Protein AF-A0A5J4YW59-F1 (afdb_monomer_lite)

Foldseek 3Di:
DVVVVLCVLLLNPDDDDDDDDDDDPDDDDDDDDDDDDDDDDDDDDDDDDDDDDDDDDDDDDDDDDDDDDDDDDDDDDDDDDDDDDDDDDDDDDDDDDDDDDPPPVVCVLVVVLVVLVVVLVVVVVVPDDDDDDDDDDDDPPPPPPDDPDDCVVVVVVSLVSLLVSLVSLQVVLVVCVVVVQLQSSLVSLVSSLVSQNLVSLQVNLVCLCVVINVRGNDLVSSLVSLVSSVVVPNLVSLQVNLVSLVPVPPDDDLQSFLSSLVSLVSSLVVPNLVSLQVNLVCLCVVINVGHRQLQSSLVSLVSSLVVQNLVSLQVVLSCLCVVPSVRDNQNQSSLVSLVSSVVSVNLSSLQVNLVCLLVVTRVHHNDLPSSVVSLCSSVVSLNLSSLQVQLVCLCPVGSVRDNQLVSSLVSLVSSVVVPNLVSLQVQLVCLQVVPSVRHNQLVSNVVSLVSSVVVQNLVSLQVVLVCLCVVGSVRDNAQLSSLVSLVSSVVVLNLVSLQVNLVCLCPVTNVHHNANVSSLVSLVSSVVVLNLVSLQVNLVCLCPVPSVRDNQNLVSLVSLVVSVVSVQLSSLQSNLVCLCVVTNVRGNDNVSSLVSLVSSVVSPNPVSVVVVVPCPDSVD

Sequence (620 aa):
MQYQTLLRCSGLIIRPNRMGHAFPHSVSRGMTAHALTRLSPVSCLHDPANRRDAARPTHRSVFSREGVAATWVRAAHKVAGRRASNVHVMVPGRQTEFAHGFASTSGSVRDEAKRTVGDLTDAASAQGEPGGSHLNTDDAATARHGLGTESEPYVQEISDGLRRIANVWFQCGLREEELGNHVEAVEWIRKAADAGVARAQAKLGLYYVSGKGGLHADQEQAIEWLCKAAHAGDVDAQFDLGSLYASSMGGSQGGSEREAFEWFRKAALRGHVAAQFNLSLYYRNGMGGITKDEREALRWCQQAAMNGNKDAQFNLGVSYLNGVCGLVIDKNKAVEWFHRAAESGHLQALLNLGVLYANGIGGVSVDTRKAQTLFHKAADGGDINAQFTLGVCYATGEYGISVNEQEAVKWFRKAAESGHTDSQYNLGVYYAHGKCGVQVDERQAQDWLKRAAENGHAGAMYNLAVFYSNGQCGLHKSDLMALEWYYAAAHQGHTEAQYNLAVCYETGRGGIKVDGDQAVEWYLKASAGGDSDAEVRLGNIYASGKCGFPKDEVKAVEWFRKAIESGNSGGYFCLGMMYALGKGGLPLDKPKSVDLIRKAAEKGYPTAQRFVEQAVDPED

Structure (mmCIF, N/CA/C/O backbone):
data_AF-A0A5J4YW59-F1
#
_entry.id   AF-A0A5J4YW59-F1
#
loop_
_atom_site.group_PDB
_atom_site.id
_atom_site.type_symbol
_atom_site.label_atom_id
_atom_site.label_alt_id
_atom_site.label_comp_id
_atom_site.label_asym_id
_atom_site.label_entity_id
_atom_site.label_seq_id
_atom_site.pdbx_PDB_ins_code
_atom_site.Cartn_x
_atom_site.Cartn_y
_atom_site.Cartn_z
_atom_site.occupancy
_atom_site.B_iso_or_equiv
_atom_site.auth_seq_id
_atom_site.auth_comp_id
_atom_site.auth_asym_id
_atom_site.auth_atom_id
_atom_site.pdbx_PDB_model_num
ATOM 1 N N . MET A 1 1 ? -14.854 -0.405 5.963 1.00 26.80 1 MET A N 1
ATOM 2 C CA . MET A 1 1 ? -13.385 -0.242 5.858 1.00 26.80 1 MET A CA 1
ATOM 3 C C . MET A 1 1 ? -12.764 -1.058 4.720 1.00 26.80 1 MET A C 1
ATOM 5 O O . MET A 1 1 ? -11.973 -0.487 3.990 1.00 26.80 1 MET A O 1
ATOM 9 N N . GLN A 1 2 ? -13.154 -2.318 4.478 1.00 25.97 2 GLN A N 1
ATOM 10 C CA . GLN A 1 2 ? -12.520 -3.195 3.466 1.00 25.97 2 GLN A CA 1
ATOM 11 C C . GLN A 1 2 ? -12.586 -2.687 2.005 1.00 25.97 2 GLN A C 1
ATOM 13 O O . GLN A 1 2 ? -11.605 -2.800 1.276 1.00 25.97 2 GLN A O 1
ATOM 18 N N . TYR A 1 3 ? -13.668 -2.004 1.606 1.00 25.62 3 TYR A N 1
ATOM 19 C CA . TYR A 1 3 ? -13.763 -1.338 0.292 1.00 25.62 3 TYR A CA 1
ATOM 20 C C . TYR A 1 3 ? -12.740 -0.196 0.107 1.00 25.62 3 TYR A C 1
ATOM 22 O O . TYR A 1 3 ? -12.304 0.078 -1.006 1.00 25.62 3 TYR A O 1
ATOM 30 N N . GLN A 1 4 ? -12.333 0.478 1.192 1.00 27.61 4 GLN A N 1
ATOM 31 C CA . GLN A 1 4 ? -11.336 1.557 1.133 1.00 27.61 4 GLN A CA 1
ATOM 32 C C . GLN A 1 4 ? -9.901 1.022 1.047 1.00 27.61 4 GLN A C 1
ATOM 34 O O . GLN A 1 4 ? -9.044 1.706 0.491 1.00 27.61 4 GLN A O 1
ATOM 39 N N . THR A 1 5 ? -9.639 -0.189 1.548 1.00 29.70 5 THR A N 1
ATOM 40 C CA . THR A 1 5 ? -8.318 -0.831 1.481 1.00 29.70 5 THR A CA 1
ATOM 41 C C . THR A 1 5 ? -7.990 -1.274 0.051 1.00 29.70 5 THR A C 1
ATOM 43 O O . THR A 1 5 ? -6.926 -0.937 -0.456 1.00 29.70 5 THR A O 1
ATOM 46 N N . LEU A 1 6 ? -8.941 -1.888 -0.666 1.00 33.47 6 LEU A N 1
ATOM 47 C CA . LEU A 1 6 ? -8.772 -2.258 -2.085 1.00 33.47 6 LEU A CA 1
ATOM 48 C C . LEU A 1 6 ? -8.589 -1.038 -3.008 1.00 33.47 6 LEU A C 1
ATOM 50 O O . LEU A 1 6 ? -7.778 -1.072 -3.934 1.00 33.47 6 LEU A O 1
ATOM 54 N N . LEU A 1 7 ? -9.288 0.067 -2.729 1.00 31.39 7 LEU A N 1
ATOM 55 C CA . LEU A 1 7 ? -9.117 1.345 -3.435 1.00 31.39 7 LEU A CA 1
ATOM 56 C C . LEU A 1 7 ? -7.734 1.975 -3.174 1.00 31.39 7 LEU A C 1
ATOM 58 O O . LEU A 1 7 ? -7.123 2.536 -4.084 1.00 31.39 7 LEU A O 1
ATOM 62 N N . ARG A 1 8 ? -7.189 1.827 -1.958 1.00 33.22 8 ARG A N 1
ATOM 63 C CA . ARG A 1 8 ? -5.825 2.276 -1.624 1.00 33.22 8 ARG A CA 1
ATOM 64 C C . ARG A 1 8 ? -4.740 1.418 -2.286 1.00 33.22 8 ARG A C 1
ATOM 66 O O . ARG A 1 8 ? -3.792 1.994 -2.809 1.00 33.22 8 ARG A O 1
ATOM 73 N N . CYS A 1 9 ? -4.892 0.092 -2.337 1.00 32.53 9 CYS A N 1
ATOM 74 C CA . CYS A 1 9 ? -3.899 -0.808 -2.949 1.00 32.53 9 CYS A CA 1
ATOM 75 C C . CYS A 1 9 ? -3.861 -0.738 -4.489 1.00 32.53 9 CYS A C 1
ATOM 77 O O . CYS A 1 9 ? -2.853 -1.079 -5.098 1.00 32.53 9 CYS A O 1
ATOM 79 N N . SER A 1 10 ? -4.931 -0.264 -5.134 1.00 33.25 10 SER A N 1
ATOM 80 C CA . SER A 1 10 ? -5.037 -0.154 -6.600 1.00 33.25 10 SER A CA 1
ATOM 81 C C . SER A 1 10 ? -4.738 1.256 -7.151 1.00 33.25 10 SER A C 1
ATOM 83 O O . SER A 1 10 ? -4.799 1.497 -8.358 1.00 33.25 10 SER A O 1
ATOM 85 N N . GLY A 1 11 ? -4.418 2.230 -6.286 1.00 30.98 11 GLY A N 1
ATOM 86 C CA . GLY A 1 11 ? -4.253 3.639 -6.687 1.00 30.98 11 GLY A CA 1
ATOM 87 C C . GLY A 1 11 ? -5.549 4.302 -7.192 1.00 30.98 11 GLY A C 1
ATOM 88 O O . GLY A 1 11 ? -5.524 5.433 -7.690 1.00 30.98 11 GLY A O 1
ATOM 89 N N . LEU A 1 12 ? -6.689 3.616 -7.060 1.00 33.47 12 LEU A N 1
ATOM 90 C CA . LEU A 1 12 ? -8.019 4.112 -7.383 1.00 33.47 12 LEU A CA 1
ATOM 91 C C . LEU A 1 12 ? -8.559 4.907 -6.189 1.00 33.47 12 LEU A C 1
ATOM 93 O O . LEU A 1 12 ? -9.161 4.348 -5.278 1.00 33.47 12 LEU A O 1
ATOM 97 N N . ILE A 1 13 ? -8.444 6.237 -6.201 1.00 27.83 13 ILE A N 1
ATOM 98 C CA . ILE A 1 13 ? -9.244 7.069 -5.289 1.00 27.83 13 ILE A CA 1
ATOM 99 C C . ILE A 1 13 ? -10.625 7.251 -5.926 1.00 27.83 13 ILE A C 1
ATOM 101 O O . ILE A 1 13 ? -10.975 8.316 -6.430 1.00 27.83 13 ILE A O 1
ATOM 105 N N . ILE A 1 14 ? -11.447 6.201 -5.908 1.00 28.72 14 ILE A N 1
ATOM 106 C CA . ILE A 1 14 ? -12.878 6.363 -6.176 1.00 28.72 14 ILE A CA 1
ATOM 107 C C . ILE A 1 14 ? -13.521 6.781 -4.857 1.00 28.72 14 ILE A C 1
ATOM 109 O O . ILE A 1 14 ? -13.612 5.989 -3.923 1.00 28.72 14 ILE A O 1
ATOM 113 N N . ARG A 1 15 ? -13.976 8.036 -4.759 1.00 21.23 15 ARG A N 1
ATOM 114 C CA . ARG A 1 15 ? -14.872 8.444 -3.666 1.00 21.23 15 ARG A CA 1
ATOM 115 C C . ARG A 1 15 ? -16.138 7.577 -3.747 1.00 21.23 15 ARG A C 1
ATOM 117 O O . ARG A 1 15 ? -16.833 7.671 -4.760 1.00 21.23 15 ARG A O 1
ATOM 124 N N . PRO A 1 16 ? -16.457 6.745 -2.741 1.00 22.80 16 PRO A N 1
ATOM 125 C CA . PRO A 1 16 ? -17.689 5.975 -2.775 1.00 22.80 16 PRO A CA 1
ATOM 126 C C . PRO A 1 16 ? -18.883 6.927 -2.641 1.00 22.80 16 PRO A C 1
ATOM 128 O O . PRO A 1 16 ? -18.915 7.779 -1.748 1.00 22.80 16 PRO A O 1
ATOM 131 N N . ASN A 1 17 ? -19.875 6.776 -3.521 1.00 21.84 17 ASN A N 1
ATOM 132 C CA . ASN A 1 17 ? -21.210 7.309 -3.267 1.00 21.84 17 ASN A CA 1
ATOM 133 C C . ASN A 1 17 ? -21.742 6.649 -1.988 1.00 21.84 17 ASN A C 1
ATOM 135 O O . ASN A 1 17 ? -21.646 5.432 -1.833 1.00 21.84 17 ASN A O 1
ATOM 139 N N . ARG A 1 18 ? -22.271 7.460 -1.062 1.00 23.28 18 ARG A N 1
ATOM 140 C CA . ARG A 1 18 ? -22.888 7.000 0.189 1.00 23.28 18 ARG A CA 1
ATOM 141 C C . ARG A 1 18 ? -24.002 5.994 -0.122 1.00 23.28 18 ARG A C 1
ATOM 143 O O . ARG A 1 18 ? -25.102 6.396 -0.480 1.00 23.28 18 ARG A O 1
ATOM 150 N N . MET A 1 19 ? -23.730 4.711 0.082 1.00 21.14 19 MET A N 1
ATOM 151 C CA . MET A 1 19 ? -24.747 3.710 0.386 1.00 21.14 19 MET A CA 1
ATOM 152 C C . MET A 1 19 ? -24.447 3.187 1.786 1.00 21.14 19 MET A C 1
ATOM 154 O O . MET A 1 19 ? -23.371 2.648 2.047 1.00 21.14 19 MET A O 1
ATOM 158 N N . GLY A 1 20 ? -25.362 3.463 2.714 1.00 24.88 20 GLY A N 1
ATOM 159 C CA . GLY A 1 20 ? -25.270 3.008 4.091 1.00 24.88 20 GLY A CA 1
ATOM 160 C C . GLY A 1 20 ? -25.444 1.498 4.152 1.00 24.88 20 GLY A C 1
ATOM 161 O O . GLY A 1 20 ? -26.502 0.988 3.804 1.00 24.88 20 GLY A O 1
ATOM 162 N N . HIS A 1 21 ? -24.420 0.799 4.629 1.00 21.52 21 HIS A N 1
ATOM 163 C CA . HIS A 1 21 ? -24.534 -0.588 5.057 1.00 21.52 21 HIS A CA 1
ATOM 164 C C . HIS A 1 21 ? -23.891 -0.725 6.433 1.00 21.52 21 HIS A C 1
ATOM 166 O O . HIS A 1 21 ? -22.672 -0.671 6.587 1.00 21.52 21 HIS A O 1
ATOM 172 N N . ALA A 1 22 ? -24.759 -0.852 7.433 1.00 21.33 22 ALA A N 1
ATOM 173 C CA . ALA A 1 22 ? -24.428 -1.377 8.742 1.00 21.33 22 ALA A CA 1
ATOM 174 C C . ALA A 1 22 ? -24.172 -2.885 8.605 1.00 21.33 22 ALA A C 1
ATOM 176 O O . ALA A 1 22 ? -24.999 -3.593 8.033 1.00 21.33 22 ALA A O 1
ATOM 177 N N . PHE A 1 23 ? -23.054 -3.371 9.144 1.00 19.42 23 PHE A N 1
ATOM 178 C CA . PHE A 1 23 ? -22.873 -4.786 9.461 1.00 19.42 23 PHE A CA 1
ATOM 179 C C . PHE A 1 23 ? -22.569 -4.923 10.958 1.00 19.42 23 PHE A C 1
ATOM 181 O O . PHE A 1 23 ? -21.757 -4.153 11.477 1.00 19.42 23 PHE A O 1
ATOM 188 N N . PRO A 1 24 ? -23.225 -5.864 11.661 1.00 22.41 24 PRO A N 1
ATOM 189 C CA . PRO A 1 24 ? -23.060 -6.058 13.091 1.00 22.41 24 PRO A CA 1
ATOM 190 C C . PRO A 1 24 ? -21.850 -6.952 13.380 1.00 22.41 24 PRO A C 1
ATOM 192 O O . PRO A 1 24 ? -21.764 -8.082 12.901 1.00 22.41 24 PRO A O 1
ATOM 195 N N . HIS A 1 25 ? -20.940 -6.472 14.223 1.00 22.08 25 HIS A N 1
ATOM 196 C CA . HIS A 1 25 ? -20.001 -7.328 14.938 1.00 22.08 25 HIS A CA 1
ATOM 197 C C . HIS A 1 25 ? -20.606 -7.692 16.295 1.00 22.08 25 HIS A C 1
ATOM 199 O O . HIS A 1 25 ? -20.394 -7.003 17.285 1.00 22.08 25 HIS A O 1
ATOM 205 N N . SER A 1 26 ? -21.372 -8.781 16.347 1.00 21.56 26 SER A N 1
ATOM 206 C CA . SER A 1 26 ? -21.627 -9.498 17.598 1.00 21.56 26 SER A CA 1
ATOM 207 C C . SER A 1 26 ? -22.045 -10.941 17.317 1.00 21.56 26 SER A C 1
ATOM 209 O O . SER A 1 26 ? -23.113 -11.210 16.780 1.00 21.56 26 SER A O 1
ATOM 211 N N . VAL A 1 27 ? -21.206 -11.898 17.717 1.00 21.72 27 VAL A N 1
ATOM 212 C CA . VAL A 1 27 ? -21.665 -13.243 18.084 1.00 21.72 27 VAL A CA 1
ATOM 213 C C . VAL A 1 27 ? -20.860 -13.689 19.300 1.00 21.72 27 VAL A C 1
ATOM 215 O O . VAL A 1 27 ? -19.705 -14.079 19.185 1.00 21.72 27 VAL A O 1
ATOM 218 N N . SER A 1 28 ? -21.490 -13.662 20.473 1.00 20.12 28 SER A N 1
ATOM 219 C CA . SER A 1 28 ? -21.865 -14.917 21.130 1.00 20.12 28 SER A CA 1
ATOM 220 C C . SER A 1 28 ? -22.903 -14.653 22.226 1.00 20.12 28 SER A C 1
ATOM 222 O O . SER A 1 28 ? -22.636 -13.927 23.179 1.00 20.12 28 SER A O 1
ATOM 224 N N . ARG A 1 29 ? -24.098 -15.239 22.071 1.00 24.27 29 ARG A N 1
ATOM 225 C CA . ARG A 1 29 ? -24.751 -16.144 23.039 1.00 24.27 29 ARG A CA 1
ATOM 226 C C . ARG A 1 29 ? -26.194 -16.446 22.612 1.00 24.27 29 ARG A C 1
ATOM 228 O O . ARG A 1 29 ? -26.997 -15.541 22.464 1.00 24.27 29 ARG A O 1
ATOM 235 N N . GLY A 1 30 ? -26.493 -17.742 22.509 1.00 20.62 30 GLY A N 1
ATOM 236 C CA . GLY A 1 30 ? -27.733 -18.314 23.038 1.00 20.62 30 GLY A CA 1
ATOM 237 C C . GLY A 1 30 ? -29.003 -18.268 22.183 1.00 20.62 30 GLY A C 1
ATOM 238 O O . GLY A 1 30 ? -29.776 -17.333 22.272 1.00 20.62 30 GLY A O 1
ATOM 239 N N . MET A 1 31 ? -29.272 -19.408 21.540 1.00 21.62 31 MET A N 1
ATOM 240 C CA . MET A 1 31 ? -30.562 -20.121 21.545 1.00 21.62 31 MET A CA 1
ATOM 241 C C . MET A 1 31 ? -31.760 -19.643 20.689 1.00 21.62 31 MET A C 1
ATOM 243 O O . MET A 1 31 ? -32.334 -18.575 20.845 1.00 21.62 31 MET A O 1
ATOM 247 N N . THR A 1 32 ? -32.218 -20.642 19.921 1.00 22.73 32 THR A N 1
ATOM 248 C CA . THR A 1 32 ? -33.598 -21.034 19.570 1.00 22.73 32 THR A CA 1
ATOM 249 C C . THR A 1 32 ? -34.379 -20.284 18.491 1.00 22.73 32 THR A C 1
ATOM 251 O O . THR A 1 32 ? -34.688 -19.104 18.565 1.00 22.73 32 THR A O 1
ATOM 254 N N . ALA A 1 33 ? -34.761 -21.083 17.494 1.00 21.02 33 ALA A N 1
ATOM 255 C 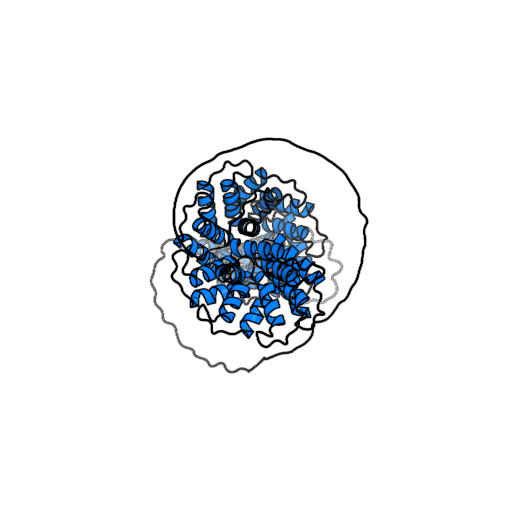CA . ALA A 1 33 ? -35.677 -20.791 16.410 1.00 21.02 33 ALA A CA 1
ATOM 256 C C . ALA A 1 33 ? -37.133 -20.682 16.885 1.00 21.02 33 ALA A C 1
ATOM 258 O O . ALA A 1 33 ? -37.574 -21.567 17.611 1.00 21.02 33 ALA A O 1
ATOM 259 N N . HIS A 1 34 ? -37.898 -19.722 16.349 1.00 22.89 34 HIS A N 1
ATOM 260 C CA . HIS A 1 34 ? -39.218 -19.966 15.742 1.00 22.89 34 HIS A CA 1
ATOM 261 C C . HIS A 1 34 ? -39.809 -18.715 15.055 1.00 22.89 34 HIS A C 1
ATOM 263 O O . HIS A 1 34 ? -39.807 -17.624 15.607 1.00 22.89 34 HIS A O 1
ATOM 269 N N . ALA A 1 35 ? -40.378 -18.971 13.871 1.00 21.48 35 ALA A N 1
ATOM 270 C CA . ALA A 1 35 ? -41.631 -18.439 13.323 1.00 21.48 35 ALA A CA 1
ATOM 271 C C . ALA A 1 35 ? -41.779 -16.967 12.838 1.00 21.48 35 ALA A C 1
ATOM 273 O O . ALA A 1 35 ? -41.957 -16.032 13.602 1.00 21.48 35 ALA A O 1
ATOM 274 N N . LEU A 1 36 ? -41.936 -16.883 11.504 1.00 21.59 36 LEU A N 1
ATOM 275 C CA . LEU A 1 36 ? -43.094 -16.335 10.762 1.00 21.59 36 LEU A CA 1
ATOM 276 C C . LEU A 1 36 ? -43.277 -14.810 10.532 1.00 21.59 36 LEU A C 1
ATOM 278 O O . LEU A 1 36 ? -43.843 -14.080 11.329 1.00 21.59 36 LEU A O 1
ATOM 282 N N . THR A 1 37 ? -43.000 -14.454 9.267 1.00 21.28 37 THR A N 1
ATOM 283 C CA . THR A 1 37 ? -43.825 -13.701 8.283 1.00 21.28 37 THR A CA 1
ATOM 284 C C . THR A 1 37 ? -44.225 -12.224 8.454 1.00 21.28 37 THR A C 1
ATOM 286 O O . THR A 1 37 ? -45.043 -11.873 9.288 1.00 21.28 37 THR A O 1
ATOM 289 N N . ARG A 1 38 ? -43.856 -11.491 7.381 1.00 21.19 38 ARG A N 1
ATOM 290 C CA . ARG A 1 38 ? -44.598 -10.468 6.601 1.00 21.19 38 ARG A CA 1
ATOM 291 C C . ARG A 1 38 ? -44.883 -9.116 7.267 1.00 21.19 38 ARG A C 1
ATOM 293 O O . ARG A 1 38 ? -45.702 -9.026 8.164 1.00 21.19 38 ARG A O 1
ATOM 300 N N . LEU A 1 39 ? -44.373 -8.047 6.644 1.00 22.25 39 LEU A N 1
ATOM 301 C CA . LEU A 1 39 ? -45.177 -7.084 5.871 1.00 22.25 39 LEU A CA 1
ATOM 302 C C . LEU A 1 39 ? -44.267 -6.104 5.105 1.00 22.25 39 LEU A C 1
ATOM 304 O O . LEU A 1 39 ? -43.184 -5.739 5.550 1.00 22.25 39 LEU A O 1
ATOM 308 N N . SER A 1 40 ? -44.722 -5.741 3.911 1.00 19.34 40 SER A N 1
ATOM 309 C CA . SER A 1 40 ? -44.127 -4.814 2.944 1.00 19.34 40 SER A CA 1
ATOM 310 C C . SER A 1 40 ? -44.871 -3.450 2.986 1.00 19.34 40 SER A C 1
ATOM 312 O O . SER A 1 40 ? -45.607 -3.209 3.939 1.00 19.34 40 SER A O 1
ATOM 314 N N . PRO A 1 41 ? -44.708 -2.531 2.015 1.00 28.56 41 PRO A N 1
ATOM 315 C CA . PRO A 1 41 ? -43.874 -1.331 2.116 1.00 28.56 41 PRO A CA 1
ATOM 316 C C . PRO A 1 41 ? -44.689 -0.021 2.053 1.00 28.56 41 PRO A C 1
ATOM 318 O O . PRO A 1 41 ? -45.824 -0.016 1.584 1.00 28.56 41 PRO A O 1
ATOM 321 N N . VAL A 1 42 ? -44.094 1.118 2.430 1.00 22.98 42 VAL A N 1
ATOM 322 C CA . VAL A 1 42 ? -44.634 2.443 2.067 1.00 22.98 42 VAL A CA 1
ATOM 323 C C . VAL A 1 42 ? -43.516 3.366 1.588 1.00 22.98 42 VAL A C 1
ATOM 325 O O . VAL A 1 42 ? -42.425 3.432 2.145 1.00 22.98 42 VAL A O 1
ATOM 328 N N . SER A 1 43 ? -43.842 4.010 0.481 1.00 20.36 43 SER A N 1
ATOM 329 C CA . SER A 1 43 ? -43.080 4.845 -0.433 1.00 20.36 43 SER A CA 1
ATOM 330 C C . SER A 1 43 ? -43.198 6.350 -0.129 1.00 20.36 43 SER A C 1
ATOM 332 O O . SER A 1 43 ? -44.059 6.747 0.651 1.00 20.36 43 SER A O 1
ATOM 334 N N . CYS A 1 44 ? -42.427 7.150 -0.894 1.00 20.98 44 CYS A N 1
ATOM 335 C CA . CYS A 1 44 ? -42.649 8.575 -1.238 1.00 20.98 44 CYS A CA 1
ATOM 336 C C . CYS A 1 44 ? -42.184 9.627 -0.197 1.00 20.98 44 CYS A C 1
ATOM 338 O O . CYS A 1 44 ? -42.294 9.378 0.991 1.00 20.98 44 CYS A O 1
ATOM 340 N N . LEU A 1 45 ? -41.694 10.844 -0.498 1.00 21.03 45 LEU A N 1
ATOM 341 C CA . LEU A 1 45 ? -41.472 11.673 -1.704 1.00 21.03 45 LEU A CA 1
ATOM 342 C C . LEU A 1 45 ? -40.682 12.955 -1.270 1.00 21.03 45 LEU A C 1
ATOM 344 O O . LEU A 1 45 ? -40.853 13.390 -0.139 1.00 21.03 45 LEU A O 1
ATOM 348 N N . HIS A 1 46 ? -39.933 13.562 -2.211 1.00 21.98 46 HIS A N 1
ATOM 349 C CA . HIS A 1 46 ? -39.529 14.994 -2.376 1.00 21.98 46 HIS A CA 1
ATOM 350 C C . HIS A 1 46 ? -38.627 15.701 -1.321 1.00 21.98 46 HIS A C 1
ATOM 352 O O . HIS A 1 46 ? -38.942 15.695 -0.142 1.00 21.98 46 HIS A O 1
ATOM 358 N N . ASP A 1 47 ? -37.422 16.224 -1.631 1.00 21.66 47 ASP A N 1
ATOM 359 C CA . ASP A 1 47 ? -36.976 17.383 -2.477 1.00 21.66 47 ASP A CA 1
ATOM 360 C C . ASP A 1 47 ? -37.057 18.763 -1.727 1.00 21.66 47 ASP A C 1
ATOM 362 O O . ASP A 1 47 ? -37.700 18.824 -0.685 1.00 21.66 47 ASP A O 1
ATOM 366 N N . PRO A 1 48 ? -36.407 19.880 -2.146 1.00 34.81 48 PRO A N 1
ATOM 367 C CA . PRO A 1 48 ? -35.026 20.289 -1.812 1.00 34.81 48 PRO A CA 1
ATOM 368 C C . PRO A 1 48 ? -34.854 21.748 -1.268 1.00 34.81 48 PRO A C 1
ATOM 370 O O . PRO A 1 48 ? -35.812 22.492 -1.102 1.00 34.81 48 PRO A O 1
ATOM 373 N N . ALA A 1 49 ? -33.578 22.171 -1.130 1.00 22.19 49 ALA A N 1
ATOM 374 C CA . ALA A 1 49 ? -33.013 23.536 -1.306 1.00 22.19 49 ALA A CA 1
ATOM 375 C C . ALA A 1 49 ? -32.812 24.506 -0.105 1.00 22.19 49 ALA A C 1
ATOM 377 O O . ALA A 1 49 ? -33.763 24.994 0.489 1.00 22.19 49 ALA A O 1
ATOM 378 N N . ASN A 1 50 ? -31.541 24.905 0.135 1.00 24.25 50 ASN A N 1
ATOM 379 C CA . ASN A 1 50 ? -31.018 26.298 0.257 1.00 24.25 50 ASN A CA 1
ATOM 380 C C . ASN A 1 50 ? -29.500 26.256 0.598 1.00 24.25 50 ASN A C 1
ATOM 382 O O . ASN A 1 50 ? -29.119 25.595 1.554 1.00 24.25 50 ASN A O 1
ATOM 386 N N . ARG A 1 51 ? -28.543 26.716 -0.231 1.00 24.06 51 ARG A N 1
ATOM 387 C CA . ARG A 1 51 ? -28.043 28.097 -0.485 1.00 24.06 51 ARG A CA 1
ATOM 388 C C . ARG A 1 51 ? -27.563 28.885 0.757 1.00 24.06 51 ARG A C 1
ATOM 390 O O . ARG A 1 51 ? -28.397 29.438 1.458 1.00 24.06 51 ARG A O 1
ATOM 397 N N . ARG A 1 52 ? -26.235 29.055 0.920 1.00 24.20 52 ARG A N 1
ATOM 398 C CA . ARG A 1 52 ? -25.452 30.313 0.717 1.00 24.20 52 ARG A CA 1
ATOM 399 C C . ARG A 1 52 ? -24.127 30.360 1.506 1.00 24.20 52 ARG A C 1
ATOM 401 O O . ARG A 1 52 ? -24.106 30.164 2.711 1.00 24.20 52 ARG A O 1
ATOM 408 N N . ASP A 1 53 ? -23.062 30.647 0.754 1.00 23.25 53 ASP A N 1
ATOM 409 C CA . ASP A 1 53 ? -21.966 31.607 0.972 1.00 23.25 53 ASP A CA 1
ATOM 410 C C . ASP A 1 53 ? -21.554 32.027 2.395 1.00 23.25 53 ASP A C 1
ATOM 412 O O . ASP A 1 53 ? -22.333 32.647 3.111 1.00 23.25 53 ASP A O 1
ATOM 416 N N . ALA A 1 54 ? -20.254 31.893 2.696 1.00 24.73 54 ALA A N 1
ATOM 417 C CA . ALA A 1 54 ? -19.439 32.983 3.254 1.00 24.73 54 ALA A CA 1
ATOM 418 C C . ALA A 1 54 ? -17.934 32.658 3.198 1.00 24.73 54 ALA A C 1
ATOM 420 O O . ALA A 1 54 ? -17.492 31.535 3.436 1.00 24.73 54 ALA A O 1
ATOM 421 N N . ALA A 1 55 ? -17.154 33.679 2.856 1.00 23.02 55 ALA A N 1
ATOM 422 C CA . ALA A 1 55 ? -15.718 33.656 2.644 1.00 23.02 55 ALA A CA 1
ATOM 423 C C . ALA A 1 55 ? -14.884 33.778 3.943 1.00 23.02 55 ALA A C 1
ATOM 425 O O . ALA A 1 55 ? -15.301 34.380 4.924 1.00 23.02 55 ALA A O 1
ATOM 426 N N . ARG A 1 56 ? -13.672 33.208 3.847 1.00 22.73 56 ARG A N 1
ATOM 427 C CA . ARG A 1 56 ? -12.382 33.403 4.562 1.00 22.73 56 ARG A CA 1
ATOM 428 C C . ARG A 1 56 ? -12.167 34.743 5.316 1.00 22.73 56 ARG A C 1
ATOM 430 O O . ARG A 1 56 ? -12.671 35.764 4.861 1.00 22.73 56 ARG A O 1
ATOM 437 N N . PRO A 1 57 ? -11.296 34.787 6.359 1.00 27.38 57 PRO A N 1
ATOM 438 C CA . PRO A 1 57 ? -9.850 34.954 6.120 1.00 27.38 57 PRO A CA 1
ATOM 439 C C . PRO A 1 57 ? -8.873 34.196 7.045 1.00 27.38 57 PRO A C 1
ATOM 441 O O . PRO A 1 57 ? -9.207 33.538 8.020 1.00 27.38 57 PRO A O 1
ATOM 444 N N . THR A 1 58 ? -7.628 34.298 6.592 1.00 22.83 58 THR A N 1
ATOM 445 C CA . THR A 1 58 ? -6.320 33.763 6.981 1.00 22.83 58 THR A CA 1
ATOM 446 C C . THR A 1 58 ? -5.850 34.012 8.416 1.00 22.83 58 THR A C 1
ATOM 448 O O . THR A 1 58 ? -5.996 35.122 8.913 1.00 22.83 58 THR A O 1
ATOM 451 N N . HIS A 1 59 ? -5.058 33.077 8.958 1.00 24.06 59 HIS A N 1
ATOM 452 C CA . HIS A 1 59 ? -3.914 33.402 9.818 1.00 24.06 59 HIS A CA 1
ATOM 453 C C . HIS A 1 59 ? -2.703 32.521 9.472 1.00 24.06 59 HIS A C 1
ATOM 455 O O . HIS A 1 59 ? -2.774 31.295 9.479 1.00 24.06 59 HIS A O 1
ATOM 461 N N . ARG A 1 60 ? -1.592 33.189 9.138 1.00 19.91 60 ARG A N 1
ATOM 462 C CA . ARG A 1 60 ? -0.226 32.652 9.141 1.00 19.91 60 ARG A CA 1
ATOM 463 C C . ARG A 1 60 ? 0.235 32.523 10.595 1.00 19.91 60 ARG A C 1
ATOM 465 O O . ARG A 1 60 ? 0.098 33.486 11.345 1.00 19.91 60 ARG A O 1
ATOM 472 N N . SER A 1 61 ? 0.909 31.431 10.933 1.00 22.08 61 SER A N 1
ATOM 473 C CA . SER A 1 61 ? 1.973 31.454 11.935 1.00 22.08 61 SER A CA 1
ATOM 474 C C . SER A 1 61 ? 3.143 30.602 11.449 1.00 22.08 61 SER A C 1
ATOM 476 O O . SER A 1 61 ? 3.006 29.454 11.038 1.00 22.08 61 SER A O 1
ATOM 478 N N . VAL A 1 62 ? 4.295 31.260 11.419 1.00 20.00 62 VAL A N 1
ATOM 479 C CA . VAL A 1 62 ? 5.629 30.714 11.207 1.00 20.00 62 VAL A CA 1
ATOM 480 C C . VAL A 1 62 ? 6.169 30.411 12.598 1.00 20.00 62 VAL A C 1
ATOM 482 O O . VAL A 1 62 ? 6.177 31.314 13.428 1.00 20.00 62 VAL A O 1
ATOM 485 N N . PHE A 1 63 ? 6.639 29.192 12.848 1.00 22.17 63 PHE A N 1
ATOM 486 C CA . PHE A 1 63 ? 7.640 28.941 13.883 1.00 22.17 63 PHE A CA 1
ATOM 487 C C . PHE A 1 63 ? 8.584 27.836 13.421 1.00 22.17 63 PHE A C 1
ATOM 489 O O . PHE A 1 63 ? 8.183 26.714 13.123 1.00 22.17 63 PHE A O 1
ATOM 496 N N . SER A 1 64 ? 9.851 28.219 13.337 1.00 21.19 64 SER A N 1
ATOM 497 C CA . SER A 1 64 ? 11.023 27.366 13.270 1.00 21.19 64 SER A CA 1
ATOM 498 C C . SER A 1 64 ? 11.253 26.669 14.613 1.00 21.19 64 SER A C 1
ATOM 500 O O . SER A 1 64 ? 10.986 27.255 15.663 1.00 21.19 64 SER A O 1
ATOM 502 N N . ARG A 1 65 ? 11.829 25.462 14.581 1.00 21.91 65 ARG A N 1
ATOM 503 C CA . ARG A 1 65 ? 12.951 25.079 15.453 1.00 21.91 65 ARG A CA 1
ATOM 504 C C . ARG A 1 65 ? 13.544 23.735 15.042 1.00 21.91 65 ARG A C 1
ATOM 506 O O . ARG A 1 65 ? 12.865 22.716 14.993 1.00 21.91 65 ARG A O 1
ATOM 513 N N . GLU A 1 66 ? 14.834 23.798 14.755 1.00 20.66 66 GLU A N 1
ATOM 514 C CA . GLU A 1 66 ? 15.769 22.687 14.690 1.00 20.66 66 GLU A CA 1
ATOM 515 C C . GLU A 1 66 ? 15.902 21.995 16.058 1.00 20.66 66 GLU A C 1
ATOM 517 O O . GLU A 1 66 ? 15.820 22.643 17.101 1.00 20.66 66 GLU A O 1
ATOM 522 N N . GLY A 1 67 ? 16.210 20.696 16.013 1.00 21.14 67 GLY A N 1
ATOM 523 C CA . GLY A 1 67 ? 17.177 20.069 16.914 1.00 21.14 67 GLY A CA 1
ATOM 524 C C . GLY A 1 67 ? 16.664 19.490 18.230 1.00 21.14 67 GLY A C 1
ATOM 525 O O . GLY A 1 67 ? 16.710 20.180 19.235 1.00 21.14 67 GLY A O 1
ATOM 526 N N . VAL A 1 68 ? 16.361 18.183 18.242 1.00 21.52 68 VAL A N 1
ATOM 527 C CA . VAL A 1 68 ? 16.795 17.228 19.289 1.00 21.52 68 VAL A CA 1
ATOM 528 C C . VAL A 1 68 ? 16.812 15.812 18.681 1.00 21.52 68 VAL A C 1
ATOM 530 O O . VAL A 1 68 ? 15.746 15.250 18.470 1.00 21.52 68 VAL A O 1
ATOM 533 N N . ALA A 1 69 ? 17.994 15.242 18.395 1.00 20.75 69 ALA A N 1
ATOM 534 C CA . ALA A 1 69 ? 18.270 13.789 18.438 1.00 20.75 69 ALA A CA 1
ATOM 535 C C . ALA A 1 69 ? 19.743 13.471 18.078 1.00 20.75 69 ALA A C 1
ATOM 537 O O . ALA A 1 69 ? 20.066 12.985 17.000 1.00 20.75 69 ALA A O 1
ATOM 538 N N . ALA A 1 70 ? 20.643 13.735 19.020 1.00 21.42 70 ALA A N 1
ATOM 539 C CA . ALA A 1 70 ? 21.902 13.014 19.226 1.00 21.42 70 ALA A CA 1
ATOM 540 C C . ALA A 1 70 ? 21.966 12.854 20.756 1.00 21.42 70 ALA A C 1
ATOM 542 O O . ALA A 1 70 ? 21.699 13.822 21.458 1.00 21.42 70 ALA A O 1
ATOM 543 N N . THR A 1 71 ? 22.145 11.695 21.376 1.00 20.95 71 THR A N 1
ATOM 544 C CA . THR A 1 71 ? 23.116 10.617 21.179 1.00 20.95 71 THR A CA 1
ATOM 545 C C . THR A 1 71 ? 22.652 9.408 22.007 1.00 20.95 71 THR A C 1
ATOM 547 O O . THR A 1 71 ? 22.072 9.607 23.062 1.00 20.95 71 THR A O 1
ATOM 550 N N . TRP A 1 72 ? 22.951 8.176 21.580 1.00 19.44 72 TRP A N 1
ATOM 551 C CA . TRP A 1 72 ? 23.659 7.152 22.371 1.00 19.44 72 TRP A CA 1
ATOM 552 C C . TRP A 1 72 ? 24.303 6.154 21.390 1.00 19.44 72 TRP A C 1
ATOM 554 O O . TRP A 1 72 ? 23.833 5.955 20.273 1.00 19.44 72 TRP A O 1
ATOM 564 N N . VAL A 1 73 ? 25.473 5.648 21.772 1.00 19.98 73 VAL A N 1
ATOM 565 C CA . VAL A 1 73 ? 26.609 5.247 20.927 1.00 19.98 73 VAL A CA 1
ATOM 566 C C . VAL A 1 73 ? 26.874 3.734 21.023 1.00 19.98 73 VAL A C 1
ATOM 568 O O . VAL A 1 73 ? 26.866 3.189 22.116 1.00 19.98 73 VAL A O 1
ATOM 571 N N . ARG A 1 74 ? 27.198 3.135 19.862 1.00 21.42 74 ARG A N 1
ATOM 572 C CA . ARG A 1 74 ? 28.103 1.994 19.544 1.00 21.42 74 ARG A CA 1
ATOM 573 C C . ARG A 1 74 ? 28.091 0.682 20.356 1.00 21.42 74 ARG A C 1
ATOM 575 O O . ARG A 1 74 ? 28.420 0.657 21.532 1.00 21.42 74 ARG A O 1
ATOM 582 N N . ALA A 1 75 ? 28.091 -0.413 19.589 1.00 20.33 75 ALA A N 1
ATOM 583 C CA . ALA A 1 75 ? 29.061 -1.526 19.625 1.00 20.33 75 ALA A CA 1
ATOM 584 C C . ALA A 1 75 ? 28.933 -2.282 18.274 1.00 20.33 75 ALA A C 1
ATOM 586 O O . ALA A 1 75 ? 27.823 -2.402 17.780 1.00 20.33 75 ALA A O 1
ATOM 587 N N . ALA A 1 76 ? 29.936 -2.791 17.555 1.00 20.11 76 ALA A N 1
ATOM 588 C CA . ALA A 1 76 ? 31.372 -2.939 17.742 1.00 20.11 76 ALA A CA 1
ATOM 589 C C . ALA A 1 76 ? 32.034 -3.149 16.356 1.00 20.11 76 ALA A C 1
ATOM 591 O O . ALA A 1 76 ? 31.404 -3.624 15.411 1.00 20.11 76 ALA A O 1
ATOM 592 N N . HIS A 1 77 ? 33.322 -2.827 16.246 1.00 20.27 77 HIS A N 1
ATOM 593 C CA . HIS A 1 77 ? 34.167 -3.091 15.081 1.00 20.27 77 HIS A CA 1
ATOM 594 C C . HIS A 1 77 ? 35.409 -3.880 15.530 1.00 20.27 77 HIS A C 1
ATOM 596 O O . HIS A 1 77 ? 35.946 -3.597 16.599 1.00 20.27 77 HIS A O 1
ATOM 602 N N . LYS A 1 78 ? 35.898 -4.752 14.632 1.00 21.48 78 LYS A N 1
ATOM 603 C CA . LYS A 1 78 ? 37.265 -5.313 14.506 1.00 21.48 78 LYS A CA 1
ATOM 604 C C . LYS A 1 78 ? 37.751 -6.438 15.444 1.00 21.48 78 LYS A C 1
ATOM 606 O O . LYS A 1 78 ? 38.138 -6.189 16.575 1.00 21.48 78 LYS A O 1
ATOM 611 N N . VAL A 1 79 ? 37.991 -7.605 14.826 1.00 22.20 79 VAL A N 1
ATOM 612 C CA . VAL A 1 79 ? 39.204 -8.455 14.950 1.00 22.20 79 VAL A CA 1
ATOM 613 C C . VAL A 1 79 ? 39.444 -9.054 13.545 1.00 22.20 79 VAL A C 1
ATOM 615 O O . VAL A 1 79 ? 38.599 -9.779 13.044 1.00 22.20 79 VAL A O 1
ATOM 618 N N . ALA A 1 80 ? 40.335 -8.513 12.708 1.00 21.39 80 ALA A N 1
ATOM 619 C CA . ALA A 1 80 ? 41.775 -8.795 12.593 1.00 21.39 80 ALA A CA 1
ATOM 620 C C . ALA A 1 80 ? 42.145 -10.212 12.075 1.00 21.39 80 ALA A C 1
ATOM 622 O O . ALA A 1 80 ? 42.234 -11.161 12.838 1.00 21.39 80 ALA A O 1
ATOM 623 N N . GLY A 1 81 ? 42.397 -10.263 10.757 1.00 20.62 81 GLY A N 1
ATOM 624 C CA . GLY A 1 81 ? 43.379 -11.030 9.964 1.00 20.62 81 GLY A CA 1
ATOM 625 C C . GLY A 1 81 ? 43.995 -12.357 10.432 1.00 20.62 81 GLY A C 1
ATOM 626 O O . GLY A 1 81 ? 44.507 -12.458 11.540 1.00 20.62 81 GLY A O 1
ATOM 627 N N . ARG A 1 82 ? 44.192 -13.278 9.469 1.00 22.62 82 ARG A N 1
ATOM 628 C CA . ARG A 1 82 ? 45.528 -13.698 8.974 1.00 22.62 82 ARG A CA 1
ATOM 629 C C . ARG A 1 82 ? 45.471 -14.817 7.913 1.00 22.62 82 ARG A C 1
ATOM 631 O O . ARG A 1 82 ? 44.770 -15.800 8.084 1.00 22.62 82 ARG A O 1
ATOM 638 N N . ARG A 1 83 ? 46.406 -14.673 6.959 1.00 22.34 83 ARG A N 1
ATOM 639 C CA . ARG A 1 83 ? 47.201 -15.681 6.219 1.00 22.34 83 ARG A CA 1
ATOM 640 C C . ARG A 1 83 ? 46.622 -16.400 4.991 1.00 22.34 83 ARG A C 1
ATOM 642 O O . ARG A 1 83 ? 45.771 -17.271 5.072 1.00 22.34 83 ARG A O 1
ATOM 649 N N . ALA A 1 84 ? 47.285 -16.086 3.876 1.00 21.28 84 ALA A N 1
ATOM 650 C CA . ALA A 1 84 ? 47.511 -16.936 2.719 1.00 21.28 84 ALA A CA 1
ATOM 651 C C . ALA A 1 84 ? 48.282 -18.217 3.079 1.00 21.28 84 ALA A C 1
ATOM 653 O O . ALA A 1 84 ? 49.207 -18.156 3.893 1.00 21.28 84 ALA A O 1
ATOM 654 N N . SER A 1 85 ? 47.953 -19.309 2.383 1.00 22.62 85 SER A N 1
ATOM 655 C CA . SER A 1 85 ? 48.840 -20.442 2.100 1.00 22.62 85 SER A CA 1
ATOM 656 C C . SER A 1 85 ? 48.413 -21.110 0.791 1.00 22.62 85 SER A C 1
ATOM 658 O O . SER A 1 85 ? 47.242 -21.424 0.598 1.00 22.62 85 SER A O 1
ATOM 660 N N . ASN A 1 86 ? 49.396 -21.314 -0.081 1.00 21.14 86 ASN A N 1
ATOM 661 C CA . ASN A 1 86 ? 49.344 -21.997 -1.370 1.00 21.14 86 ASN A CA 1
ATOM 662 C C . ASN A 1 86 ? 48.714 -23.396 -1.314 1.00 21.14 86 ASN A C 1
ATOM 664 O O . ASN A 1 86 ? 49.099 -24.188 -0.457 1.00 21.14 86 ASN A O 1
ATOM 668 N N . VAL A 1 87 ? 47.914 -23.745 -2.329 1.00 22.94 87 VAL A N 1
ATOM 669 C CA . VAL A 1 87 ? 47.818 -25.120 -2.850 1.00 22.94 87 VAL A CA 1
ATOM 670 C C . VAL A 1 87 ? 47.679 -25.058 -4.377 1.00 22.94 87 VAL A C 1
ATOM 672 O O . VAL A 1 87 ? 46.633 -24.709 -4.913 1.00 22.94 87 VAL A O 1
ATOM 675 N N . HIS A 1 88 ? 48.763 -25.395 -5.076 1.00 20.02 88 HIS A N 1
ATOM 676 C CA . HIS A 1 88 ? 48.707 -25.970 -6.422 1.00 20.02 88 HIS A CA 1
ATOM 677 C C . HIS A 1 88 ? 48.098 -27.374 -6.315 1.00 20.02 88 HIS A C 1
ATOM 679 O O . HIS A 1 88 ? 48.490 -28.085 -5.397 1.00 20.02 88 HIS A O 1
ATOM 685 N N . VAL A 1 89 ? 47.232 -27.783 -7.255 1.00 21.06 89 VAL A N 1
ATOM 686 C CA . VAL A 1 89 ? 47.286 -29.084 -7.971 1.00 21.06 89 VAL A CA 1
ATOM 687 C C . VAL A 1 89 ? 46.148 -29.189 -9.010 1.00 21.06 89 VAL A C 1
ATOM 689 O O . VAL A 1 89 ? 44.972 -29.088 -8.689 1.00 21.06 89 VAL A O 1
ATOM 692 N N . MET A 1 90 ? 46.591 -29.379 -10.258 1.00 19.59 90 MET A N 1
ATOM 693 C CA . MET A 1 90 ? 46.068 -30.123 -11.421 1.00 19.59 90 MET A CA 1
ATOM 694 C C . MET A 1 90 ? 44.567 -30.404 -11.648 1.00 19.59 90 MET A C 1
ATOM 696 O O . MET A 1 90 ? 43.886 -31.055 -10.864 1.00 19.59 90 MET A O 1
ATOM 700 N N . VAL A 1 91 ? 44.158 -30.075 -12.881 1.00 22.78 91 VAL A N 1
ATOM 701 C CA . VAL A 1 91 ? 43.014 -30.611 -13.647 1.00 22.78 91 VAL A CA 1
ATOM 702 C C . VAL A 1 91 ? 43.347 -32.012 -14.202 1.00 22.78 91 VAL A C 1
ATOM 704 O O . VAL A 1 91 ? 44.493 -32.258 -14.580 1.00 22.78 91 VAL A O 1
ATOM 707 N N . PRO A 1 92 ? 42.361 -32.925 -14.293 1.00 23.69 92 PRO A N 1
ATOM 708 C CA . PRO A 1 92 ? 41.963 -33.493 -15.595 1.00 23.69 92 PRO A CA 1
ATOM 709 C C . PRO A 1 92 ? 40.419 -33.507 -15.709 1.00 23.69 92 PRO A C 1
ATOM 711 O O . PRO A 1 92 ? 39.720 -33.842 -14.763 1.00 23.69 92 PRO A O 1
ATOM 714 N N . GLY A 1 93 ? 39.785 -33.051 -16.788 1.00 21.00 93 GLY A N 1
ATOM 715 C CA . GLY A 1 93 ? 39.854 -33.625 -18.127 1.00 21.00 93 GLY A CA 1
ATOM 716 C C . GLY A 1 93 ? 38.764 -34.693 -18.298 1.00 21.00 93 GLY A C 1
ATOM 717 O O . GLY A 1 93 ? 39.000 -35.845 -17.949 1.00 21.00 93 GLY A O 1
ATOM 718 N N . ARG A 1 94 ? 37.593 -34.331 -18.851 1.00 23.77 94 ARG A N 1
ATOM 719 C CA . ARG A 1 94 ? 36.701 -35.257 -19.578 1.00 23.77 94 ARG A CA 1
ATOM 720 C C . ARG A 1 94 ? 35.754 -34.508 -20.519 1.00 23.77 94 ARG A C 1
ATOM 722 O O . ARG A 1 94 ? 34.987 -33.649 -20.102 1.00 23.77 94 ARG A O 1
ATOM 729 N N . GLN A 1 95 ? 35.879 -34.868 -21.792 1.00 21.30 95 GLN A N 1
ATOM 730 C CA . GLN A 1 95 ? 35.053 -34.487 -22.933 1.00 21.30 95 GLN A CA 1
ATOM 731 C C . GLN A 1 95 ? 33.691 -35.198 -22.904 1.00 21.30 95 GLN A C 1
ATOM 733 O O . GLN A 1 95 ? 33.587 -36.298 -22.366 1.00 21.30 95 GLN A O 1
ATOM 738 N N . THR A 1 96 ? 32.683 -34.583 -23.524 1.00 23.56 96 THR A N 1
ATOM 739 C CA . THR A 1 96 ? 31.626 -35.186 -24.375 1.00 23.56 96 THR A CA 1
ATOM 740 C C . THR A 1 96 ? 30.832 -34.002 -24.954 1.00 23.56 96 THR A C 1
ATOM 742 O O . THR A 1 96 ? 30.231 -33.234 -24.215 1.00 23.56 96 THR A O 1
ATOM 745 N N . GLU A 1 97 ? 31.154 -33.555 -26.171 1.00 21.67 97 GLU A N 1
ATOM 746 C CA . GLU A 1 97 ? 30.450 -33.879 -27.429 1.00 21.67 97 GLU A CA 1
ATOM 747 C C . GLU A 1 97 ? 28.947 -33.567 -27.406 1.00 21.67 97 GLU A C 1
ATOM 749 O O . GLU A 1 97 ? 28.174 -34.382 -26.935 1.00 21.67 97 GLU A O 1
ATOM 754 N N . PHE A 1 98 ? 28.555 -32.404 -27.949 1.00 23.38 98 PHE A N 1
ATOM 755 C CA . PHE A 1 98 ? 27.363 -32.191 -28.794 1.00 23.38 98 PHE A CA 1
ATOM 756 C C . PHE A 1 98 ? 27.354 -30.731 -29.289 1.00 23.38 98 PHE A C 1
ATOM 758 O O . PHE A 1 98 ? 26.916 -29.849 -28.562 1.00 23.38 98 PHE A O 1
ATOM 765 N N . ALA A 1 99 ? 27.853 -30.467 -30.507 1.00 23.75 99 ALA A N 1
ATOM 766 C CA . ALA A 1 99 ? 27.494 -29.287 -31.320 1.00 23.75 99 ALA A CA 1
ATOM 767 C C . ALA A 1 99 ? 28.170 -29.327 -32.711 1.00 23.75 99 ALA A C 1
ATOM 769 O O . ALA A 1 99 ? 29.079 -28.552 -33.005 1.00 23.75 99 ALA A O 1
ATOM 770 N N . HIS A 1 100 ? 27.715 -30.208 -33.605 1.00 25.73 100 HIS A N 1
ATOM 771 C CA . HIS A 1 100 ? 27.939 -30.021 -35.042 1.00 25.73 100 HIS A CA 1
ATOM 772 C C . HIS A 1 100 ? 26.763 -29.223 -35.612 1.00 25.73 100 HIS A C 1
ATOM 774 O O . HIS A 1 100 ? 25.649 -29.731 -35.680 1.00 25.73 100 HIS A O 1
ATOM 780 N N . GLY A 1 101 ? 27.006 -27.964 -35.992 1.00 27.91 101 GLY A N 1
ATOM 781 C CA . GLY A 1 101 ? 25.998 -27.162 -36.694 1.00 27.91 101 GLY A CA 1
ATOM 782 C C . GLY A 1 101 ? 26.241 -25.654 -36.817 1.00 27.91 101 GLY A C 1
ATOM 783 O O . GLY A 1 101 ? 25.581 -25.035 -37.639 1.00 27.91 101 GLY A O 1
ATOM 784 N N . PHE A 1 102 ? 27.178 -25.048 -36.072 1.00 26.09 102 PHE A N 1
ATOM 785 C CA . PHE A 1 102 ? 27.354 -23.577 -36.074 1.00 26.09 102 PHE A CA 1
ATOM 786 C C . PHE A 1 102 ? 28.817 -23.080 -36.124 1.00 26.09 102 PHE A C 1
ATOM 788 O O . PHE A 1 102 ? 29.103 -21.930 -35.801 1.00 26.09 102 PHE A O 1
ATOM 795 N N . ALA A 1 103 ? 29.764 -23.920 -36.559 1.00 26.73 103 ALA A N 1
ATOM 796 C CA . ALA A 1 103 ? 31.194 -23.575 -36.593 1.00 26.73 103 ALA A CA 1
ATOM 797 C C . ALA A 1 103 ? 31.676 -22.887 -37.893 1.00 26.73 103 ALA A C 1
ATOM 799 O O . ALA A 1 103 ? 32.803 -22.402 -37.940 1.00 26.73 103 ALA A O 1
ATOM 800 N N . SER A 1 104 ? 30.867 -22.813 -38.956 1.00 27.67 104 SER A N 1
ATOM 801 C CA . SER A 1 104 ? 31.326 -22.268 -40.249 1.00 27.67 104 SER A CA 1
ATOM 802 C C . SER A 1 104 ? 31.263 -20.738 -40.348 1.00 27.67 104 SER A C 1
ATOM 804 O O . SER A 1 104 ? 31.984 -20.146 -41.145 1.00 27.67 104 SER A O 1
ATOM 806 N N . THR A 1 105 ? 30.473 -20.070 -39.506 1.00 31.23 105 THR A N 1
ATOM 807 C CA . THR A 1 105 ? 30.369 -18.598 -39.458 1.00 31.23 105 THR A CA 1
ATOM 808 C C . THR A 1 105 ? 31.254 -17.958 -38.379 1.00 31.23 105 THR A C 1
ATOM 810 O O . THR A 1 105 ? 31.415 -16.738 -38.358 1.00 31.23 105 THR A O 1
ATOM 813 N N . SER A 1 106 ? 31.855 -18.741 -37.470 1.00 34.22 106 SER A N 1
ATOM 814 C CA . SER A 1 106 ? 32.789 -18.250 -36.437 1.00 34.22 106 SER A CA 1
ATOM 815 C C . SER A 1 106 ? 34.211 -18.033 -36.957 1.00 34.22 106 SER A C 1
ATOM 817 O O . SER A 1 106 ? 34.842 -17.045 -36.584 1.00 34.22 106 SER A O 1
ATOM 819 N N . GLY A 1 107 ? 34.688 -18.899 -37.857 1.00 36.12 107 GLY A N 1
ATOM 820 C CA . GLY A 1 107 ? 35.963 -18.708 -38.556 1.00 36.12 107 GLY A CA 1
ATOM 821 C C . GLY A 1 107 ? 35.928 -17.486 -39.471 1.00 36.12 107 GLY A C 1
ATOM 822 O O . GLY A 1 107 ? 36.787 -16.622 -39.370 1.00 36.12 107 GLY A O 1
ATOM 823 N N . SER A 1 108 ? 34.855 -17.340 -40.259 1.00 41.03 108 SER A N 1
ATOM 824 C CA . SER A 1 108 ? 34.731 -16.284 -41.273 1.00 41.03 108 SER A CA 1
ATOM 825 C C . SER A 1 108 ? 34.928 -14.875 -40.714 1.00 41.03 108 SER A C 1
ATOM 827 O O . SER A 1 108 ? 35.751 -14.139 -41.233 1.00 41.03 108 SER A O 1
ATOM 829 N N . VAL A 1 109 ? 34.240 -14.503 -39.629 1.00 39.75 109 VAL A N 1
ATOM 830 C CA . VAL A 1 109 ? 34.316 -13.132 -39.082 1.00 39.75 109 VAL A CA 1
ATOM 831 C C . VAL A 1 109 ? 35.647 -12.876 -38.368 1.00 39.75 109 VAL A C 1
ATOM 833 O O . VAL A 1 109 ? 36.204 -11.786 -38.462 1.00 39.75 109 VAL A O 1
ATOM 836 N N . ARG A 1 110 ? 36.194 -13.886 -37.676 1.00 40.47 110 ARG A N 1
ATOM 837 C CA . ARG A 1 110 ? 37.495 -13.787 -36.996 1.00 40.47 110 ARG A CA 1
ATOM 838 C C . ARG A 1 110 ? 38.646 -13.705 -37.997 1.00 40.47 110 ARG A C 1
ATOM 840 O O . ARG A 1 110 ? 39.612 -12.984 -37.756 1.00 40.47 110 ARG A O 1
ATOM 847 N N . ASP A 1 111 ? 38.538 -14.424 -39.105 1.00 43.50 111 ASP A N 1
ATOM 848 C CA . ASP A 1 111 ? 39.514 -14.411 -40.189 1.00 43.50 111 ASP A CA 1
ATOM 849 C C . ASP A 1 111 ? 39.376 -13.149 -41.044 1.00 43.50 111 ASP A C 1
ATOM 851 O O . ASP A 1 111 ? 40.382 -12.597 -41.472 1.00 43.50 111 ASP A O 1
ATOM 855 N N . GLU A 1 112 ? 38.166 -12.622 -41.215 1.00 40.69 112 GLU A N 1
ATOM 856 C CA . GLU A 1 112 ? 37.907 -11.351 -41.898 1.00 40.69 112 GLU A CA 1
ATOM 857 C C . GLU A 1 112 ? 38.380 -10.143 -41.078 1.00 40.69 112 GLU A C 1
ATOM 859 O O . GLU A 1 112 ? 38.981 -9.229 -41.639 1.00 40.69 112 GLU A O 1
ATOM 864 N N . ALA A 1 113 ? 38.246 -10.187 -39.746 1.00 38.41 113 ALA A N 1
ATOM 865 C CA . ALA A 1 113 ? 38.852 -9.225 -38.821 1.00 38.41 113 ALA A CA 1
ATOM 866 C C . ALA A 1 113 ? 40.388 -9.253 -38.876 1.00 38.41 113 ALA A C 1
ATOM 868 O O . ALA A 1 113 ? 41.041 -8.214 -38.855 1.00 38.41 113 ALA A O 1
ATOM 869 N N . LYS A 1 114 ? 40.983 -10.450 -38.956 1.00 45.50 114 LYS A N 1
ATOM 870 C CA . LYS A 1 114 ? 42.438 -10.611 -39.100 1.00 45.50 114 LYS A CA 1
ATOM 871 C C . LYS A 1 114 ? 42.937 -10.145 -40.467 1.00 45.50 114 LYS A C 1
ATOM 873 O O . LYS A 1 114 ? 43.994 -9.529 -40.518 1.00 45.50 114 LYS A O 1
ATOM 878 N N . ARG A 1 115 ? 42.189 -10.412 -41.545 1.00 46.94 115 ARG A N 1
ATOM 879 C CA . ARG A 1 115 ? 42.503 -9.933 -42.902 1.00 46.94 115 ARG A CA 1
ATOM 880 C C . ARG A 1 115 ? 42.446 -8.415 -42.984 1.00 46.94 115 ARG A C 1
ATOM 882 O O . ARG A 1 115 ? 43.430 -7.819 -43.376 1.00 46.94 115 ARG A O 1
ATOM 889 N N . THR A 1 116 ? 41.372 -7.789 -42.504 1.00 41.84 116 THR A N 1
ATOM 890 C CA . THR A 1 116 ? 41.256 -6.317 -42.509 1.00 41.84 116 THR A CA 1
ATOM 891 C C . THR A 1 116 ? 42.330 -5.627 -41.669 1.00 41.84 116 THR A C 1
ATOM 893 O O . THR A 1 116 ? 42.818 -4.573 -42.064 1.00 41.84 116 THR A O 1
ATOM 896 N N . VAL A 1 117 ? 42.733 -6.215 -40.535 1.00 45.56 117 VAL A N 1
ATOM 897 C CA . VAL A 1 117 ? 43.885 -5.724 -39.760 1.00 45.56 117 VAL A CA 1
ATOM 898 C C . VAL A 1 117 ? 45.188 -5.883 -40.552 1.00 45.56 117 VAL A C 1
ATOM 900 O O . VAL A 1 117 ? 45.955 -4.928 -40.597 1.00 45.56 117 VAL A O 1
ATOM 903 N N . GLY A 1 118 ? 45.402 -7.037 -41.198 1.00 43.38 118 GLY A N 1
ATOM 904 C CA . GLY A 1 118 ? 46.564 -7.315 -42.051 1.00 43.38 118 GLY A CA 1
ATOM 905 C C . GLY A 1 118 ? 46.693 -6.345 -43.227 1.00 43.38 118 GLY A C 1
ATOM 906 O O . GLY A 1 118 ? 47.732 -5.707 -43.383 1.00 43.38 118 GLY A O 1
ATOM 907 N N . ASP A 1 119 ? 45.604 -6.148 -43.968 1.00 45.19 119 ASP A N 1
ATOM 908 C CA . ASP A 1 119 ? 45.544 -5.281 -45.148 1.00 45.19 119 ASP A CA 1
ATOM 909 C C . ASP A 1 119 ? 45.853 -3.808 -44.799 1.00 45.19 119 ASP A C 1
ATOM 911 O O . ASP A 1 119 ? 46.507 -3.104 -45.568 1.00 45.19 119 ASP A O 1
ATOM 915 N N . LEU A 1 120 ? 45.444 -3.336 -43.612 1.00 42.84 120 LEU A N 1
ATOM 916 C CA . LEU A 1 120 ? 45.731 -1.975 -43.135 1.00 42.84 120 LEU A CA 1
ATOM 917 C C . LEU A 1 120 ? 47.173 -1.811 -42.614 1.00 42.84 120 LEU A C 1
ATOM 919 O O . LEU A 1 120 ? 47.774 -0.753 -42.809 1.00 42.84 120 LEU A O 1
ATOM 923 N N . THR A 1 121 ? 47.762 -2.840 -41.990 1.00 42.12 121 THR A N 1
ATOM 924 C CA . THR A 1 121 ? 49.186 -2.834 -41.592 1.00 42.12 121 THR A CA 1
ATOM 925 C C . THR A 1 121 ? 50.142 -2.927 -42.778 1.00 42.12 121 THR A C 1
ATOM 927 O O . THR A 1 121 ? 51.205 -2.299 -42.753 1.00 42.12 121 THR A O 1
ATOM 930 N N . ASP A 1 122 ? 49.761 -3.650 -43.829 1.00 41.41 122 ASP A N 1
ATOM 931 C CA . ASP A 1 122 ? 50.550 -3.764 -45.055 1.00 41.41 122 ASP A CA 1
ATOM 932 C C . ASP A 1 122 ? 50.489 -2.459 -45.867 1.00 41.41 122 ASP A C 1
ATOM 934 O O . ASP A 1 122 ? 51.518 -1.993 -46.363 1.00 41.41 122 ASP A O 1
ATOM 938 N N . ALA A 1 123 ? 49.331 -1.785 -45.900 1.00 39.16 123 ALA A N 1
ATOM 939 C CA . ALA A 1 123 ? 49.196 -0.453 -46.495 1.00 39.16 123 ALA A CA 1
ATOM 940 C C . ALA A 1 123 ? 50.043 0.617 -45.772 1.00 39.16 123 ALA A C 1
ATOM 942 O O . ALA A 1 123 ? 50.650 1.465 -46.426 1.00 39.16 123 ALA A O 1
ATOM 943 N N . ALA A 1 124 ? 50.148 0.556 -44.438 1.00 36.12 124 ALA A N 1
ATOM 944 C CA . ALA A 1 124 ? 50.970 1.481 -43.648 1.00 36.12 124 ALA A CA 1
ATOM 945 C C . ALA A 1 124 ? 52.486 1.223 -43.777 1.00 36.12 124 ALA A C 1
ATOM 947 O O . ALA A 1 124 ? 53.288 2.149 -43.662 1.00 36.12 124 ALA A O 1
ATOM 948 N N . SER A 1 125 ? 52.883 -0.025 -44.040 1.00 38.38 125 SER A N 1
ATOM 949 C CA . SER A 1 125 ? 54.288 -0.434 -44.184 1.00 38.38 125 SER A CA 1
ATOM 950 C C . SER A 1 125 ? 54.862 -0.139 -45.578 1.00 38.38 125 SER A C 1
ATOM 952 O O . SER A 1 125 ? 56.077 -0.025 -45.730 1.00 38.38 125 SER A O 1
ATOM 954 N N . ALA A 1 126 ? 54.011 0.025 -46.595 1.00 39.38 126 ALA A N 1
ATOM 955 C CA . ALA A 1 126 ? 54.424 0.244 -47.982 1.00 39.38 126 ALA A CA 1
ATOM 956 C C . ALA A 1 126 ? 54.838 1.696 -48.326 1.00 39.38 126 ALA A C 1
ATOM 958 O O . ALA A 1 126 ? 55.276 1.930 -49.450 1.00 39.38 126 ALA A O 1
ATOM 959 N N . GLN A 1 127 ? 54.729 2.667 -47.404 1.00 39.31 127 GLN A N 1
ATOM 960 C CA . GLN A 1 127 ? 55.012 4.093 -47.684 1.00 39.31 127 GLN A CA 1
ATOM 961 C C . GLN A 1 127 ? 56.107 4.753 -46.817 1.00 39.31 127 GLN A C 1
ATOM 963 O O . GLN A 1 127 ? 56.203 5.978 -46.766 1.00 39.31 127 GLN A O 1
ATOM 968 N N . GLY A 1 128 ? 56.969 3.982 -46.151 1.00 32.91 128 GLY A N 1
ATOM 969 C CA . GLY A 1 128 ? 58.132 4.540 -45.448 1.00 32.91 128 GLY A CA 1
ATOM 970 C C . GLY A 1 128 ? 59.382 4.618 -46.332 1.00 32.91 128 GLY A C 1
ATOM 971 O O . GLY A 1 128 ? 60.026 3.594 -46.542 1.00 32.91 128 GLY A O 1
ATOM 972 N N . GLU A 1 129 ? 59.777 5.808 -46.800 1.00 29.89 129 GLU A N 1
ATOM 973 C CA . GLU A 1 129 ? 61.155 6.031 -47.280 1.00 29.89 129 GLU A CA 1
ATOM 974 C C . GLU A 1 129 ? 62.123 6.306 -46.106 1.00 29.89 129 GLU A C 1
ATOM 976 O O . GLU A 1 129 ? 61.729 6.940 -45.121 1.00 29.89 129 GLU A O 1
ATOM 981 N N . PRO A 1 130 ? 63.398 5.863 -46.177 1.00 39.81 130 PRO A N 1
ATOM 982 C CA . PRO A 1 130 ? 64.360 6.019 -45.093 1.00 39.81 130 PRO A CA 1
ATOM 983 C C . PRO A 1 130 ? 65.299 7.217 -45.312 1.00 39.81 130 PRO A C 1
ATOM 985 O O . PRO A 1 130 ? 65.859 7.401 -46.389 1.00 39.81 130 PRO A O 1
ATOM 988 N N . GLY A 1 131 ? 65.586 7.977 -44.254 1.00 27.92 131 GLY A N 1
ATOM 989 C CA . GLY A 1 131 ? 66.659 8.974 -44.281 1.00 27.92 131 GLY A CA 1
ATOM 990 C C . GLY A 1 131 ? 66.826 9.701 -42.954 1.00 27.92 131 GLY A C 1
ATOM 991 O O . GLY A 1 131 ? 66.034 10.571 -42.613 1.00 27.92 131 GLY A O 1
ATOM 992 N N . GLY A 1 132 ? 67.854 9.334 -42.188 1.00 30.00 132 GLY A N 1
ATOM 993 C CA . GLY A 1 132 ? 68.217 10.019 -40.950 1.00 30.00 132 GLY A CA 1
ATOM 994 C C . GLY A 1 132 ? 69.167 11.193 -41.177 1.00 30.00 132 GLY A C 1
ATOM 995 O O . GLY A 1 132 ? 70.050 11.114 -42.023 1.00 30.00 132 GLY A O 1
ATOM 996 N N . SER A 1 133 ? 69.047 12.228 -40.344 1.00 25.48 133 SER A N 1
ATOM 997 C CA . SER A 1 133 ? 70.182 12.966 -39.769 1.00 25.48 133 SER A CA 1
ATOM 998 C C . SER A 1 133 ? 69.688 13.981 -38.736 1.00 25.48 133 SER A C 1
ATOM 1000 O O . SER A 1 133 ? 68.760 14.741 -38.998 1.00 25.48 133 SER A O 1
ATOM 1002 N N . HIS A 1 134 ? 70.340 13.996 -37.575 1.00 34.25 134 HIS A N 1
ATOM 1003 C CA . HIS A 1 134 ? 70.249 15.036 -36.552 1.00 34.25 134 HIS A CA 1
ATOM 1004 C C . HIS A 1 134 ? 70.437 16.442 -37.134 1.00 34.25 134 HIS A C 1
ATOM 1006 O O . HIS A 1 134 ? 71.476 16.670 -37.739 1.00 34.25 134 HIS A O 1
ATOM 1012 N N . LEU A 1 135 ? 69.534 17.385 -36.836 1.00 26.23 135 LEU A N 1
ATOM 1013 C CA . LEU A 1 135 ? 69.835 18.817 -36.706 1.00 26.23 135 LEU A CA 1
ATOM 1014 C C . LEU A 1 135 ? 68.847 19.489 -35.726 1.00 26.23 135 LEU A C 1
ATOM 1016 O O . LEU A 1 135 ? 67.715 19.043 -35.554 1.00 26.23 135 LEU A O 1
ATOM 1020 N N . ASN A 1 136 ? 69.371 20.498 -35.031 1.00 26.61 136 ASN A N 1
ATOM 1021 C CA . ASN A 1 136 ? 68.888 21.152 -33.812 1.00 26.61 136 ASN A CA 1
ATOM 1022 C C . ASN A 1 136 ? 67.624 22.020 -33.957 1.00 26.61 136 ASN A C 1
ATOM 1024 O O . ASN A 1 136 ? 67.199 22.381 -35.048 1.00 26.61 136 ASN A O 1
ATOM 1028 N N . THR A 1 137 ? 67.091 22.379 -32.786 1.00 40.25 137 THR A N 1
ATOM 1029 C CA . THR A 1 137 ? 66.091 23.417 -32.506 1.00 40.25 137 THR A CA 1
ATOM 1030 C C . THR A 1 137 ? 66.421 24.775 -33.138 1.00 40.25 137 THR A C 1
ATOM 1032 O O . THR A 1 137 ? 67.587 25.156 -33.161 1.00 40.25 137 THR A O 1
ATOM 1035 N N . ASP A 1 138 ? 65.354 25.492 -33.514 1.00 33.56 138 ASP A N 1
ATOM 1036 C CA . ASP A 1 138 ? 65.266 26.859 -34.067 1.00 33.56 138 ASP A CA 1
ATOM 1037 C C . ASP A 1 138 ? 65.117 26.940 -35.595 1.00 33.56 138 ASP A C 1
ATOM 1039 O O . ASP A 1 138 ? 66.072 27.235 -36.294 1.00 33.56 138 ASP A O 1
ATOM 1043 N N . ASP A 1 139 ? 63.895 26.673 -36.094 1.00 31.84 139 ASP A N 1
ATOM 1044 C CA . ASP A 1 139 ? 63.294 27.326 -37.285 1.00 31.84 139 ASP A CA 1
ATOM 1045 C C . ASP A 1 139 ? 61.834 26.857 -37.530 1.00 31.84 139 ASP A C 1
ATOM 1047 O O . ASP A 1 139 ? 61.427 26.438 -38.613 1.00 31.84 139 ASP A O 1
ATOM 1051 N N . ALA A 1 140 ? 60.983 26.922 -36.498 1.00 32.34 140 ALA A N 1
ATOM 1052 C CA . ALA A 1 140 ? 59.585 26.464 -36.561 1.00 32.34 140 ALA A CA 1
ATOM 1053 C C . ALA A 1 140 ? 58.559 27.534 -37.012 1.00 32.34 140 ALA A C 1
ATOM 1055 O O . ALA A 1 140 ? 57.358 27.351 -36.805 1.00 32.34 140 ALA A O 1
ATOM 1056 N N . ALA A 1 141 ? 58.981 28.655 -37.612 1.00 33.41 141 ALA A N 1
ATOM 1057 C CA . ALA A 1 141 ? 58.083 29.794 -37.865 1.00 33.41 141 ALA A CA 1
ATOM 1058 C C . ALA A 1 141 ? 57.846 30.170 -39.342 1.00 33.41 141 ALA A C 1
ATOM 1060 O O . ALA A 1 141 ? 56.975 30.998 -39.602 1.00 33.41 141 ALA A O 1
ATOM 1061 N N . THR A 1 142 ? 58.512 29.547 -40.322 1.00 36.94 142 THR A N 1
ATOM 1062 C CA . THR A 1 142 ? 58.467 30.047 -41.719 1.00 36.94 142 THR A CA 1
ATOM 1063 C C . THR A 1 142 ? 58.203 28.987 -42.793 1.00 36.94 142 THR A C 1
ATOM 1065 O O . THR A 1 142 ? 58.546 29.183 -43.952 1.00 36.94 142 THR A O 1
ATOM 1068 N N . ALA A 1 143 ? 57.513 27.895 -42.446 1.00 32.69 143 ALA A N 1
ATOM 1069 C CA . ALA A 1 143 ? 57.066 26.874 -43.407 1.00 32.69 143 ALA A CA 1
ATOM 1070 C C . ALA A 1 143 ? 55.562 26.539 -43.283 1.00 32.69 143 ALA A C 1
ATOM 1072 O O . ALA A 1 143 ? 55.152 25.394 -43.446 1.00 32.69 143 ALA A O 1
ATOM 1073 N N . ARG A 1 144 ? 54.711 27.533 -42.976 1.00 35.81 144 ARG A N 1
ATOM 1074 C CA . ARG A 1 144 ? 53.236 27.377 -42.916 1.00 35.81 144 ARG A CA 1
ATOM 1075 C C . ARG A 1 144 ? 52.477 27.813 -44.176 1.00 35.81 144 ARG A C 1
ATOM 1077 O O . ARG A 1 144 ? 51.251 27.844 -44.165 1.00 35.81 144 ARG A O 1
ATOM 1084 N N . HIS A 1 145 ? 53.167 28.092 -45.277 1.00 38.56 145 HIS A N 1
ATOM 1085 C CA . HIS A 1 145 ? 52.529 28.428 -46.552 1.00 38.56 145 HIS A CA 1
ATOM 1086 C C . HIS A 1 145 ? 53.109 27.591 -47.692 1.00 38.56 145 HIS A C 1
ATOM 1088 O O . HIS A 1 145 ? 53.871 28.093 -48.509 1.00 38.56 145 HIS A O 1
ATOM 1094 N N . GLY A 1 146 ? 52.763 26.300 -47.733 1.00 38.53 146 GLY A N 1
ATOM 1095 C CA . GLY A 1 146 ? 53.190 25.446 -48.846 1.00 38.53 146 GLY A CA 1
ATOM 1096 C C . GLY A 1 146 ? 52.790 23.970 -48.837 1.00 38.53 146 GLY A C 1
ATOM 1097 O O . GLY A 1 146 ? 53.280 23.252 -49.693 1.00 38.53 146 GLY A O 1
ATOM 1098 N N . LEU A 1 147 ? 51.935 23.494 -47.924 1.00 37.75 147 LEU A N 1
ATOM 1099 C CA . LEU A 1 147 ? 51.434 22.109 -47.935 1.00 37.75 147 LEU A CA 1
ATOM 1100 C C . LEU A 1 147 ? 49.949 22.092 -47.560 1.00 37.75 147 LEU A C 1
ATOM 1102 O O . LEU A 1 147 ? 49.560 21.712 -46.459 1.00 37.75 147 LEU A O 1
ATOM 1106 N N . GLY A 1 148 ? 49.124 22.602 -48.468 1.00 45.00 148 GLY A N 1
ATOM 1107 C CA . GLY A 1 148 ? 47.685 22.377 -48.457 1.00 45.00 148 GLY A CA 1
ATOM 1108 C C . GLY A 1 148 ? 47.332 21.287 -49.467 1.00 45.00 148 GLY A C 1
ATOM 1109 O O . GLY A 1 148 ? 47.865 21.288 -50.571 1.00 45.00 148 GLY A O 1
ATOM 1110 N N . THR A 1 149 ? 46.407 20.410 -49.070 1.00 48.62 149 THR A N 1
ATOM 1111 C CA . THR A 1 149 ? 45.445 19.679 -49.923 1.00 48.62 149 THR A CA 1
ATOM 1112 C C . THR A 1 149 ? 45.794 18.339 -50.599 1.00 48.62 149 THR A C 1
ATOM 1114 O O . THR A 1 149 ? 44.966 17.875 -51.372 1.00 48.62 149 THR A O 1
ATOM 1117 N N . GLU A 1 150 ? 46.890 17.634 -50.277 1.00 45.03 150 GLU A N 1
ATOM 1118 C CA . GLU A 1 150 ? 47.094 16.247 -50.791 1.00 45.03 150 GLU A CA 1
ATOM 1119 C C . GLU A 1 150 ? 47.079 15.132 -49.723 1.00 45.03 150 GLU A C 1
ATOM 1121 O O . GLU A 1 150 ? 46.866 13.970 -50.057 1.00 45.03 150 GLU A O 1
ATOM 1126 N N . SER A 1 151 ? 47.209 15.451 -48.430 1.00 51.25 151 SER A N 1
ATOM 1127 C CA . SER A 1 151 ? 47.233 14.456 -47.339 1.00 51.25 151 SER A CA 1
ATOM 1128 C C . SER A 1 151 ? 45.897 14.262 -46.603 1.00 51.25 151 SER A C 1
ATOM 1130 O O . SER A 1 151 ? 45.730 13.276 -45.887 1.00 51.25 151 SER A O 1
ATOM 1132 N N . GLU A 1 152 ? 44.926 15.161 -46.784 1.00 53.66 152 GLU A N 1
ATOM 1133 C CA . GLU A 1 152 ? 43.607 15.100 -46.125 1.00 53.66 152 GLU A CA 1
ATOM 1134 C C . GLU A 1 152 ? 42.778 13.846 -46.473 1.00 53.66 152 GLU A C 1
ATOM 1136 O O . GLU A 1 152 ? 42.241 13.231 -45.549 1.00 53.66 152 GLU A O 1
ATOM 1141 N N . PRO A 1 153 ? 42.686 13.401 -47.745 1.00 58.19 153 PRO A N 1
ATOM 1142 C CA . PRO A 1 153 ? 41.920 12.201 -48.095 1.00 58.19 153 PRO A CA 1
ATOM 1143 C C . PRO A 1 153 ? 42.519 10.923 -47.492 1.00 58.19 153 PRO A C 1
ATOM 1145 O O . PRO A 1 153 ? 41.791 10.048 -47.033 1.00 58.19 153 PRO A O 1
ATOM 1148 N N . TYR A 1 154 ? 43.852 10.847 -47.440 1.00 57.59 154 TYR A N 1
ATOM 1149 C CA . TYR A 1 154 ? 44.599 9.685 -46.955 1.00 57.59 154 TYR A CA 1
ATOM 1150 C C . TYR A 1 154 ? 44.511 9.526 -45.430 1.00 57.59 154 TYR A C 1
ATOM 1152 O O . TYR A 1 154 ? 44.287 8.431 -44.914 1.00 57.59 154 TYR A O 1
ATOM 1160 N N . VAL A 1 155 ? 44.603 10.637 -44.691 1.00 64.94 155 VAL A N 1
ATOM 1161 C CA . VAL A 1 155 ? 44.386 10.651 -43.234 1.00 64.94 155 VAL A CA 1
ATOM 1162 C C . VAL A 1 155 ? 42.952 10.234 -42.891 1.00 64.94 155 VAL A C 1
ATOM 1164 O O . VAL A 1 155 ? 42.733 9.514 -41.912 1.00 64.94 155 VAL A O 1
ATOM 1167 N N . GLN A 1 156 ? 41.979 10.629 -43.716 1.00 65.75 156 GLN A N 1
ATOM 1168 C CA . GLN A 1 156 ? 40.583 10.247 -43.532 1.00 65.75 156 GLN A CA 1
ATOM 1169 C C . GLN A 1 156 ? 40.349 8.751 -43.785 1.00 65.75 156 GLN A C 1
ATOM 1171 O O . GLN A 1 156 ? 39.657 8.098 -43.005 1.00 65.75 156 GLN A O 1
ATOM 1176 N N . GLU A 1 157 ? 40.977 8.183 -44.814 1.00 75.75 157 GLU A N 1
ATOM 1177 C CA . GLU A 1 157 ? 40.867 6.761 -45.151 1.00 75.75 157 GLU A CA 1
ATOM 1178 C C . GLU A 1 157 ? 41.468 5.851 -44.064 1.00 75.75 157 GLU A C 1
ATOM 1180 O O . GLU A 1 157 ? 40.848 4.860 -43.667 1.00 75.75 157 GLU A O 1
ATOM 1185 N N . ILE A 1 158 ? 42.621 6.229 -43.500 1.00 76.00 158 ILE A N 1
ATOM 1186 C CA . ILE A 1 158 ? 43.237 5.517 -42.367 1.00 76.00 158 ILE A CA 1
ATOM 1187 C C . ILE A 1 158 ? 42.346 5.600 -41.119 1.00 76.00 158 ILE A C 1
ATOM 1189 O O . ILE A 1 158 ? 42.129 4.595 -40.436 1.00 76.00 158 ILE A O 1
ATOM 1193 N N . SER A 1 159 ? 41.793 6.781 -40.831 1.00 73.25 159 SER A N 1
ATOM 1194 C CA . SER A 1 159 ? 40.861 6.994 -39.715 1.00 73.25 159 SER A CA 1
ATOM 1195 C C . SER A 1 159 ? 39.601 6.126 -39.848 1.00 73.25 159 SER A C 1
ATOM 1197 O O . SER A 1 159 ? 39.180 5.460 -38.894 1.00 73.25 159 SER A O 1
ATOM 1199 N N . ASP A 1 160 ? 39.043 6.040 -41.056 1.00 78.69 160 ASP A N 1
ATOM 1200 C CA . ASP A 1 160 ? 37.892 5.190 -41.356 1.00 78.69 160 ASP A CA 1
ATOM 1201 C C . ASP A 1 160 ? 38.230 3.695 -41.259 1.00 78.69 160 ASP A C 1
ATOM 1203 O O . ASP A 1 160 ? 37.405 2.908 -40.780 1.00 78.69 160 ASP A O 1
ATOM 1207 N N . GLY A 1 161 ? 39.434 3.288 -41.667 1.00 80.50 161 GLY A N 1
ATOM 1208 C CA . GLY A 1 161 ? 39.938 1.922 -41.505 1.00 80.50 161 GLY A CA 1
ATOM 1209 C C . GLY A 1 161 ? 40.032 1.507 -40.034 1.00 80.50 161 GLY A C 1
ATOM 1210 O O . GLY A 1 161 ? 39.492 0.469 -39.636 1.00 80.50 161 GLY A O 1
ATOM 1211 N N . LEU A 1 162 ? 40.621 2.362 -39.194 1.00 81.12 162 LEU A N 1
ATOM 1212 C CA . LEU A 1 162 ? 40.725 2.135 -37.748 1.00 81.12 162 LEU A CA 1
ATOM 1213 C C . LEU A 1 162 ? 39.349 2.060 -37.076 1.00 81.12 162 LEU A C 1
ATOM 1215 O O . LEU A 1 162 ? 39.107 1.183 -36.242 1.00 81.12 162 LEU A O 1
ATOM 1219 N N . ARG A 1 163 ? 38.404 2.916 -37.483 1.00 83.88 163 ARG A N 1
ATOM 1220 C CA . ARG A 1 163 ? 37.026 2.880 -36.974 1.00 83.88 163 ARG A CA 1
ATOM 1221 C C . ARG A 1 163 ? 36.307 1.577 -37.340 1.00 83.88 163 ARG A C 1
ATOM 1223 O O . ARG A 1 163 ? 35.541 1.058 -36.524 1.00 83.88 163 ARG A O 1
ATOM 1230 N N . ARG A 1 164 ? 36.540 1.018 -38.534 1.00 87.69 164 ARG A N 1
ATOM 1231 C CA . ARG A 1 164 ? 35.976 -0.290 -38.925 1.00 87.69 164 ARG A CA 1
ATOM 1232 C C . ARG A 1 164 ? 36.514 -1.412 -38.046 1.00 87.69 164 ARG A C 1
ATOM 1234 O O . ARG A 1 164 ? 35.712 -2.176 -37.515 1.00 87.69 164 ARG A O 1
ATOM 1241 N N . ILE A 1 165 ? 37.828 -1.465 -37.827 1.00 90.81 165 ILE A N 1
ATOM 1242 C CA . ILE A 1 165 ? 38.450 -2.462 -36.940 1.00 90.81 165 ILE A CA 1
ATOM 1243 C C . ILE A 1 165 ? 37.873 -2.359 -35.521 1.00 90.81 165 ILE A C 1
ATOM 1245 O O . ILE A 1 165 ? 37.481 -3.369 -34.935 1.00 90.81 165 ILE A O 1
ATOM 1249 N N . ALA A 1 166 ? 37.750 -1.142 -34.988 1.00 90.62 166 ALA A N 1
ATOM 1250 C CA . ALA A 1 166 ? 37.208 -0.923 -33.651 1.00 90.62 166 ALA A CA 1
ATOM 1251 C C . ALA A 1 166 ? 35.754 -1.415 -33.512 1.00 90.62 166 ALA A C 1
ATOM 1253 O O . ALA A 1 166 ? 35.387 -2.022 -32.504 1.00 90.62 166 ALA A O 1
ATOM 1254 N N . ASN A 1 167 ? 34.929 -1.226 -34.547 1.00 91.12 167 ASN A N 1
ATOM 1255 C CA . ASN A 1 167 ? 33.571 -1.773 -34.582 1.00 91.12 167 ASN A CA 1
ATOM 1256 C C . ASN A 1 167 ? 33.559 -3.306 -34.660 1.00 91.12 167 ASN A C 1
ATOM 1258 O O . ASN A 1 167 ? 32.705 -3.934 -34.035 1.00 91.12 167 ASN A O 1
ATOM 1262 N N . VAL A 1 168 ? 34.504 -3.920 -35.376 1.00 93.69 168 VAL A N 1
ATOM 1263 C CA . VAL A 1 168 ? 34.644 -5.384 -35.424 1.00 93.69 168 VAL A CA 1
ATOM 1264 C C . VAL A 1 168 ? 35.015 -5.942 -34.050 1.00 93.69 168 VAL A C 1
ATOM 1266 O O . VAL A 1 168 ? 34.414 -6.924 -33.617 1.00 93.69 168 VAL A O 1
ATOM 1269 N N . TRP A 1 169 ? 35.921 -5.291 -33.312 1.00 95.12 169 TRP A N 1
ATOM 1270 C CA . TRP A 1 169 ? 36.204 -5.664 -31.921 1.00 95.12 169 TRP A CA 1
ATOM 1271 C C . TRP A 1 169 ? 34.950 -5.609 -31.049 1.00 95.12 169 TRP A C 1
ATOM 1273 O O . TRP A 1 169 ? 34.701 -6.542 -30.288 1.00 95.12 169 TRP A O 1
ATOM 1283 N N . PHE A 1 170 ? 34.117 -4.577 -31.203 1.00 95.00 170 PHE A N 1
ATOM 1284 C CA . PHE A 1 170 ? 32.863 -4.490 -30.457 1.00 95.00 170 PHE A CA 1
ATOM 1285 C C . PHE A 1 170 ? 31.900 -5.641 -30.793 1.00 95.00 170 PHE A C 1
ATOM 1287 O O . PHE A 1 170 ? 31.331 -6.238 -29.882 1.00 95.00 170 PHE A O 1
ATOM 1294 N N . GLN A 1 171 ? 31.763 -6.009 -32.072 1.00 93.75 171 GLN A N 1
ATOM 1295 C CA . GLN A 1 171 ? 30.929 -7.148 -32.485 1.00 93.75 171 GLN A CA 1
ATOM 1296 C C . GLN A 1 171 ? 31.440 -8.482 -31.930 1.00 93.75 171 GLN A C 1
ATOM 1298 O O . GLN A 1 171 ? 30.644 -9.295 -31.462 1.00 93.75 171 GLN A O 1
ATOM 1303 N N . CYS A 1 172 ? 32.758 -8.700 -31.925 1.00 93.56 172 CYS A N 1
ATOM 1304 C CA . CYS A 1 172 ? 33.355 -9.864 -31.269 1.00 93.56 172 CYS A CA 1
ATOM 1305 C C . CYS A 1 172 ? 32.998 -9.900 -29.778 1.00 93.56 172 CYS A C 1
ATOM 1307 O O . CYS A 1 172 ? 32.596 -10.943 -29.275 1.00 93.56 172 CYS A O 1
ATOM 1309 N N . GLY A 1 173 ? 33.070 -8.757 -29.092 1.00 93.56 173 GLY A N 1
ATOM 1310 C CA . GLY A 1 173 ? 32.699 -8.656 -27.682 1.00 93.56 173 GLY A CA 1
ATOM 1311 C C . GLY A 1 173 ? 31.233 -8.994 -27.399 1.00 93.56 173 GLY A C 1
ATOM 1312 O O . GLY A 1 173 ? 30.957 -9.760 -26.479 1.00 93.56 173 GLY A O 1
ATOM 1313 N N . LEU A 1 174 ? 30.296 -8.485 -28.208 1.00 92.69 174 LEU A N 1
ATOM 1314 C CA . LEU A 1 174 ? 28.868 -8.815 -28.075 1.00 92.69 174 LEU A CA 1
ATOM 1315 C C . LEU A 1 174 ? 28.601 -10.308 -28.296 1.00 92.69 174 LEU A C 1
ATOM 1317 O O . LEU A 1 174 ? 27.817 -10.909 -27.568 1.00 92.69 174 LEU A O 1
ATOM 1321 N N . ARG A 1 175 ? 29.292 -10.925 -29.259 1.00 93.44 175 ARG A N 1
ATOM 1322 C CA . ARG A 1 175 ? 29.163 -12.360 -29.530 1.00 93.44 175 ARG A CA 1
ATOM 1323 C C . ARG A 1 175 ? 29.662 -13.216 -28.367 1.00 93.44 175 ARG A C 1
ATOM 1325 O O . ARG A 1 175 ? 29.013 -14.194 -28.017 1.00 93.44 175 ARG A O 1
ATOM 1332 N N . GLU A 1 176 ? 30.800 -12.870 -27.769 1.00 91.88 176 GLU A N 1
ATOM 1333 C CA . GLU A 1 176 ? 31.300 -13.591 -26.590 1.00 91.88 176 GLU A CA 1
ATOM 1334 C C . GLU A 1 176 ? 30.346 -13.441 -25.395 1.00 91.88 176 GLU A C 1
ATOM 1336 O O . GLU A 1 176 ? 30.127 -14.395 -24.652 1.00 91.88 176 GLU A O 1
ATOM 1341 N N . GLU A 1 177 ? 29.698 -12.283 -25.244 1.00 90.38 177 GLU A N 1
ATOM 1342 C CA . GLU A 1 177 ? 28.661 -12.090 -24.227 1.00 90.38 177 GLU A CA 1
ATOM 1343 C C . GLU A 1 177 ? 27.439 -12.992 -24.459 1.00 90.38 177 GLU A C 1
ATOM 1345 O O . GLU A 1 177 ? 26.951 -13.598 -23.506 1.00 90.38 177 GLU A O 1
ATOM 1350 N N . GLU A 1 178 ? 26.978 -13.137 -25.706 1.00 91.19 178 GLU A N 1
ATOM 1351 C CA . GLU A 1 178 ? 25.900 -14.073 -26.070 1.00 91.19 178 GLU A CA 1
ATOM 1352 C C . GLU A 1 178 ? 26.270 -15.536 -25.780 1.00 91.19 178 GLU A C 1
ATOM 1354 O O . GLU A 1 178 ? 25.405 -16.337 -25.424 1.00 91.19 178 GLU A O 1
ATOM 1359 N N . LEU A 1 179 ? 27.556 -15.881 -25.890 1.00 91.31 179 LEU A N 1
ATOM 1360 C CA . LEU A 1 179 ? 28.092 -17.203 -25.554 1.00 91.31 179 LEU A CA 1
ATOM 1361 C C . LEU A 1 179 ? 28.304 -17.410 -24.041 1.00 91.31 179 LEU A C 1
ATOM 1363 O O . LEU A 1 179 ? 28.630 -18.520 -23.623 1.00 91.31 179 LEU A O 1
ATOM 1367 N N . GLY A 1 180 ? 28.105 -16.375 -23.215 1.00 90.06 180 GLY A N 1
ATOM 1368 C CA . GLY A 1 180 ? 28.327 -16.408 -21.762 1.00 90.06 180 GLY A CA 1
ATOM 1369 C C . GLY A 1 180 ? 29.785 -16.191 -21.334 1.00 90.06 180 GLY A C 1
ATOM 1370 O O . GLY A 1 180 ? 30.096 -16.231 -20.140 1.00 90.06 180 GLY A O 1
ATOM 1371 N N . ASN A 1 181 ? 30.677 -15.906 -22.282 1.00 92.94 181 ASN A N 1
ATOM 1372 C CA . ASN A 1 181 ? 32.107 -15.683 -22.079 1.00 92.94 181 ASN A CA 1
ATOM 1373 C C . ASN A 1 181 ? 32.373 -14.224 -21.675 1.00 92.94 181 ASN A C 1
ATOM 1375 O O . ASN A 1 181 ? 32.933 -13.420 -22.419 1.00 92.94 181 ASN A O 1
ATOM 1379 N N . HIS A 1 182 ? 31.917 -13.843 -20.479 1.00 89.94 182 HIS A N 1
ATOM 1380 C CA . HIS A 1 182 ? 31.944 -12.443 -20.042 1.00 89.94 182 HIS A CA 1
ATOM 1381 C C . HIS A 1 182 ? 33.355 -11.855 -19.884 1.00 89.94 182 HIS A C 1
ATOM 1383 O O . HIS A 1 182 ? 33.508 -10.641 -19.987 1.00 89.94 182 HIS A O 1
ATOM 1389 N N . VAL A 1 183 ? 34.375 -12.676 -19.612 1.00 92.94 183 VAL A N 1
ATOM 1390 C CA . VAL A 1 183 ? 35.764 -12.202 -19.467 1.00 92.94 183 VAL A CA 1
ATOM 1391 C C . VAL A 1 183 ? 36.338 -11.846 -20.838 1.00 92.94 183 VAL A C 1
ATOM 1393 O O . VAL A 1 183 ? 36.777 -10.713 -21.035 1.00 92.94 183 VAL A O 1
ATOM 1396 N N . GLU A 1 184 ? 36.249 -12.754 -21.815 1.00 91.75 184 GLU A N 1
ATOM 1397 C CA . GLU A 1 184 ? 36.669 -12.474 -23.191 1.00 91.75 184 GLU A CA 1
ATOM 1398 C C . GLU A 1 184 ? 35.855 -11.331 -23.819 1.00 91.75 184 GLU A C 1
ATOM 1400 O O . GLU A 1 184 ? 36.406 -10.499 -24.545 1.00 91.75 184 GLU A O 1
ATOM 1405 N N . ALA A 1 185 ? 34.559 -11.235 -23.503 1.00 93.19 185 ALA A N 1
ATOM 1406 C CA . ALA A 1 185 ? 33.715 -10.127 -23.942 1.00 93.19 185 ALA A CA 1
ATOM 1407 C C . ALA A 1 185 ? 34.264 -8.772 -23.469 1.00 93.19 185 ALA A C 1
ATOM 1409 O O . ALA A 1 185 ? 34.392 -7.846 -24.274 1.00 93.19 185 ALA A O 1
ATOM 1410 N N . VAL A 1 186 ? 34.641 -8.655 -22.189 1.00 95.12 186 VAL A N 1
ATOM 1411 C CA . VAL A 1 186 ? 35.218 -7.423 -21.628 1.00 95.12 186 VAL A CA 1
ATOM 1412 C C . VAL A 1 186 ? 36.535 -7.058 -22.309 1.00 95.12 186 VAL A C 1
ATOM 1414 O O . VAL A 1 186 ? 36.760 -5.876 -22.566 1.00 95.12 186 VAL A O 1
ATOM 1417 N N . GLU A 1 187 ? 37.392 -8.022 -22.649 1.00 93.94 187 GLU A N 1
ATOM 1418 C CA . GLU A 1 187 ? 38.650 -7.736 -23.353 1.00 93.94 187 GLU A CA 1
ATOM 1419 C C . GLU A 1 187 ? 38.416 -7.114 -24.735 1.00 93.94 187 GLU A C 1
ATOM 1421 O O . GLU A 1 187 ? 39.041 -6.107 -25.087 1.00 93.94 187 GLU A O 1
ATOM 1426 N N . TRP A 1 188 ? 37.503 -7.686 -25.521 1.00 94.38 188 TRP A N 1
ATOM 1427 C CA . TRP A 1 188 ? 37.149 -7.160 -26.841 1.00 94.38 188 TRP A CA 1
ATOM 1428 C C . TRP A 1 188 ? 36.440 -5.806 -26.756 1.00 94.38 188 TRP A C 1
ATOM 1430 O O . TRP A 1 188 ? 36.763 -4.889 -27.516 1.00 94.38 188 TRP A O 1
ATOM 1440 N N . ILE A 1 189 ? 35.521 -5.653 -25.800 1.00 95.06 189 ILE A N 1
ATOM 1441 C CA . ILE A 1 189 ? 34.804 -4.397 -25.552 1.00 95.06 189 ILE A CA 1
ATOM 1442 C C . ILE A 1 189 ? 35.772 -3.304 -25.097 1.00 95.06 189 ILE A C 1
ATOM 1444 O O . ILE A 1 189 ? 35.650 -2.175 -25.563 1.00 95.06 189 ILE A O 1
ATOM 1448 N N . ARG A 1 190 ? 36.765 -3.623 -24.260 1.00 95.31 190 ARG A N 1
ATOM 1449 C CA . ARG A 1 190 ? 37.795 -2.669 -23.828 1.00 95.31 190 ARG A CA 1
ATOM 1450 C C . ARG A 1 190 ? 38.620 -2.163 -25.003 1.00 95.31 190 ARG A C 1
ATOM 1452 O O . ARG A 1 190 ? 38.723 -0.956 -25.170 1.00 95.31 190 ARG A O 1
ATOM 1459 N N . LYS A 1 191 ? 39.099 -3.055 -25.878 1.00 94.19 191 LYS A N 1
ATOM 1460 C CA . LYS A 1 191 ? 39.828 -2.655 -27.099 1.00 94.19 191 LYS A CA 1
ATOM 1461 C C . LYS A 1 191 ? 39.006 -1.704 -27.973 1.00 94.19 191 LYS A C 1
ATOM 1463 O O . LYS A 1 191 ? 39.523 -0.702 -28.458 1.00 94.19 191 LYS A O 1
ATOM 1468 N N . ALA A 1 192 ? 37.717 -1.992 -28.155 1.00 94.44 192 ALA A N 1
ATOM 1469 C CA . ALA A 1 192 ? 36.815 -1.123 -28.908 1.00 94.44 192 ALA A CA 1
ATOM 1470 C C . ALA A 1 192 ? 36.537 0.218 -28.196 1.00 94.44 192 ALA A C 1
ATOM 1472 O O . ALA A 1 192 ? 36.450 1.260 -28.848 1.00 94.44 192 ALA A O 1
ATOM 1473 N N . ALA A 1 193 ? 36.407 0.205 -26.867 1.00 94.12 193 ALA A N 1
ATOM 1474 C CA . ALA A 1 193 ? 36.166 1.392 -26.051 1.00 94.12 193 ALA A CA 1
ATOM 1475 C C . ALA A 1 193 ? 37.374 2.341 -26.040 1.00 94.12 193 ALA A C 1
ATOM 1477 O O . ALA A 1 193 ? 37.200 3.554 -26.206 1.00 94.12 193 ALA A O 1
ATOM 1478 N N . ASP A 1 194 ? 38.581 1.784 -25.912 1.00 93.56 194 ASP A N 1
ATOM 1479 C CA . ASP A 1 194 ? 39.856 2.503 -25.992 1.00 93.56 194 ASP A CA 1
ATOM 1480 C C . ASP A 1 194 ? 40.047 3.135 -27.381 1.00 93.56 194 ASP A C 1
ATOM 1482 O O . ASP A 1 194 ? 40.535 4.257 -27.495 1.00 93.56 194 ASP A O 1
ATOM 1486 N N . ALA A 1 195 ? 39.565 2.470 -28.437 1.00 91.25 195 ALA A N 1
ATOM 1487 C CA . ALA A 1 195 ? 39.537 2.993 -29.805 1.00 91.25 195 ALA A CA 1
ATOM 1488 C C . ALA A 1 195 ? 38.417 4.024 -30.074 1.00 91.25 195 ALA A C 1
ATOM 1490 O O . ALA A 1 195 ? 38.229 4.456 -31.212 1.00 91.25 195 ALA A O 1
ATOM 1491 N N . GLY A 1 196 ? 37.659 4.433 -29.052 1.00 89.75 196 GLY A N 1
ATOM 1492 C CA . GLY A 1 196 ? 36.684 5.522 -29.154 1.00 89.75 196 GLY A CA 1
ATOM 1493 C C . GLY A 1 196 ? 35.279 5.116 -29.610 1.00 89.75 196 GLY A C 1
ATOM 1494 O O . GLY A 1 196 ? 34.467 5.989 -29.922 1.00 89.75 196 GLY A O 1
ATOM 1495 N N . VAL A 1 197 ? 34.948 3.821 -29.664 1.00 93.94 197 VAL A N 1
ATOM 1496 C CA . VAL A 1 197 ? 33.592 3.373 -30.028 1.00 93.94 197 VAL A CA 1
ATOM 1497 C C . VAL A 1 197 ? 32.631 3.659 -28.872 1.00 93.94 197 VAL A C 1
ATOM 1499 O O . VAL A 1 197 ? 32.650 2.969 -27.856 1.00 93.94 197 VAL A O 1
ATOM 1502 N N . ALA A 1 198 ? 31.746 4.646 -29.040 1.00 93.44 198 ALA A N 1
ATOM 1503 C CA . ALA A 1 198 ? 30.847 5.123 -27.982 1.00 93.44 198 ALA A CA 1
ATOM 1504 C C . ALA A 1 198 ? 29.977 4.010 -27.361 1.00 93.44 198 ALA A C 1
ATOM 1506 O O . ALA A 1 198 ? 29.877 3.908 -26.142 1.00 93.44 198 ALA A O 1
ATOM 1507 N N . ARG A 1 199 ? 29.428 3.103 -28.181 1.00 93.38 199 ARG A N 1
ATOM 1508 C CA . ARG A 1 199 ? 28.642 1.950 -27.698 1.00 93.38 199 ARG A CA 1
ATOM 1509 C C . ARG A 1 199 ? 29.478 0.964 -26.875 1.00 93.38 199 ARG A C 1
ATOM 1511 O O . ARG A 1 199 ? 28.975 0.382 -25.918 1.00 93.38 199 ARG A O 1
ATOM 1518 N N . ALA A 1 200 ? 30.755 0.791 -27.222 1.00 94.88 200 ALA A N 1
ATOM 1519 C CA . ALA A 1 200 ? 31.677 -0.050 -26.463 1.00 94.88 200 ALA A CA 1
ATOM 1520 C C . ALA A 1 200 ? 32.056 0.606 -25.131 1.00 94.88 200 ALA A C 1
ATOM 1522 O O . ALA A 1 200 ? 32.077 -0.069 -24.107 1.00 94.88 200 ALA A O 1
ATOM 1523 N N . GLN A 1 201 ? 32.274 1.924 -25.128 1.00 96.31 201 GLN A N 1
ATOM 1524 C CA . GLN A 1 201 ? 32.491 2.707 -23.909 1.00 96.31 201 GLN A CA 1
ATOM 1525 C C . GLN A 1 201 ? 31.281 2.618 -22.969 1.00 96.31 201 GLN A C 1
ATOM 1527 O O . GLN A 1 201 ? 31.451 2.337 -21.785 1.00 96.31 201 GLN A O 1
ATOM 1532 N N . ALA A 1 202 ? 30.060 2.758 -23.499 1.00 94.94 202 ALA A N 1
ATOM 1533 C CA . ALA A 1 202 ? 28.828 2.615 -22.726 1.00 94.94 202 ALA A CA 1
ATOM 1534 C C . ALA A 1 202 ? 28.731 1.226 -22.082 1.00 94.94 202 ALA A C 1
ATOM 1536 O O . ALA A 1 202 ? 28.548 1.084 -20.871 1.00 94.94 202 ALA A O 1
ATOM 1537 N N . LYS A 1 203 ? 28.950 0.187 -22.894 1.00 94.88 203 LYS A N 1
ATOM 1538 C CA . LYS A 1 203 ? 28.910 -1.205 -22.450 1.00 94.88 203 LYS A CA 1
ATOM 1539 C C . LYS A 1 203 ? 29.975 -1.504 -21.393 1.00 94.88 203 LYS A C 1
ATOM 1541 O O . LYS A 1 203 ? 29.664 -2.157 -20.400 1.00 94.88 203 LYS A O 1
ATOM 1546 N N . LEU A 1 204 ? 31.201 -1.010 -21.568 1.00 94.75 204 LEU A N 1
ATOM 1547 C CA . LEU A 1 204 ? 32.276 -1.152 -20.584 1.00 94.75 204 LEU A CA 1
ATOM 1548 C C . LEU A 1 204 ? 31.905 -0.483 -19.254 1.00 94.75 204 LEU A C 1
ATOM 1550 O O . LEU A 1 204 ? 32.114 -1.075 -18.196 1.00 94.75 204 LEU A O 1
ATOM 1554 N N . GLY A 1 205 ? 31.287 0.700 -19.304 1.00 93.38 205 GLY A N 1
ATOM 1555 C CA . GLY A 1 205 ? 30.737 1.367 -18.126 1.00 93.38 205 GLY A CA 1
ATOM 1556 C C . GLY A 1 205 ? 29.721 0.497 -17.378 1.00 93.38 205 GLY A C 1
ATOM 1557 O O . GLY A 1 205 ? 29.837 0.326 -16.167 1.00 93.38 205 GLY A O 1
ATOM 1558 N N . LEU A 1 206 ? 28.789 -0.150 -18.085 1.00 92.88 206 LEU A N 1
ATOM 1559 C CA . LEU A 1 206 ? 27.819 -1.081 -17.482 1.00 92.88 206 LEU A CA 1
ATOM 1560 C C . LEU A 1 206 ? 28.469 -2.341 -16.876 1.00 92.88 206 LEU A C 1
ATOM 1562 O O . LEU A 1 206 ? 27.989 -2.863 -15.862 1.00 92.88 206 LEU A O 1
ATOM 1566 N N . TYR A 1 207 ? 29.574 -2.829 -17.449 1.00 93.44 207 TYR A N 1
ATOM 1567 C CA . TYR A 1 207 ? 30.363 -3.907 -16.842 1.00 93.44 207 TYR A CA 1
ATOM 1568 C C . TYR A 1 207 ? 30.977 -3.476 -15.501 1.00 93.44 207 TYR A C 1
ATOM 1570 O O . TYR A 1 207 ? 30.934 -4.253 -14.546 1.00 93.44 207 TYR A O 1
ATOM 1578 N N . TYR A 1 208 ? 31.454 -2.232 -15.396 1.00 93.06 208 TYR A N 1
ATOM 1579 C CA . TYR A 1 208 ? 31.919 -1.651 -14.131 1.00 93.06 208 TYR A CA 1
ATOM 1580 C C . TYR A 1 208 ? 30.787 -1.380 -13.132 1.00 93.06 208 TYR A C 1
ATOM 1582 O O . TYR A 1 208 ? 30.991 -1.580 -11.941 1.00 93.06 208 TYR A O 1
ATOM 1590 N N . VAL A 1 209 ? 29.580 -1.002 -13.574 1.00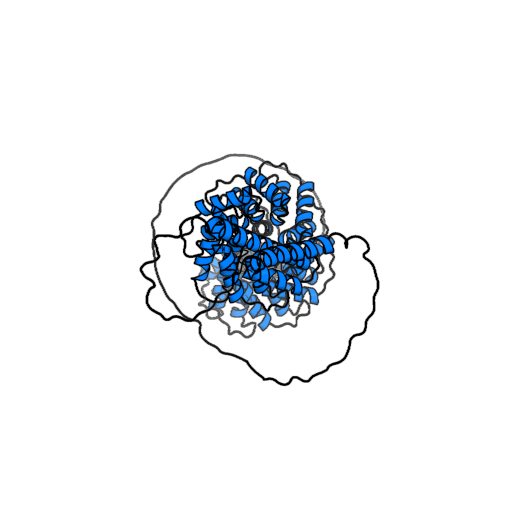 89.38 209 VAL A N 1
ATOM 1591 C CA . VAL A 1 209 ? 28.412 -0.887 -12.672 1.00 89.38 209 VAL A CA 1
ATOM 1592 C C . VAL A 1 209 ? 28.052 -2.247 -12.071 1.00 89.38 209 VAL A C 1
ATOM 1594 O O . VAL A 1 209 ? 27.779 -2.358 -10.879 1.00 89.38 209 VAL A O 1
ATOM 1597 N N . SER A 1 210 ? 28.034 -3.290 -12.902 1.00 88.88 210 SER A N 1
ATOM 1598 C CA . SER A 1 210 ? 27.567 -4.622 -12.501 1.00 88.88 210 SER A CA 1
ATOM 1599 C C . SER A 1 210 ? 28.642 -5.517 -11.877 1.00 88.88 210 SER A C 1
ATOM 1601 O O . SER A 1 210 ? 28.292 -6.551 -11.310 1.00 88.88 210 SER A O 1
ATOM 1603 N N . GLY A 1 211 ? 29.928 -5.158 -11.979 1.00 89.75 211 GLY A N 1
ATOM 1604 C CA . GLY A 1 211 ? 31.044 -5.993 -11.521 1.00 89.75 211 GLY A CA 1
ATOM 1605 C C . GLY A 1 211 ? 31.118 -7.345 -12.243 1.00 89.75 211 GLY A C 1
ATOM 1606 O O . GLY A 1 211 ? 31.339 -8.380 -11.614 1.00 89.75 211 GLY A O 1
ATOM 1607 N N . LYS A 1 212 ? 30.843 -7.362 -13.554 1.00 87.25 212 LYS A N 1
ATOM 1608 C CA . LYS A 1 212 ? 30.826 -8.579 -14.390 1.00 87.25 212 LYS A CA 1
ATOM 1609 C C . LYS A 1 212 ? 32.098 -8.718 -15.231 1.00 87.25 212 LYS A C 1
ATOM 1611 O O . LYS A 1 212 ? 32.838 -7.761 -15.429 1.00 87.25 212 LYS A O 1
ATOM 1616 N N . GLY A 1 213 ? 32.332 -9.922 -15.765 1.00 82.12 213 GLY A N 1
ATOM 1617 C CA . GLY A 1 213 ? 33.402 -10.170 -16.744 1.00 82.12 213 GLY A CA 1
ATOM 1618 C C . GLY A 1 213 ? 34.819 -10.012 -16.190 1.00 82.12 213 GLY A C 1
ATOM 1619 O O . GLY A 1 213 ? 35.706 -9.534 -16.885 1.00 82.12 213 GLY A O 1
ATOM 1620 N N . GLY A 1 214 ? 35.029 -10.381 -14.922 1.00 83.69 214 GLY A N 1
ATOM 1621 C CA . GLY A 1 214 ? 36.331 -10.276 -14.252 1.00 83.69 214 GLY A CA 1
ATOM 1622 C C . GLY A 1 214 ? 36.654 -8.886 -13.691 1.00 83.69 214 GLY A C 1
ATOM 1623 O O . GLY A 1 214 ? 37.720 -8.708 -13.109 1.00 83.69 214 GLY A O 1
ATOM 1624 N N . LEU A 1 215 ? 35.744 -7.915 -13.825 1.00 89.25 215 LEU A N 1
ATOM 1625 C CA . LEU A 1 215 ? 35.866 -6.590 -13.217 1.00 89.25 215 LEU A CA 1
ATOM 1626 C C . LEU A 1 215 ? 35.198 -6.549 -11.841 1.00 89.25 215 LEU A C 1
ATOM 1628 O O . LEU A 1 215 ? 34.155 -7.161 -11.623 1.00 89.25 215 LEU A O 1
ATOM 1632 N N . HIS A 1 216 ? 35.776 -5.780 -10.920 1.00 89.12 216 HIS A N 1
ATOM 1633 C CA . HIS A 1 216 ? 35.089 -5.392 -9.692 1.00 89.12 216 HIS A CA 1
ATOM 1634 C C . HIS A 1 216 ? 34.145 -4.222 -9.968 1.00 89.12 216 HIS A C 1
ATOM 1636 O O . HIS A 1 216 ? 34.409 -3.407 -10.852 1.00 89.12 216 HIS A O 1
ATOM 1642 N N . ALA A 1 217 ? 33.047 -4.153 -9.210 1.00 89.69 217 ALA A N 1
ATOM 1643 C CA . ALA A 1 217 ? 32.134 -3.027 -9.302 1.00 89.69 217 ALA A CA 1
ATOM 1644 C C . ALA A 1 217 ? 32.869 -1.738 -8.902 1.00 89.69 217 ALA A C 1
ATOM 1646 O O . ALA A 1 217 ? 33.375 -1.639 -7.783 1.00 89.69 217 ALA A O 1
ATOM 1647 N N . ASP A 1 218 ? 32.944 -0.784 -9.826 1.00 89.50 218 ASP A N 1
ATOM 1648 C CA . ASP A 1 218 ? 33.668 0.475 -9.660 1.00 89.50 218 ASP A CA 1
ATOM 1649 C C . ASP A 1 218 ? 32.850 1.604 -10.284 1.00 89.50 218 ASP A C 1
ATOM 1651 O O . ASP A 1 218 ? 32.693 1.715 -11.502 1.00 89.50 218 ASP A O 1
ATOM 1655 N N . GLN A 1 219 ? 32.284 2.433 -9.415 1.00 86.19 219 GLN A N 1
ATOM 1656 C CA . GLN A 1 219 ? 31.378 3.492 -9.823 1.00 86.19 219 GLN A CA 1
ATOM 1657 C C . GLN A 1 219 ? 32.104 4.655 -10.505 1.00 86.19 219 GLN A C 1
ATOM 1659 O O . GLN A 1 219 ? 31.537 5.269 -11.407 1.00 86.19 219 GLN A O 1
ATOM 1664 N N . GLU A 1 220 ? 33.343 4.955 -10.116 1.00 88.75 220 GLU A N 1
ATOM 1665 C CA . GLU A 1 220 ? 34.115 6.040 -10.727 1.00 88.75 220 GLU A CA 1
ATOM 1666 C C . GLU A 1 220 ? 34.484 5.672 -12.161 1.00 88.75 220 GLU A C 1
ATOM 1668 O O . GLU A 1 220 ? 34.241 6.451 -13.085 1.00 88.75 220 GLU A O 1
ATOM 1673 N N . GLN A 1 221 ? 34.964 4.442 -12.366 1.00 90.25 221 GLN A N 1
ATOM 1674 C CA . GLN A 1 221 ? 35.243 3.919 -13.704 1.00 90.25 221 GLN A CA 1
ATOM 1675 C C . GLN A 1 221 ? 33.974 3.818 -14.555 1.00 90.25 221 GLN A C 1
ATOM 1677 O O . GLN A 1 221 ? 33.992 4.174 -15.735 1.00 90.25 221 GLN A O 1
ATOM 1682 N N . ALA A 1 222 ? 32.850 3.397 -13.969 1.00 92.00 222 ALA A N 1
ATOM 1683 C CA . ALA A 1 222 ? 31.568 3.395 -14.667 1.00 92.00 222 ALA A CA 1
ATOM 1684 C C . ALA A 1 222 ? 31.170 4.799 -15.152 1.00 92.00 222 ALA A C 1
ATOM 1686 O O . ALA A 1 222 ? 30.829 4.961 -16.326 1.00 92.00 222 ALA A O 1
ATOM 1687 N N . ILE A 1 223 ? 31.253 5.813 -14.281 1.00 91.38 223 ILE A N 1
ATOM 1688 C CA . ILE A 1 223 ? 30.956 7.211 -14.628 1.00 91.38 223 ILE A CA 1
ATOM 1689 C C . ILE A 1 223 ? 31.909 7.705 -15.715 1.00 91.38 223 ILE A C 1
ATOM 1691 O O . ILE A 1 223 ? 31.451 8.338 -16.663 1.00 91.38 223 ILE A O 1
ATOM 1695 N N . GLU A 1 224 ? 33.206 7.407 -15.626 1.00 92.81 224 GLU A N 1
ATOM 1696 C CA . GLU A 1 224 ? 34.201 7.854 -16.605 1.00 92.81 224 GLU A CA 1
ATOM 1697 C C . GLU A 1 224 ? 33.881 7.334 -18.017 1.00 92.81 224 GLU A C 1
ATOM 1699 O O . GLU A 1 224 ? 33.811 8.109 -18.978 1.00 92.81 224 GLU A O 1
ATOM 1704 N N . TRP A 1 225 ? 33.636 6.029 -18.148 1.00 94.12 225 TRP A N 1
ATOM 1705 C CA . TRP A 1 225 ? 33.333 5.400 -19.434 1.00 94.12 225 TRP A CA 1
ATOM 1706 C C . TRP A 1 225 ? 31.971 5.817 -19.992 1.00 94.12 225 TRP A C 1
ATOM 1708 O O . TRP A 1 225 ? 31.869 6.140 -21.180 1.00 94.12 225 TRP A O 1
ATOM 1718 N N . LEU A 1 226 ? 30.943 5.894 -19.141 1.00 94.50 226 LEU A N 1
ATOM 1719 C CA . LEU A 1 226 ? 29.624 6.389 -19.538 1.00 94.50 226 LEU A CA 1
ATOM 1720 C C . LEU A 1 226 ? 29.671 7.867 -19.937 1.00 94.50 226 LEU A C 1
ATOM 1722 O O . LEU A 1 226 ? 29.023 8.248 -20.907 1.00 94.50 226 LEU A O 1
ATOM 1726 N N . CYS A 1 227 ? 30.483 8.695 -19.271 1.00 94.06 227 CYS A N 1
ATOM 1727 C CA . CYS A 1 227 ? 30.708 10.080 -19.679 1.00 94.06 227 CYS A CA 1
ATOM 1728 C C . CYS A 1 227 ? 31.301 10.150 -21.085 1.00 94.06 227 CYS A C 1
ATOM 1730 O O . CYS A 1 227 ? 30.782 10.905 -21.907 1.00 94.06 227 CYS A O 1
ATOM 1732 N N . LYS A 1 228 ? 32.349 9.373 -21.390 1.00 94.38 228 LYS A N 1
ATOM 1733 C CA . LYS A 1 228 ? 32.959 9.356 -22.734 1.00 94.38 228 LYS A CA 1
ATOM 1734 C C . LYS A 1 228 ? 31.919 9.007 -23.806 1.00 94.38 228 LYS A C 1
ATOM 1736 O O . LYS A 1 228 ? 31.761 9.758 -24.770 1.00 94.38 228 LYS A O 1
ATOM 1741 N N . ALA A 1 229 ? 31.129 7.960 -23.574 1.00 95.25 229 ALA A N 1
ATOM 1742 C CA . ALA A 1 229 ? 30.066 7.537 -24.483 1.00 95.25 229 ALA A CA 1
ATOM 1743 C C . ALA A 1 229 ? 28.949 8.588 -24.638 1.00 95.25 229 ALA A C 1
ATOM 1745 O O . ALA A 1 229 ? 28.545 8.925 -25.754 1.00 95.25 229 ALA A O 1
ATOM 1746 N N . ALA A 1 230 ? 28.478 9.156 -23.527 1.00 94.19 230 ALA A N 1
ATOM 1747 C CA . ALA A 1 230 ? 27.399 10.138 -23.508 1.00 94.19 230 ALA A CA 1
ATOM 1748 C C . ALA A 1 230 ? 27.786 11.447 -24.220 1.00 94.19 230 ALA A C 1
ATOM 1750 O O . ALA A 1 230 ? 26.957 12.031 -24.930 1.00 94.19 230 ALA A O 1
ATOM 1751 N N . HIS A 1 231 ? 29.042 11.891 -24.072 1.00 92.94 231 HIS A N 1
ATOM 1752 C CA . HIS A 1 231 ? 29.594 13.048 -24.789 1.00 92.94 231 HIS A CA 1
ATOM 1753 C C . HIS A 1 231 ? 29.850 12.750 -26.270 1.00 92.94 231 HIS A C 1
ATOM 1755 O O . HIS A 1 231 ? 29.655 13.634 -27.101 1.00 92.94 231 HIS A O 1
ATOM 1761 N N . ALA A 1 232 ? 30.194 11.506 -26.618 1.00 91.25 232 ALA A N 1
ATOM 1762 C CA . ALA A 1 232 ? 30.260 11.042 -28.004 1.00 91.25 232 ALA A CA 1
ATOM 1763 C C . ALA A 1 232 ? 28.872 10.911 -28.671 1.00 91.25 232 ALA A C 1
ATOM 1765 O O . ALA A 1 232 ? 28.777 10.618 -29.863 1.00 91.25 232 ALA A O 1
ATOM 1766 N N . GLY A 1 233 ? 27.791 11.166 -27.926 1.00 88.31 233 GLY A N 1
ATOM 1767 C CA . GLY A 1 233 ? 26.430 11.197 -28.445 1.00 88.31 233 GLY A CA 1
ATOM 1768 C C . GLY A 1 233 ? 25.721 9.845 -28.417 1.00 88.31 233 GLY A C 1
ATOM 1769 O O . GLY A 1 233 ? 24.732 9.683 -29.136 1.00 88.31 233 GLY A O 1
ATOM 1770 N N . ASP A 1 234 ? 26.165 8.896 -27.598 1.00 94.38 234 ASP A N 1
ATOM 1771 C CA . ASP A 1 234 ? 25.407 7.675 -27.332 1.00 94.38 234 ASP A CA 1
ATOM 1772 C C . ASP A 1 234 ? 24.211 7.982 -26.412 1.00 94.38 234 ASP A C 1
ATOM 1774 O O . ASP A 1 234 ? 24.371 8.564 -25.340 1.00 94.38 234 ASP A O 1
ATOM 1778 N N . VAL A 1 235 ? 22.993 7.687 -26.873 1.00 95.25 235 VAL A N 1
ATOM 1779 C CA . VAL A 1 235 ? 21.755 8.074 -26.172 1.00 95.25 235 VAL A CA 1
ATOM 1780 C C . VAL A 1 235 ? 21.477 7.155 -24.981 1.00 95.25 235 VAL A C 1
ATOM 1782 O O . VAL A 1 235 ? 21.005 7.633 -23.948 1.00 95.25 235 VAL A O 1
ATOM 1785 N N . ASP A 1 236 ? 21.806 5.870 -25.103 1.00 93.75 236 ASP A N 1
ATOM 1786 C CA . ASP A 1 236 ? 21.634 4.889 -24.030 1.00 93.75 236 ASP A CA 1
ATOM 1787 C C . ASP A 1 236 ? 22.608 5.209 -22.887 1.00 93.75 236 ASP A C 1
ATOM 1789 O O . ASP A 1 236 ? 22.192 5.320 -21.738 1.00 93.75 236 ASP A O 1
ATOM 1793 N N . ALA A 1 237 ? 23.862 5.552 -23.204 1.00 94.88 237 ALA A N 1
ATOM 1794 C CA . ALA A 1 237 ? 24.838 6.023 -22.223 1.00 94.88 237 ALA A CA 1
ATOM 1795 C C . ALA A 1 237 ? 24.399 7.301 -21.497 1.00 94.88 237 ALA A C 1
ATOM 1797 O O . ALA A 1 237 ? 24.672 7.453 -20.309 1.00 94.88 237 ALA A O 1
ATOM 1798 N N . GLN A 1 238 ? 23.718 8.230 -22.183 1.00 95.88 238 GLN A N 1
ATOM 1799 C CA . GLN A 1 238 ? 23.146 9.417 -21.534 1.00 95.88 238 GLN A CA 1
ATOM 1800 C C . GLN A 1 238 ? 22.085 9.019 -20.499 1.00 95.88 238 GLN A C 1
ATOM 1802 O O . GLN A 1 238 ? 22.063 9.568 -19.398 1.00 95.88 238 GLN A O 1
ATOM 1807 N N . PHE A 1 239 ? 21.221 8.055 -20.819 1.00 95.75 239 PHE A N 1
ATOM 1808 C CA . PHE A 1 239 ? 20.232 7.540 -19.874 1.00 95.75 239 PHE A CA 1
ATOM 1809 C C . PHE A 1 239 ? 20.872 6.754 -18.719 1.00 95.75 239 PHE A C 1
ATOM 1811 O O . PHE A 1 239 ? 20.511 6.972 -17.559 1.00 95.75 239 PHE A O 1
ATOM 1818 N N . ASP A 1 240 ? 21.828 5.878 -19.016 1.00 93.62 240 ASP A N 1
ATOM 1819 C CA . ASP A 1 240 ? 22.525 5.049 -18.031 1.00 93.62 240 ASP A CA 1
ATOM 1820 C C . ASP A 1 240 ? 23.324 5.909 -17.052 1.00 93.62 240 ASP A C 1
ATOM 1822 O O . ASP A 1 240 ? 23.273 5.691 -15.841 1.00 93.62 240 ASP A O 1
ATOM 1826 N N . LEU A 1 241 ? 23.988 6.954 -17.551 1.00 92.25 241 LEU A N 1
ATOM 1827 C CA . LEU A 1 241 ? 24.689 7.932 -16.725 1.00 92.25 241 LEU A CA 1
ATOM 1828 C C . LEU A 1 241 ? 23.720 8.706 -15.823 1.00 92.25 241 LEU A C 1
ATOM 1830 O O . LEU A 1 241 ? 23.986 8.869 -14.633 1.00 92.25 241 LEU A O 1
ATOM 1834 N N . GLY A 1 242 ? 22.571 9.132 -16.360 1.00 92.50 242 GLY A N 1
ATOM 1835 C CA . GLY A 1 242 ? 21.514 9.758 -15.561 1.00 92.50 242 GLY A CA 1
ATOM 1836 C C . GLY A 1 242 ? 20.992 8.835 -14.455 1.00 92.50 242 GLY A C 1
ATOM 1837 O O . GLY A 1 242 ? 20.818 9.263 -13.315 1.00 92.50 242 GLY A O 1
ATOM 1838 N N . SER A 1 243 ? 20.822 7.548 -14.761 1.00 90.75 243 SER A N 1
ATOM 1839 C CA . SER A 1 243 ? 20.396 6.524 -13.800 1.00 90.75 243 SER A CA 1
ATOM 1840 C C . SER A 1 243 ? 21.453 6.269 -12.725 1.00 90.75 243 SER A C 1
ATOM 1842 O O . SER A 1 243 ? 21.117 6.155 -11.545 1.00 90.75 243 SER A O 1
ATOM 1844 N N . LEU A 1 244 ? 22.734 6.255 -13.101 1.00 89.44 244 LEU A N 1
ATOM 1845 C CA . LEU A 1 244 ? 23.842 6.081 -12.167 1.00 89.44 244 LEU A CA 1
ATOM 1846 C C . LEU A 1 244 ? 23.917 7.247 -11.174 1.00 89.44 244 LEU A C 1
ATOM 1848 O O . LEU A 1 244 ? 23.980 7.012 -9.966 1.00 89.44 244 LEU A O 1
ATOM 1852 N N . TYR A 1 245 ? 23.803 8.486 -11.662 1.00 89.38 245 TYR A N 1
ATOM 1853 C CA . TYR A 1 245 ? 23.746 9.681 -10.816 1.00 89.38 245 TYR A CA 1
ATOM 1854 C C . TYR A 1 245 ? 22.489 9.739 -9.934 1.00 89.38 245 TYR A C 1
ATOM 1856 O O . TYR A 1 245 ? 22.553 10.241 -8.813 1.00 89.38 245 TYR A O 1
ATOM 1864 N N . ALA A 1 246 ? 21.355 9.204 -10.393 1.00 85.88 246 ALA A N 1
ATOM 1865 C CA . ALA A 1 246 ? 20.159 9.083 -9.560 1.00 85.88 246 ALA A CA 1
ATOM 1866 C C . ALA A 1 246 ? 20.314 8.016 -8.452 1.00 85.88 246 ALA A C 1
ATOM 1868 O O . ALA A 1 246 ? 19.759 8.164 -7.367 1.00 85.88 246 ALA A O 1
ATOM 1869 N N . SER A 1 247 ? 21.070 6.942 -8.704 1.00 80.00 247 SER A N 1
ATOM 1870 C CA . SER A 1 247 ? 21.229 5.807 -7.775 1.00 80.00 247 SER A CA 1
ATOM 1871 C C . SER A 1 247 ? 22.339 5.969 -6.726 1.00 80.00 247 SER A C 1
ATOM 1873 O O . SER A 1 247 ? 22.287 5.331 -5.677 1.00 80.00 247 SER A O 1
ATOM 1875 N N . SER A 1 248 ? 23.320 6.846 -6.960 1.00 70.69 248 SER A N 1
ATOM 1876 C CA . SER A 1 248 ? 24.484 7.094 -6.087 1.00 70.69 248 SER A CA 1
ATOM 1877 C C . SER A 1 248 ? 24.148 7.717 -4.716 1.00 70.69 248 SER A C 1
ATOM 1879 O O . SER A 1 248 ? 25.029 7.945 -3.889 1.00 70.69 248 SER A O 1
ATOM 1881 N N . MET A 1 249 ? 22.868 7.973 -4.442 1.00 57.38 249 MET A N 1
ATOM 1882 C CA . MET A 1 249 ? 22.351 8.785 -3.336 1.00 57.38 249 MET A CA 1
ATOM 1883 C C . MET A 1 249 ? 22.230 8.083 -1.971 1.00 57.38 249 MET A C 1
ATOM 1885 O O . MET A 1 249 ? 21.496 8.546 -1.099 1.00 57.38 249 MET A O 1
ATOM 1889 N N . GLY A 1 250 ? 22.985 7.014 -1.714 1.00 48.00 250 GLY A N 1
ATOM 1890 C CA . GLY A 1 250 ? 23.027 6.397 -0.380 1.00 48.00 250 GLY A CA 1
ATOM 1891 C C . GLY A 1 250 ? 23.580 7.305 0.737 1.00 48.00 250 GLY A C 1
ATOM 1892 O O . GLY A 1 250 ? 23.469 6.957 1.911 1.00 48.00 250 GLY A O 1
ATOM 1893 N N . GLY A 1 251 ? 24.158 8.468 0.409 1.00 40.44 251 GLY A N 1
ATOM 1894 C CA . GLY A 1 251 ? 24.669 9.424 1.390 1.00 40.44 251 GLY A CA 1
ATOM 1895 C C . GLY A 1 251 ? 24.951 10.805 0.797 1.00 40.44 251 GLY A C 1
ATOM 1896 O O . GLY A 1 251 ? 26.009 11.037 0.232 1.00 40.44 251 GLY A O 1
ATOM 1897 N N . SER A 1 252 ? 24.008 11.733 0.981 1.00 45.38 252 SER A N 1
ATOM 1898 C CA . SER A 1 252 ? 24.234 13.185 1.101 1.00 45.38 252 SER A CA 1
ATOM 1899 C C . SER A 1 252 ? 25.217 13.857 0.119 1.00 45.38 252 SER A C 1
ATOM 1901 O O . SER A 1 252 ? 26.335 14.128 0.533 1.00 45.38 252 SER A O 1
ATOM 1903 N N . GLN A 1 253 ? 24.775 14.243 -1.093 1.00 46.06 253 GLN A N 1
ATOM 1904 C CA . GLN A 1 253 ? 25.145 15.495 -1.803 1.00 46.06 253 GLN A CA 1
ATOM 1905 C C . GLN A 1 253 ? 24.157 15.771 -2.959 1.00 46.06 253 GLN A C 1
ATOM 1907 O O . GLN A 1 253 ? 24.058 14.984 -3.893 1.00 46.06 253 GLN A O 1
ATOM 1912 N N . GLY A 1 254 ? 23.462 16.915 -2.941 1.00 48.91 254 GLY A N 1
ATOM 1913 C CA . GLY A 1 254 ? 22.475 17.311 -3.967 1.00 48.91 254 GLY A CA 1
ATOM 1914 C C . GLY A 1 254 ? 23.040 17.696 -5.346 1.00 48.91 254 GLY A C 1
ATOM 1915 O O . GLY A 1 254 ? 22.283 18.165 -6.190 1.00 48.91 254 GLY A O 1
ATOM 1916 N N . GLY A 1 255 ? 24.350 17.529 -5.583 1.00 56.94 255 GLY A N 1
ATOM 1917 C CA . GLY A 1 255 ? 24.972 17.728 -6.900 1.00 56.94 255 GLY A CA 1
ATOM 1918 C C . GLY A 1 255 ? 24.460 16.702 -7.908 1.00 56.94 255 GLY A C 1
ATOM 1919 O O . GLY A 1 255 ? 23.783 17.084 -8.860 1.00 56.94 255 GLY A O 1
ATOM 1920 N N . SER A 1 256 ? 24.637 15.413 -7.578 1.00 73.81 256 SER A N 1
ATOM 1921 C CA . SER A 1 256 ? 24.337 14.235 -8.421 1.00 73.81 256 SER A CA 1
ATOM 1922 C C . SER A 1 256 ? 22.938 14.258 -9.049 1.00 73.81 256 SER A C 1
ATOM 1924 O O . SER A 1 256 ? 22.715 13.852 -10.187 1.00 73.81 256 SER A O 1
ATOM 1926 N N . GLU A 1 257 ? 21.960 14.784 -8.320 1.00 82.06 257 GLU A N 1
ATOM 1927 C CA . GLU A 1 257 ? 20.566 14.845 -8.750 1.00 82.06 257 GLU A CA 1
ATOM 1928 C C . GLU A 1 257 ? 20.340 15.835 -9.901 1.00 82.06 257 GLU A C 1
ATOM 1930 O O . GLU A 1 257 ? 19.490 15.609 -10.769 1.00 82.06 257 GLU A O 1
ATOM 1935 N N . ARG A 1 258 ? 21.117 16.922 -9.937 1.00 89.00 258 ARG A N 1
ATOM 1936 C CA . ARG A 1 258 ? 21.094 17.894 -11.031 1.00 89.00 258 ARG A CA 1
ATOM 1937 C C . ARG A 1 258 ? 21.759 17.326 -12.279 1.00 89.00 258 ARG A C 1
ATOM 1939 O O . ARG A 1 258 ? 21.230 17.517 -13.374 1.00 89.00 258 ARG A O 1
ATOM 1946 N N . GLU A 1 259 ? 22.871 16.603 -12.139 1.00 89.69 259 GLU A N 1
ATOM 1947 C CA . GLU A 1 259 ? 23.479 15.924 -13.288 1.00 89.69 259 GLU A CA 1
ATOM 1948 C C . GLU A 1 259 ? 22.551 14.843 -13.853 1.00 89.69 259 GLU A C 1
ATOM 1950 O O . GLU A 1 259 ? 22.384 14.765 -15.072 1.00 89.69 259 GLU A O 1
ATOM 1955 N N . ALA A 1 260 ? 21.883 14.070 -12.992 1.00 92.12 260 ALA A N 1
ATOM 1956 C CA . ALA A 1 260 ? 20.891 13.085 -13.416 1.00 92.12 260 ALA A CA 1
ATOM 1957 C C . ALA A 1 260 ? 19.773 13.725 -14.254 1.00 92.12 260 ALA A C 1
ATOM 1959 O O . ALA A 1 260 ? 19.457 13.240 -15.343 1.00 92.12 260 ALA A O 1
ATOM 1960 N N . PHE A 1 261 ? 19.225 14.854 -13.792 1.00 94.06 261 PHE A N 1
ATOM 1961 C CA . PHE A 1 261 ? 18.217 15.614 -14.533 1.00 94.06 261 PHE A CA 1
ATOM 1962 C C . PHE A 1 261 ? 18.709 16.042 -15.923 1.00 94.06 261 PHE A C 1
ATOM 1964 O O . PHE A 1 261 ? 18.018 15.812 -16.918 1.00 94.06 261 PHE A O 1
ATOM 1971 N N . GLU A 1 262 ? 19.899 16.641 -16.016 1.00 93.62 262 GLU A N 1
ATOM 1972 C CA . GLU A 1 262 ? 20.437 17.126 -17.293 1.00 93.62 262 GLU A CA 1
ATOM 1973 C C . GLU A 1 262 ? 20.705 15.982 -18.279 1.00 93.62 262 GLU A C 1
ATOM 1975 O O . GLU A 1 262 ? 20.422 16.108 -19.475 1.00 93.62 262 GLU A O 1
ATOM 1980 N N . TRP A 1 263 ? 21.201 14.841 -17.800 1.00 95.00 263 TRP A N 1
ATOM 1981 C CA . TRP A 1 263 ? 21.426 13.668 -18.643 1.00 95.00 263 TRP A CA 1
ATOM 1982 C C . TRP A 1 263 ? 20.122 13.014 -19.104 1.00 95.00 263 TRP A C 1
ATOM 1984 O O . TRP A 1 263 ? 19.974 12.750 -20.302 1.00 95.00 263 TRP A O 1
ATOM 1994 N N . PHE A 1 264 ? 19.129 12.866 -18.218 1.00 96.19 264 PHE A N 1
ATOM 1995 C CA . PHE A 1 264 ? 17.791 12.429 -18.625 1.00 96.19 264 PHE A CA 1
ATOM 1996 C C . PHE A 1 264 ? 17.170 13.385 -19.640 1.00 96.19 264 PHE A C 1
ATOM 1998 O O . PHE A 1 264 ? 16.583 12.932 -20.621 1.00 96.19 264 PHE A O 1
ATOM 2005 N N . ARG A 1 265 ? 17.347 14.699 -19.471 1.00 95.94 265 ARG A N 1
ATOM 2006 C CA . ARG A 1 265 ? 16.861 15.704 -20.420 1.00 95.94 265 ARG A CA 1
ATOM 2007 C C . ARG A 1 265 ? 17.508 15.561 -21.796 1.00 95.94 265 ARG A C 1
ATOM 2009 O O . ARG A 1 265 ? 16.790 15.555 -22.796 1.00 95.94 265 ARG A O 1
ATOM 2016 N N . LYS A 1 266 ? 18.834 15.409 -21.863 1.00 95.94 266 LYS A N 1
ATOM 2017 C CA . LYS A 1 266 ? 19.564 15.192 -23.127 1.00 95.94 266 LYS A CA 1
ATOM 2018 C C . LYS A 1 266 ? 19.088 13.927 -23.847 1.00 95.94 266 LYS A C 1
ATOM 2020 O O . LYS A 1 266 ? 18.769 13.998 -25.034 1.00 95.94 266 LYS A O 1
ATOM 2025 N N . ALA A 1 267 ? 18.958 12.811 -23.129 1.00 96.44 267 ALA A N 1
ATOM 2026 C CA . ALA A 1 267 ? 18.476 11.553 -23.698 1.00 96.44 267 ALA A CA 1
ATOM 2027 C C . ALA A 1 267 ? 17.003 11.645 -24.146 1.00 96.44 267 ALA A C 1
ATOM 2029 O O . ALA A 1 267 ? 16.646 11.208 -25.244 1.00 96.44 267 ALA A O 1
ATOM 2030 N N . ALA A 1 268 ? 16.141 12.271 -23.338 1.00 96.56 268 ALA A N 1
ATOM 2031 C CA . ALA A 1 268 ? 14.714 12.425 -23.623 1.00 96.56 268 ALA A CA 1
ATOM 2032 C C . ALA A 1 268 ? 14.447 13.273 -24.876 1.00 96.56 268 ALA A C 1
ATOM 2034 O O . ALA A 1 268 ? 13.595 12.909 -25.693 1.00 96.56 268 ALA A O 1
ATOM 2035 N N . LEU A 1 269 ? 15.206 14.364 -25.058 1.00 95.69 269 LEU A N 1
ATOM 2036 C CA . LEU A 1 269 ? 15.151 15.221 -26.250 1.00 95.69 269 LEU A CA 1
ATOM 2037 C C . LEU A 1 269 ? 15.529 14.474 -27.534 1.00 95.69 269 LEU A C 1
ATOM 2039 O O . LEU A 1 269 ? 15.091 14.857 -28.616 1.00 95.69 269 LEU A O 1
ATOM 2043 N N . ARG A 1 270 ? 16.305 13.393 -27.419 1.00 95.19 270 ARG A N 1
ATOM 2044 C CA . ARG A 1 270 ? 16.699 12.525 -28.537 1.00 95.19 270 ARG A CA 1
ATOM 2045 C C . ARG A 1 270 ? 15.801 11.300 -28.705 1.00 95.19 270 ARG A C 1
ATOM 2047 O O . ARG A 1 270 ? 16.112 10.427 -29.506 1.00 95.19 270 ARG A O 1
ATOM 2054 N N . GLY A 1 271 ? 14.681 11.246 -27.985 1.00 93.25 271 GLY A N 1
ATOM 2055 C CA . GLY A 1 271 ? 13.673 10.202 -28.148 1.00 93.25 271 GLY A CA 1
ATOM 2056 C C . GLY A 1 271 ? 13.817 9.002 -27.212 1.00 93.25 271 GLY A C 1
ATOM 2057 O O . GLY A 1 271 ? 13.039 8.062 -27.348 1.00 93.25 271 GLY A O 1
ATOM 2058 N N . HIS A 1 272 ? 14.755 9.007 -26.255 1.00 96.94 272 HIS A N 1
ATOM 2059 C CA . HIS A 1 272 ? 14.929 7.867 -25.351 1.00 96.94 272 HIS A CA 1
ATOM 2060 C C . HIS A 1 272 ? 13.725 7.703 -24.421 1.00 96.94 272 HIS A C 1
ATOM 2062 O O . HIS A 1 272 ? 13.482 8.510 -23.520 1.00 96.94 272 HIS A O 1
ATOM 2068 N N . VAL A 1 273 ? 12.988 6.614 -24.608 1.00 96.69 273 VAL A N 1
ATOM 2069 C CA . VAL A 1 273 ? 11.658 6.403 -24.027 1.00 96.69 273 VAL A CA 1
ATOM 2070 C C . VAL A 1 273 ? 11.677 6.358 -22.495 1.00 96.69 273 VAL A C 1
ATOM 2072 O O . VAL A 1 273 ? 10.877 7.030 -21.844 1.00 96.69 273 VAL A O 1
ATOM 2075 N N . ALA A 1 274 ? 12.624 5.636 -21.887 1.00 94.94 274 ALA A N 1
ATOM 2076 C CA . ALA A 1 274 ? 12.742 5.603 -20.425 1.00 94.94 274 ALA A CA 1
ATOM 2077 C C . ALA A 1 274 ? 13.245 6.936 -19.837 1.00 94.94 274 ALA A C 1
ATOM 2079 O O . ALA A 1 274 ? 12.870 7.300 -18.727 1.00 94.94 274 ALA A O 1
ATOM 2080 N N . ALA A 1 275 ? 14.025 7.713 -20.600 1.00 96.25 275 ALA A N 1
ATOM 2081 C CA . ALA A 1 275 ? 14.506 9.020 -20.162 1.00 96.25 275 ALA A CA 1
ATOM 2082 C C . ALA A 1 275 ? 13.368 10.044 -20.181 1.00 96.25 275 ALA A C 1
ATOM 2084 O O . ALA A 1 275 ? 13.265 10.849 -19.266 1.00 96.25 275 ALA A O 1
ATOM 2085 N N . GLN A 1 276 ? 12.475 9.977 -21.177 1.00 97.81 276 GLN A N 1
ATOM 2086 C CA . GLN A 1 276 ? 11.246 10.778 -21.219 1.00 97.81 276 GLN A CA 1
ATOM 2087 C C . GLN A 1 276 ? 10.373 10.505 -19.991 1.00 97.81 276 GLN A C 1
ATOM 2089 O O . GLN A 1 276 ? 9.897 11.438 -19.345 1.00 97.81 276 GLN A O 1
ATOM 2094 N N . PHE A 1 277 ? 10.209 9.230 -19.624 1.00 96.81 277 PHE A N 1
ATOM 2095 C CA . PHE A 1 277 ? 9.477 8.868 -18.417 1.00 96.81 277 PHE A CA 1
ATOM 2096 C C . PHE A 1 277 ? 10.170 9.380 -17.149 1.00 96.81 277 PHE A C 1
ATOM 2098 O O . PHE A 1 277 ? 9.530 10.064 -16.353 1.00 96.81 277 PHE A O 1
ATOM 2105 N N . ASN A 1 278 ? 11.474 9.152 -16.980 1.00 94.62 278 ASN A N 1
ATOM 2106 C CA . ASN A 1 278 ? 12.207 9.648 -15.812 1.00 94.62 278 ASN A CA 1
ATOM 2107 C C . ASN A 1 278 ? 12.166 11.175 -15.717 1.00 94.62 278 ASN A C 1
ATOM 2109 O O . ASN A 1 278 ? 11.881 11.714 -14.651 1.00 94.62 278 ASN A O 1
ATOM 2113 N N . LEU A 1 279 ? 12.332 11.885 -16.831 1.00 95.19 279 LEU A N 1
ATOM 2114 C CA . LEU A 1 279 ? 12.215 13.340 -16.880 1.00 95.19 279 LEU A CA 1
ATOM 2115 C C . LEU A 1 279 ? 10.828 13.814 -16.417 1.00 95.19 279 LEU A C 1
ATOM 2117 O O . LEU A 1 279 ? 10.727 14.791 -15.675 1.00 95.19 279 LEU A O 1
ATOM 2121 N N . SER A 1 280 ? 9.763 13.083 -16.770 1.00 95.06 280 SER A N 1
ATOM 2122 C CA . SER A 1 280 ? 8.416 13.363 -16.258 1.00 95.06 280 SER A CA 1
ATOM 2123 C C . SER A 1 280 ? 8.333 13.263 -14.729 1.00 95.06 280 SER A C 1
ATOM 2125 O O . SER A 1 280 ? 7.702 14.107 -14.090 1.00 95.06 280 SER A O 1
ATOM 2127 N N . LEU A 1 281 ? 9.015 12.285 -14.122 1.00 92.44 281 LEU A N 1
ATOM 2128 C CA . LEU A 1 281 ? 9.071 12.114 -12.668 1.00 92.44 281 LEU A CA 1
ATOM 2129 C C . LEU A 1 281 ? 9.852 13.252 -12.000 1.00 92.44 281 LEU A C 1
ATOM 2131 O O . LEU A 1 281 ? 9.416 13.752 -10.962 1.00 92.44 281 LEU A O 1
ATOM 2135 N N . TYR A 1 282 ? 10.953 13.701 -12.613 1.00 93.44 282 TYR A N 1
ATOM 2136 C CA . TYR A 1 282 ? 11.735 14.846 -12.135 1.00 93.44 282 TYR A CA 1
ATOM 2137 C C . TYR A 1 282 ? 10.899 16.125 -12.095 1.00 93.44 282 TYR A C 1
ATOM 2139 O O . TYR A 1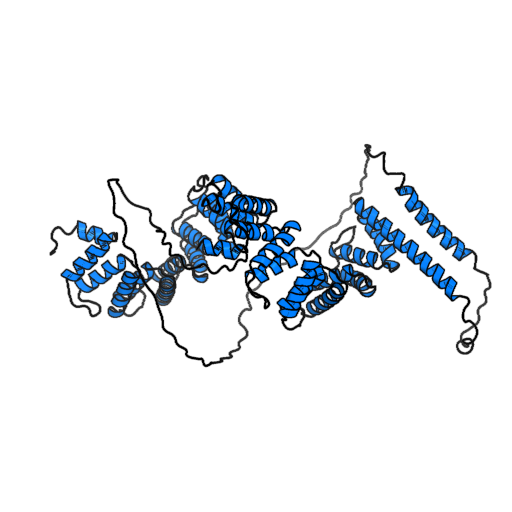 282 ? 10.829 16.764 -11.046 1.00 93.44 282 TYR A O 1
ATOM 2147 N N . TYR A 1 283 ? 10.188 16.455 -13.178 1.00 94.19 283 TYR A N 1
ATOM 2148 C CA . TYR A 1 283 ? 9.283 17.610 -13.199 1.00 94.19 283 TYR A CA 1
ATOM 2149 C C . TYR A 1 283 ? 8.124 17.471 -12.207 1.00 94.19 283 TYR A C 1
ATOM 2151 O O . TYR A 1 283 ? 7.757 18.443 -11.546 1.00 94.19 283 TYR A O 1
ATOM 2159 N N . ARG A 1 284 ? 7.567 16.264 -12.048 1.00 90.69 284 ARG A N 1
ATOM 2160 C CA . ARG A 1 284 ? 6.448 16.011 -11.128 1.00 90.69 284 ARG A CA 1
ATOM 2161 C C . ARG A 1 284 ? 6.832 16.216 -9.665 1.00 90.69 284 ARG A C 1
ATOM 2163 O O . ARG A 1 284 ? 6.006 16.684 -8.882 1.00 90.69 284 ARG A O 1
ATOM 2170 N N . ASN A 1 285 ? 8.056 15.843 -9.306 1.00 89.12 285 ASN A N 1
ATOM 2171 C CA . ASN A 1 285 ? 8.533 15.851 -7.927 1.00 89.12 285 ASN A CA 1
ATOM 2172 C C . ASN A 1 285 ? 9.413 17.072 -7.601 1.00 89.12 285 ASN A C 1
ATOM 2174 O O . ASN A 1 285 ? 9.660 17.324 -6.427 1.00 89.12 285 ASN A O 1
ATOM 2178 N N . GLY A 1 286 ? 9.866 17.834 -8.604 1.00 89.81 286 GLY A N 1
ATOM 2179 C CA . GLY A 1 286 ? 10.828 18.926 -8.414 1.00 89.81 286 GLY A CA 1
ATOM 2180 C C . GLY A 1 286 ? 12.229 18.432 -8.023 1.00 89.81 286 GLY A C 1
ATOM 2181 O O . GLY A 1 286 ? 12.891 19.048 -7.193 1.00 89.81 286 GLY A O 1
ATOM 2182 N N . MET A 1 287 ? 12.659 17.286 -8.561 1.00 87.06 287 MET A N 1
ATOM 2183 C CA . MET A 1 287 ? 13.978 16.691 -8.273 1.00 87.06 287 MET A CA 1
ATOM 2184 C C . MET A 1 287 ? 15.078 17.349 -9.114 1.00 87.06 287 MET A C 1
ATOM 2186 O O . MET A 1 287 ? 14.789 17.913 -10.164 1.00 87.06 287 MET A O 1
ATOM 2190 N N . GLY A 1 288 ? 16.345 17.278 -8.694 1.00 82.44 288 GLY A N 1
ATOM 2191 C CA . GLY A 1 288 ? 17.458 17.859 -9.466 1.00 82.44 288 GLY A CA 1
ATOM 2192 C C . GLY A 1 288 ? 17.549 19.389 -9.418 1.00 82.44 288 GLY A C 1
ATOM 2193 O O . GLY A 1 288 ? 18.145 20.005 -10.299 1.00 82.44 288 GLY A O 1
ATOM 2194 N N . GLY A 1 289 ? 16.947 20.015 -8.401 1.00 82.88 289 GLY A N 1
ATOM 2195 C CA . GLY A 1 289 ? 17.000 21.466 -8.185 1.00 82.88 289 GLY A CA 1
ATOM 2196 C C . GLY A 1 289 ? 16.050 22.285 -9.067 1.00 82.88 289 GLY A C 1
ATOM 2197 O O . GLY A 1 289 ? 16.159 23.511 -9.093 1.00 82.88 289 GLY A O 1
ATOM 2198 N N . ILE A 1 290 ? 15.122 21.635 -9.778 1.00 90.44 290 ILE A N 1
ATOM 2199 C CA . ILE A 1 290 ? 14.073 22.306 -10.555 1.00 90.44 290 ILE A CA 1
ATOM 2200 C C . ILE A 1 290 ? 12.787 22.483 -9.743 1.00 90.44 290 ILE A C 1
ATOM 2202 O O . ILE A 1 290 ? 12.455 21.694 -8.862 1.00 90.44 290 ILE A O 1
ATOM 2206 N N . THR A 1 291 ? 12.017 23.522 -10.062 1.00 90.44 291 THR A N 1
ATOM 2207 C CA . THR A 1 291 ? 10.676 23.697 -9.497 1.00 90.44 291 THR A CA 1
ATOM 2208 C C . THR A 1 291 ? 9.721 22.663 -10.074 1.00 90.44 291 THR A C 1
ATOM 2210 O O . THR A 1 291 ? 9.732 22.419 -11.281 1.00 90.44 291 THR A O 1
ATOM 2213 N N . LYS A 1 292 ? 8.853 22.104 -9.226 1.00 92.81 292 LYS A N 1
ATOM 2214 C CA . LYS A 1 292 ? 7.777 21.212 -9.662 1.00 92.81 292 LYS A CA 1
ATOM 2215 C C . LYS A 1 292 ? 6.946 21.864 -10.777 1.00 92.81 292 LYS A C 1
ATOM 2217 O O . LYS A 1 292 ? 6.419 22.959 -10.589 1.00 92.81 292 LYS A O 1
ATOM 2222 N N . ASP A 1 293 ? 6.778 21.150 -11.886 1.00 92.56 293 ASP A N 1
ATOM 2223 C CA . ASP A 1 293 ? 5.966 21.563 -13.031 1.00 92.56 293 ASP A CA 1
ATOM 2224 C C . ASP A 1 293 ? 5.101 20.392 -13.512 1.00 92.56 293 ASP A C 1
ATOM 2226 O O . ASP A 1 293 ? 5.570 19.438 -14.134 1.00 92.56 293 ASP A O 1
ATOM 2230 N N . GLU A 1 294 ? 3.805 20.455 -13.213 1.00 89.94 294 GLU A N 1
ATOM 2231 C CA . GLU A 1 294 ? 2.867 19.393 -13.582 1.00 89.94 294 GLU A CA 1
ATOM 2232 C C . GLU A 1 294 ? 2.570 19.347 -15.086 1.00 89.94 294 GLU A C 1
ATOM 2234 O O . GLU A 1 294 ? 2.237 18.279 -15.599 1.00 89.94 294 GLU A O 1
ATOM 2239 N N . ARG A 1 295 ? 2.700 20.473 -15.802 1.00 91.12 295 ARG A N 1
ATOM 2240 C CA . ARG A 1 295 ? 2.422 20.537 -17.243 1.00 91.12 295 ARG A CA 1
ATOM 2241 C C . ARG A 1 295 ? 3.542 19.880 -18.031 1.00 91.12 295 ARG A C 1
ATOM 2243 O O . ARG A 1 295 ? 3.263 19.051 -18.897 1.00 91.12 295 ARG A O 1
ATOM 2250 N N . GLU A 1 296 ? 4.789 20.206 -17.706 1.00 93.12 296 GLU A N 1
ATOM 2251 C CA . GLU A 1 296 ? 5.946 19.548 -18.320 1.00 93.12 296 GLU A CA 1
ATOM 2252 C C . GLU A 1 296 ? 6.007 18.068 -17.927 1.00 93.12 296 GLU A C 1
ATOM 2254 O O . GLU A 1 296 ? 6.204 17.217 -18.796 1.00 93.12 296 GLU A O 1
ATOM 2259 N N . ALA A 1 297 ? 5.716 17.724 -16.666 1.00 93.94 297 ALA A N 1
ATOM 2260 C CA . ALA A 1 297 ? 5.598 16.325 -16.254 1.00 93.94 297 ALA A CA 1
ATOM 2261 C C . ALA A 1 297 ? 4.570 15.560 -17.103 1.00 93.94 297 ALA A C 1
ATOM 2263 O O . ALA A 1 297 ? 4.871 14.493 -17.639 1.00 93.94 297 ALA A O 1
ATOM 2264 N N . LEU A 1 298 ? 3.367 16.113 -17.279 1.00 94.12 298 LEU A N 1
ATOM 2265 C CA . LEU A 1 298 ? 2.332 15.487 -18.096 1.00 94.12 298 LEU A CA 1
ATOM 2266 C C . LEU A 1 298 ? 2.772 15.339 -19.557 1.00 94.12 298 LEU A C 1
ATOM 2268 O O . LEU A 1 298 ? 2.578 14.274 -20.141 1.00 94.12 298 LEU A O 1
ATOM 2272 N N . ARG A 1 299 ? 3.390 16.371 -20.138 1.00 95.31 299 ARG A N 1
ATOM 2273 C CA . ARG A 1 299 ? 3.863 16.362 -21.528 1.00 95.31 299 ARG A CA 1
ATOM 2274 C C . ARG A 1 299 ? 4.883 15.250 -21.776 1.00 95.31 299 ARG A C 1
ATOM 2276 O O . ARG A 1 299 ? 4.726 14.474 -22.718 1.00 95.31 299 ARG A O 1
ATOM 2283 N N . TRP A 1 300 ? 5.901 15.141 -20.925 1.00 96.81 300 TRP A N 1
ATOM 2284 C CA . TRP A 1 300 ? 6.922 14.098 -21.049 1.00 96.81 300 TRP A CA 1
ATOM 2285 C C . TRP A 1 300 ? 6.360 12.697 -20.792 1.00 96.81 300 TRP A C 1
ATOM 2287 O O . TRP A 1 300 ? 6.724 11.755 -21.496 1.00 96.81 300 TRP A O 1
ATOM 2297 N N . CYS A 1 301 ? 5.416 12.565 -19.857 1.00 96.06 301 CYS A N 1
ATOM 2298 C CA . CYS A 1 301 ? 4.708 11.310 -19.607 1.00 96.06 301 CYS A CA 1
ATOM 2299 C C . CYS A 1 301 ? 3.870 10.877 -20.826 1.00 96.06 301 CYS A C 1
ATOM 2301 O O . CYS A 1 301 ? 3.938 9.722 -21.242 1.00 96.06 301 CYS A O 1
ATOM 2303 N N . GLN A 1 302 ? 3.144 11.807 -21.461 1.00 95.75 302 GLN A N 1
ATOM 2304 C CA . GLN A 1 302 ? 2.413 11.565 -22.712 1.00 95.75 302 GLN A CA 1
ATOM 2305 C C . GLN A 1 302 ? 3.334 11.100 -23.834 1.00 95.75 302 GLN A C 1
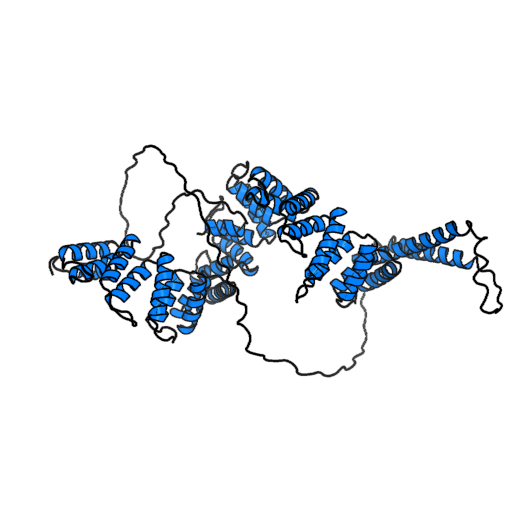ATOM 2307 O O . GLN A 1 302 ? 3.035 10.100 -24.486 1.00 95.75 302 GLN A O 1
ATOM 2312 N N . GLN A 1 303 ? 4.471 11.771 -24.016 1.00 96.38 303 GLN A N 1
ATOM 2313 C CA . GLN A 1 303 ? 5.447 11.392 -25.034 1.00 96.38 303 GLN A CA 1
ATOM 2314 C C . GLN A 1 303 ? 5.996 9.977 -24.795 1.00 96.38 303 GLN A C 1
ATOM 2316 O O . GLN A 1 303 ? 5.986 9.151 -25.708 1.00 96.38 303 GLN A O 1
ATOM 2321 N N . ALA A 1 304 ? 6.410 9.674 -23.561 1.00 96.88 304 ALA A N 1
ATOM 2322 C CA . ALA A 1 304 ? 6.916 8.353 -23.198 1.00 96.88 304 ALA A CA 1
ATOM 2323 C C . ALA A 1 304 ? 5.858 7.260 -23.418 1.00 96.88 304 ALA A C 1
ATOM 2325 O O . ALA A 1 304 ? 6.162 6.195 -23.955 1.00 96.88 304 ALA A O 1
ATOM 2326 N N . ALA A 1 305 ? 4.603 7.528 -23.051 1.00 96.25 305 ALA A N 1
ATOM 2327 C CA . ALA A 1 305 ? 3.507 6.577 -23.200 1.00 96.25 305 ALA A CA 1
ATOM 2328 C C . ALA A 1 305 ? 3.138 6.310 -24.666 1.00 96.25 305 ALA A C 1
ATOM 2330 O O . ALA A 1 305 ? 2.876 5.161 -25.033 1.00 96.25 305 ALA A O 1
ATOM 2331 N N . MET A 1 306 ? 3.135 7.352 -25.506 1.00 95.62 306 MET A N 1
ATOM 2332 C CA . MET A 1 306 ? 2.948 7.225 -26.958 1.00 95.62 306 MET A CA 1
ATOM 2333 C C . MET A 1 306 ? 4.072 6.408 -27.600 1.00 95.62 306 MET A C 1
ATOM 2335 O O . MET A 1 306 ? 3.811 5.638 -28.518 1.00 95.62 306 MET A O 1
ATOM 2339 N N . ASN A 1 307 ? 5.289 6.511 -27.063 1.00 94.31 307 ASN A N 1
ATOM 2340 C CA . ASN A 1 307 ? 6.453 5.747 -27.502 1.00 94.31 307 ASN A CA 1
ATOM 2341 C C . ASN A 1 307 ? 6.558 4.343 -26.864 1.00 94.31 307 ASN A C 1
ATOM 2343 O O . ASN A 1 307 ? 7.603 3.703 -26.958 1.00 94.31 307 ASN A O 1
ATOM 2347 N N . GLY A 1 308 ? 5.500 3.848 -26.211 1.00 93.06 308 GLY A N 1
ATOM 2348 C CA . GLY A 1 308 ? 5.437 2.468 -25.716 1.00 93.06 308 GLY A CA 1
ATOM 2349 C C . GLY A 1 308 ? 5.951 2.246 -24.291 1.00 93.06 308 GLY A C 1
ATOM 2350 O O . GLY A 1 308 ? 6.061 1.099 -23.864 1.00 93.06 308 GLY A O 1
ATOM 2351 N N . ASN A 1 309 ? 6.258 3.297 -23.520 1.00 96.88 309 ASN A N 1
ATOM 2352 C CA . ASN A 1 309 ? 6.631 3.118 -22.116 1.00 96.88 309 ASN A CA 1
ATOM 2353 C C . ASN A 1 309 ? 5.420 2.646 -21.293 1.00 96.88 309 ASN A C 1
ATOM 2355 O O . ASN A 1 309 ? 4.481 3.413 -21.065 1.00 96.88 309 ASN A O 1
ATOM 2359 N N . LYS A 1 310 ? 5.457 1.400 -20.817 1.00 96.75 310 LYS A N 1
ATOM 2360 C CA . LYS A 1 310 ? 4.361 0.785 -20.054 1.00 96.75 310 LYS A CA 1
ATOM 2361 C C . LYS A 1 310 ? 4.051 1.501 -18.731 1.00 96.75 310 LYS A C 1
ATOM 2363 O O . LYS A 1 310 ? 2.880 1.626 -18.376 1.00 96.75 310 LYS A O 1
ATOM 2368 N N . ASP A 1 311 ? 5.067 2.022 -18.040 1.00 94.81 311 ASP A N 1
ATOM 2369 C CA . ASP A 1 311 ? 4.904 2.720 -16.756 1.00 94.81 311 ASP A CA 1
ATOM 2370 C C . ASP A 1 311 ? 4.289 4.113 -16.969 1.00 94.81 311 ASP A C 1
ATOM 2372 O O . ASP A 1 311 ? 3.425 4.557 -16.211 1.00 94.81 311 ASP A O 1
ATOM 2376 N N . ALA A 1 312 ? 4.663 4.791 -18.057 1.00 96.06 312 ALA A N 1
ATOM 2377 C CA . ALA A 1 312 ? 4.057 6.048 -18.481 1.00 96.06 312 ALA A CA 1
ATOM 2378 C C . ALA A 1 312 ? 2.598 5.854 -18.912 1.00 96.06 312 ALA A C 1
ATOM 2380 O O . ALA A 1 312 ? 1.734 6.635 -18.517 1.00 96.06 312 ALA A O 1
ATOM 2381 N N . GLN A 1 313 ? 2.299 4.797 -19.676 1.00 97.94 313 GLN A N 1
ATOM 2382 C CA . GLN A 1 313 ? 0.925 4.447 -20.055 1.00 97.94 313 GLN A CA 1
ATOM 2383 C C . GLN A 1 313 ? 0.061 4.198 -18.814 1.00 97.94 313 GLN A C 1
ATOM 2385 O O . GLN A 1 313 ? -1.023 4.772 -18.696 1.00 97.94 313 GLN A O 1
ATOM 2390 N N . PHE A 1 314 ? 0.556 3.415 -17.851 1.00 96.50 314 PHE A N 1
ATOM 2391 C CA . PHE A 1 314 ? -0.128 3.198 -16.577 1.00 96.50 314 PHE A CA 1
ATOM 2392 C C . PHE A 1 314 ? -0.337 4.510 -15.809 1.00 96.50 314 PHE A C 1
ATOM 2394 O O . PHE A 1 314 ? -1.459 4.809 -15.394 1.00 96.50 314 PHE A O 1
ATOM 2401 N N . ASN A 1 315 ? 0.706 5.337 -15.683 1.00 93.88 315 ASN A N 1
ATOM 2402 C CA . ASN A 1 315 ? 0.625 6.617 -14.983 1.00 93.88 315 ASN A CA 1
ATOM 2403 C C . ASN A 1 315 ? -0.365 7.588 -15.640 1.00 93.88 315 ASN A C 1
ATOM 2405 O O . ASN A 1 315 ? -1.053 8.322 -14.928 1.00 93.88 315 ASN A O 1
ATOM 2409 N N . LEU A 1 316 ? -0.489 7.593 -16.970 1.00 94.56 316 LEU A N 1
ATOM 2410 C CA . LEU A 1 316 ? -1.524 8.366 -17.664 1.00 94.56 316 LEU A CA 1
ATOM 2411 C C . LEU A 1 316 ? -2.920 7.822 -17.392 1.00 94.56 316 LEU A C 1
ATOM 2413 O O . LEU A 1 316 ? -3.825 8.616 -17.137 1.00 94.56 316 LEU A O 1
ATOM 2417 N N . GLY A 1 317 ? -3.091 6.498 -17.387 1.00 95.12 317 GLY A N 1
ATOM 2418 C CA . GLY A 1 317 ? -4.347 5.856 -17.002 1.00 95.12 317 GLY A CA 1
ATOM 2419 C C . GLY A 1 317 ? -4.801 6.300 -15.610 1.00 95.12 317 GLY A C 1
ATOM 2420 O O . GLY A 1 317 ? -5.919 6.790 -15.443 1.00 95.12 317 GLY A O 1
ATOM 2421 N N . VAL A 1 318 ? -3.895 6.243 -14.628 1.00 92.94 318 VAL A N 1
ATOM 2422 C CA . VAL A 1 318 ? -4.137 6.739 -13.261 1.00 92.94 318 VAL A CA 1
ATOM 2423 C C . VAL A 1 318 ? -4.429 8.243 -13.256 1.00 92.94 318 VAL A C 1
ATOM 2425 O O . VAL A 1 318 ? -5.324 8.696 -12.537 1.00 92.94 318 VAL A O 1
ATOM 2428 N N . SER A 1 319 ? -3.718 9.024 -14.073 1.00 91.62 319 SER A N 1
ATOM 2429 C CA . SER A 1 319 ? -3.888 10.479 -14.118 1.00 91.62 319 SER A CA 1
ATOM 2430 C C . SER A 1 319 ? -5.258 10.900 -14.650 1.00 91.62 319 SER A C 1
ATOM 2432 O O . SER A 1 319 ? -5.905 11.758 -14.049 1.00 91.62 319 SER A O 1
ATOM 2434 N N . TYR A 1 320 ? -5.741 10.251 -15.713 1.00 94.56 320 TYR A N 1
ATOM 2435 C CA . TYR A 1 320 ? -7.091 10.455 -16.245 1.00 94.56 320 TYR A CA 1
ATOM 2436 C C . TYR A 1 320 ? -8.182 9.939 -15.308 1.00 94.56 320 TYR A C 1
ATOM 2438 O O . TYR A 1 320 ? -9.244 10.549 -15.207 1.00 94.56 320 TYR A O 1
ATOM 2446 N N . LEU A 1 321 ? -7.935 8.840 -14.599 1.00 91.62 321 LEU A N 1
ATOM 2447 C CA . LEU A 1 321 ? -8.901 8.273 -13.665 1.00 91.62 321 LEU A CA 1
ATOM 2448 C C . LEU A 1 321 ? -9.148 9.188 -12.455 1.00 91.62 321 LEU A C 1
ATOM 2450 O O . LEU A 1 321 ? -10.293 9.351 -12.032 1.00 91.62 321 LEU A O 1
ATOM 2454 N N . ASN A 1 322 ? -8.077 9.774 -11.914 1.00 88.38 322 ASN A N 1
ATOM 2455 C CA . ASN A 1 322 ? -8.118 10.584 -10.695 1.00 88.38 322 ASN A CA 1
ATOM 2456 C C . ASN A 1 322 ? -8.209 12.099 -10.967 1.00 88.38 322 ASN A C 1
ATOM 2458 O O . ASN A 1 322 ? -8.468 12.860 -10.037 1.00 88.38 322 ASN A O 1
ATOM 2462 N N . GLY A 1 323 ? -8.009 12.546 -12.213 1.00 88.94 323 GLY A N 1
ATOM 2463 C CA . GLY A 1 323 ? -8.019 13.968 -12.574 1.00 88.94 323 GLY A CA 1
ATOM 2464 C C . GLY A 1 323 ? -6.846 14.739 -11.966 1.00 88.94 323 GLY A C 1
ATOM 2465 O O . GLY A 1 323 ? -7.029 15.812 -11.394 1.00 88.94 323 GLY A O 1
ATOM 2466 N N . VAL A 1 324 ? -5.646 14.156 -12.019 1.00 84.25 324 VAL A N 1
ATOM 2467 C CA . VAL A 1 324 ? -4.413 14.756 -11.479 1.00 84.25 324 VAL A CA 1
ATOM 2468 C C . VAL A 1 324 ? -3.536 15.327 -12.597 1.00 84.25 324 VAL A C 1
ATOM 2470 O O . VAL A 1 324 ? -3.787 15.094 -13.779 1.00 84.25 324 VAL A O 1
ATOM 2473 N N . CYS A 1 325 ? -2.513 16.108 -12.234 1.00 77.19 325 CYS A N 1
ATOM 2474 C CA . CYS A 1 325 ? -1.596 16.763 -13.180 1.00 77.19 325 CYS A CA 1
ATOM 2475 C C . CYS A 1 325 ? -2.306 17.703 -14.177 1.00 77.19 325 CYS A C 1
ATOM 2477 O O . CYS A 1 325 ? -1.915 17.812 -15.337 1.00 77.19 325 CYS A O 1
ATOM 2479 N N . GLY A 1 326 ? -3.383 18.362 -13.735 1.00 79.12 326 GLY A N 1
ATOM 2480 C CA . GLY A 1 326 ? -4.171 19.284 -14.559 1.00 79.12 326 GLY A CA 1
ATOM 2481 C C . GLY A 1 326 ? -5.105 18.615 -15.574 1.00 79.12 326 GLY A C 1
ATOM 2482 O O . GLY A 1 326 ? -5.718 19.319 -16.377 1.00 79.12 326 GLY A O 1
ATOM 2483 N N . LEU A 1 327 ? -5.238 17.285 -15.549 1.00 88.50 327 LEU A N 1
ATOM 2484 C CA . LEU A 1 327 ? -6.217 16.567 -16.362 1.00 88.50 327 LEU A CA 1
ATOM 2485 C C . LEU A 1 327 ? -7.607 16.608 -15.725 1.00 88.50 327 LEU A C 1
ATOM 2487 O O . LEU A 1 327 ? -7.768 16.491 -14.513 1.00 88.50 327 LEU A O 1
ATOM 2491 N N . VAL A 1 328 ? -8.630 16.711 -16.570 1.00 91.88 328 VAL A N 1
ATOM 2492 C CA . VAL A 1 328 ? -10.014 16.444 -16.166 1.00 91.88 328 VAL A CA 1
ATOM 2493 C C . VAL A 1 328 ? -10.204 14.932 -16.059 1.00 91.88 328 VAL A C 1
ATOM 2495 O O . VAL A 1 328 ? -9.632 14.182 -16.852 1.00 91.88 328 VAL A O 1
ATOM 2498 N N . ILE A 1 329 ? -11.009 14.491 -15.088 1.00 92.94 329 ILE A N 1
ATOM 2499 C CA . ILE A 1 329 ? -11.366 13.078 -14.934 1.00 92.94 329 ILE A CA 1
ATOM 2500 C C . ILE A 1 329 ? -12.010 12.576 -16.231 1.00 92.94 329 ILE A C 1
ATOM 2502 O O . ILE A 1 329 ? -13.080 13.042 -16.619 1.00 92.94 329 ILE A O 1
ATOM 2506 N N . ASP A 1 330 ? -11.373 11.596 -16.863 1.00 94.94 330 ASP A N 1
ATOM 2507 C CA . ASP A 1 330 ? -11.837 10.947 -18.087 1.00 94.94 330 ASP A CA 1
ATOM 2508 C C . ASP A 1 330 ? -11.604 9.440 -17.966 1.00 94.94 330 ASP A C 1
ATOM 2510 O O . ASP A 1 330 ? -10.545 8.893 -18.277 1.00 94.94 330 ASP A O 1
ATOM 2514 N N . LYS A 1 331 ? -12.621 8.751 -17.453 1.00 93.69 331 LYS A N 1
ATOM 2515 C CA . LYS A 1 331 ? -12.545 7.316 -17.174 1.00 93.69 331 LYS A CA 1
ATOM 2516 C C . LYS A 1 331 ? -12.427 6.478 -18.451 1.00 93.69 331 LYS A C 1
ATOM 2518 O O . LYS A 1 331 ? -11.865 5.391 -18.386 1.00 93.69 331 LYS A O 1
ATOM 2523 N N . ASN A 1 332 ? -12.913 6.978 -19.589 1.00 95.75 332 ASN A N 1
ATOM 2524 C CA . ASN A 1 332 ? -12.809 6.277 -20.869 1.00 95.75 332 ASN A CA 1
ATOM 2525 C C . ASN A 1 332 ? -11.351 6.282 -21.342 1.00 95.75 332 ASN A C 1
ATOM 2527 O O . ASN A 1 332 ? -10.789 5.227 -21.628 1.00 95.75 332 ASN A O 1
ATOM 2531 N N . LYS A 1 333 ? -10.688 7.445 -21.298 1.00 95.38 333 LYS A N 1
ATOM 2532 C CA . LYS A 1 333 ? -9.244 7.527 -21.574 1.00 95.38 333 LYS A CA 1
ATOM 2533 C C . LYS A 1 333 ? -8.417 6.724 -20.581 1.00 95.38 333 LYS A C 1
ATOM 2535 O O . LYS A 1 333 ? -7.416 6.129 -20.968 1.00 95.38 333 LYS A O 1
ATOM 2540 N N . ALA A 1 334 ? -8.823 6.682 -19.312 1.00 96.06 334 ALA A N 1
ATOM 2541 C CA . ALA A 1 334 ? -8.153 5.838 -18.329 1.00 96.06 334 ALA A CA 1
ATOM 2542 C C . ALA A 1 334 ? -8.174 4.358 -18.748 1.00 96.06 334 ALA A C 1
ATOM 2544 O O . ALA A 1 334 ? -7.126 3.716 -18.750 1.00 96.06 334 ALA A O 1
ATOM 2545 N N . VAL A 1 335 ? -9.337 3.842 -19.167 1.00 96.69 335 VAL A N 1
ATOM 2546 C CA . VAL A 1 335 ? -9.482 2.477 -19.700 1.00 96.69 335 VAL A CA 1
ATOM 2547 C C . VAL A 1 335 ? -8.580 2.253 -20.917 1.00 96.69 335 VAL A C 1
ATOM 2549 O O . VAL A 1 335 ? -7.874 1.247 -20.960 1.00 96.69 335 VAL A O 1
ATOM 2552 N N . GLU A 1 336 ? -8.552 3.181 -21.878 1.00 96.56 336 GLU A N 1
ATOM 2553 C CA . GLU A 1 336 ? -7.698 3.078 -23.073 1.00 96.56 336 GLU A CA 1
ATOM 2554 C C . GLU A 1 336 ? -6.207 2.972 -22.720 1.00 96.56 336 GLU A C 1
ATOM 2556 O O . GLU A 1 336 ? -5.494 2.109 -23.238 1.00 96.56 336 GLU A O 1
ATOM 2561 N N . TRP A 1 337 ? -5.724 3.823 -21.813 1.00 97.38 337 TRP A N 1
ATOM 2562 C CA . TRP A 1 337 ? -4.325 3.803 -21.387 1.00 97.38 337 TRP A CA 1
ATOM 2563 C C . TRP A 1 337 ? -3.979 2.569 -20.554 1.00 97.38 337 TRP A C 1
ATOM 2565 O O . TRP A 1 337 ? -2.909 1.991 -20.751 1.00 97.38 337 TRP A O 1
ATOM 2575 N N . PHE A 1 338 ? -4.884 2.112 -19.683 1.00 97.50 338 PHE A N 1
ATOM 2576 C CA . PHE A 1 338 ? -4.692 0.852 -18.965 1.00 97.50 338 PHE A CA 1
ATOM 2577 C C . PHE A 1 338 ? -4.669 -0.350 -19.906 1.00 97.50 338 PHE A C 1
ATOM 2579 O O . PHE A 1 338 ? -3.871 -1.255 -19.682 1.00 97.50 338 PHE A O 1
ATOM 2586 N N . HIS A 1 339 ? -5.468 -0.350 -20.976 1.00 96.69 339 HIS A N 1
ATOM 2587 C CA . HIS A 1 339 ? -5.395 -1.372 -22.018 1.00 96.69 339 HIS A CA 1
ATOM 2588 C C . HIS A 1 339 ? -4.009 -1.431 -22.665 1.00 96.69 339 HIS A C 1
ATOM 2590 O O . HIS A 1 339 ? -3.401 -2.498 -22.684 1.00 96.69 339 HIS A O 1
ATOM 2596 N N . ARG A 1 340 ? -3.469 -0.289 -23.108 1.00 97.25 340 ARG A N 1
ATOM 2597 C CA . ARG A 1 340 ? -2.126 -0.224 -23.719 1.00 97.25 340 ARG A CA 1
ATOM 2598 C C . ARG A 1 340 ? -1.027 -0.685 -22.758 1.00 97.25 340 ARG A C 1
ATOM 2600 O O . ARG A 1 340 ? -0.158 -1.470 -23.137 1.00 97.25 340 ARG A O 1
ATOM 2607 N N . ALA A 1 341 ? -1.099 -0.247 -21.499 1.00 97.12 341 ALA A N 1
ATOM 2608 C CA . ALA A 1 341 ? -0.150 -0.657 -20.467 1.00 97.12 341 ALA A CA 1
ATOM 2609 C C . ALA A 1 341 ? -0.235 -2.167 -20.188 1.00 97.12 341 ALA A C 1
ATOM 2611 O O . ALA A 1 341 ? 0.792 -2.836 -20.079 1.00 97.12 341 ALA A O 1
ATOM 2612 N N . ALA A 1 342 ? -1.449 -2.717 -20.114 1.00 95.75 342 ALA A N 1
ATOM 2613 C CA . ALA A 1 342 ? -1.694 -4.143 -19.924 1.00 95.75 342 ALA A CA 1
ATOM 2614 C C . ALA A 1 342 ? -1.185 -4.990 -21.102 1.00 95.75 342 ALA A C 1
ATOM 2616 O O . ALA A 1 342 ? -0.561 -6.026 -20.877 1.00 95.75 342 ALA A O 1
ATOM 2617 N N . GLU A 1 343 ? -1.398 -4.544 -22.342 1.00 95.44 343 GLU A N 1
ATOM 2618 C CA . GLU A 1 343 ? -0.852 -5.175 -23.556 1.00 95.44 343 GLU A CA 1
ATOM 2619 C C . GLU A 1 343 ? 0.682 -5.154 -23.569 1.00 95.44 343 GLU A C 1
ATOM 2621 O O . GLU A 1 343 ? 1.312 -6.112 -24.009 1.00 95.44 343 GLU A O 1
ATOM 2626 N N . SER A 1 344 ? 1.280 -4.112 -22.988 1.00 93.00 344 SER A N 1
ATOM 2627 C CA . SER A 1 344 ? 2.729 -3.981 -22.783 1.00 93.00 344 SER A CA 1
ATOM 2628 C C . SER A 1 344 ? 3.247 -4.736 -21.542 1.00 93.00 344 SER A C 1
ATOM 2630 O O . SER A 1 344 ? 4.400 -4.563 -21.139 1.00 93.00 344 SER A O 1
ATOM 2632 N N . GLY A 1 345 ? 2.409 -5.562 -20.901 1.00 93.19 345 GLY A N 1
ATOM 2633 C CA . GLY A 1 345 ? 2.779 -6.413 -19.766 1.00 93.19 345 GLY A CA 1
ATOM 2634 C C . GLY A 1 345 ? 2.818 -5.715 -18.400 1.00 93.19 345 GLY A C 1
ATOM 2635 O O . GLY A 1 345 ? 3.473 -6.212 -17.484 1.00 93.19 345 GLY A O 1
ATOM 2636 N N . HIS A 1 346 ? 2.162 -4.563 -18.227 1.00 96.75 346 HIS A N 1
ATOM 2637 C CA . HIS A 1 346 ? 2.098 -3.872 -16.933 1.00 96.75 346 HIS A CA 1
ATOM 2638 C C . HIS A 1 346 ? 1.063 -4.518 -15.998 1.00 96.75 346 HIS A C 1
ATOM 2640 O O . HIS A 1 346 ? -0.149 -4.396 -16.195 1.00 96.75 346 HIS A O 1
ATOM 2646 N N . LEU A 1 347 ? 1.527 -5.172 -14.932 1.00 95.69 347 LEU A N 1
ATOM 2647 C CA . LEU A 1 347 ? 0.667 -5.990 -14.069 1.00 95.69 347 LEU A CA 1
ATOM 2648 C C . LEU A 1 347 ? -0.351 -5.174 -13.263 1.00 95.69 347 LEU A C 1
ATOM 2650 O O . LEU A 1 347 ? -1.524 -5.536 -13.215 1.00 95.69 347 LEU A O 1
ATOM 2654 N N . GLN A 1 348 ? 0.037 -4.015 -12.723 1.00 94.00 348 GLN A N 1
ATOM 2655 C CA . GLN A 1 348 ? -0.927 -3.144 -12.035 1.00 94.00 348 GLN A CA 1
ATOM 2656 C C . GLN A 1 348 ? -1.974 -2.564 -12.997 1.00 94.00 348 GLN A C 1
ATOM 2658 O O . GLN A 1 348 ? -3.083 -2.232 -12.583 1.00 94.00 348 GLN A O 1
ATOM 2663 N N . ALA A 1 349 ? -1.655 -2.459 -14.295 1.00 96.12 349 ALA A N 1
ATOM 2664 C CA . ALA A 1 349 ? -2.632 -2.013 -15.282 1.00 96.12 349 ALA A CA 1
ATOM 2665 C C . ALA A 1 349 ? -3.667 -3.112 -15.537 1.00 96.12 349 ALA A C 1
ATOM 2667 O O . ALA A 1 349 ? -4.852 -2.806 -15.627 1.00 96.12 349 ALA A O 1
ATOM 2668 N N . LEU A 1 350 ? -3.242 -4.384 -15.575 1.00 96.81 350 LEU A N 1
ATOM 2669 C CA . LEU A 1 350 ? -4.148 -5.537 -15.618 1.00 96.81 350 LEU A CA 1
ATOM 2670 C C . LEU A 1 350 ? -5.085 -5.556 -14.401 1.00 96.81 350 LEU A C 1
ATOM 2672 O O . LEU A 1 350 ? -6.293 -5.705 -14.581 1.00 96.81 350 LEU A O 1
ATOM 2676 N N . LEU A 1 351 ? -4.556 -5.346 -13.189 1.00 95.06 351 LEU A N 1
ATOM 2677 C CA . LEU A 1 351 ? -5.363 -5.258 -11.967 1.00 95.06 351 LEU A CA 1
ATOM 2678 C C . LEU A 1 351 ? -6.410 -4.138 -12.062 1.00 95.06 351 LEU A C 1
ATOM 2680 O O . LEU A 1 351 ? -7.604 -4.393 -11.898 1.00 95.06 351 LEU A O 1
ATOM 2684 N N . ASN A 1 352 ? -5.985 -2.914 -12.386 1.00 94.25 352 ASN A N 1
ATOM 2685 C CA . ASN A 1 352 ? -6.885 -1.762 -12.475 1.00 94.25 352 ASN A CA 1
ATOM 2686 C C . ASN A 1 352 ? -7.931 -1.940 -13.573 1.00 94.25 352 ASN A C 1
ATOM 2688 O O . ASN A 1 352 ? -9.106 -1.652 -13.360 1.00 94.25 352 ASN A O 1
ATOM 2692 N N . LEU A 1 353 ? -7.535 -2.481 -14.722 1.00 95.25 353 LEU A N 1
ATOM 2693 C CA . LEU A 1 353 ? -8.456 -2.802 -15.800 1.00 95.25 353 LEU A CA 1
ATOM 2694 C C . LEU A 1 353 ? -9.481 -3.862 -15.371 1.00 95.25 353 LEU A C 1
ATOM 2696 O O . LEU A 1 353 ? -10.662 -3.728 -15.687 1.00 95.25 353 LEU A O 1
ATOM 2700 N N . GLY A 1 354 ? -9.061 -4.871 -14.601 1.00 94.31 354 GLY A N 1
ATOM 2701 C CA . GLY A 1 354 ? -9.958 -5.859 -14.002 1.00 94.31 354 GLY A CA 1
ATOM 2702 C C . GLY A 1 354 ? -11.008 -5.213 -13.098 1.00 94.31 354 GLY A C 1
ATOM 2703 O O . GLY A 1 354 ? -12.197 -5.487 -13.253 1.00 94.31 354 GLY A O 1
ATOM 2704 N N . VAL A 1 355 ? -10.601 -4.277 -12.232 1.00 92.25 355 VAL A N 1
ATOM 2705 C CA . VAL A 1 355 ? -11.525 -3.512 -11.371 1.00 92.25 355 VAL A CA 1
ATOM 2706 C C . VAL A 1 355 ? -12.498 -2.673 -12.206 1.00 92.25 355 VAL A C 1
ATOM 2708 O O . VAL A 1 355 ? -13.687 -2.610 -11.882 1.00 92.25 355 VAL A O 1
ATOM 2711 N N . LEU A 1 356 ? -12.035 -2.052 -13.294 1.00 93.81 356 LEU A N 1
ATOM 2712 C CA . LEU A 1 356 ? -12.887 -1.249 -14.178 1.00 93.81 356 LEU A CA 1
ATOM 2713 C C . LEU A 1 356 ? -13.937 -2.107 -14.900 1.00 93.81 356 LEU A C 1
ATOM 2715 O O . LEU A 1 356 ? -15.107 -1.725 -14.912 1.00 93.81 356 LEU A O 1
ATOM 2719 N N . TYR A 1 357 ? -13.567 -3.284 -15.419 1.00 94.81 357 TYR A N 1
ATOM 2720 C CA . TYR A 1 357 ? -14.519 -4.233 -16.019 1.00 94.81 357 TYR A CA 1
ATOM 2721 C C . TYR A 1 357 ? -15.488 -4.821 -14.997 1.00 94.81 357 TYR A C 1
ATOM 2723 O O . TYR A 1 357 ? -16.675 -4.950 -15.284 1.00 94.81 357 TYR A O 1
ATOM 2731 N N . ALA A 1 358 ? -15.013 -5.139 -13.795 1.00 91.81 358 ALA A N 1
ATOM 2732 C CA . ALA A 1 358 ? -15.850 -5.681 -12.734 1.00 91.81 358 ALA A CA 1
ATOM 2733 C C . ALA A 1 358 ? -16.966 -4.715 -12.307 1.00 91.81 358 ALA A C 1
ATOM 2735 O O . ALA A 1 358 ? -18.058 -5.149 -11.947 1.00 91.81 358 ALA A O 1
ATOM 2736 N N . ASN A 1 359 ? -16.692 -3.410 -12.367 1.00 90.25 359 ASN A N 1
ATOM 2737 C CA . ASN A 1 359 ? -17.613 -2.361 -11.936 1.00 90.25 359 ASN A CA 1
ATOM 2738 C C . ASN A 1 359 ? -18.289 -1.609 -13.099 1.00 90.25 359 ASN A C 1
ATOM 2740 O O . ASN A 1 359 ? -19.101 -0.721 -12.848 1.00 90.25 359 ASN A O 1
ATOM 2744 N N . GLY A 1 360 ? -17.959 -1.918 -14.360 1.00 92.62 360 GLY A N 1
ATOM 2745 C CA . GLY A 1 360 ? -18.507 -1.222 -15.533 1.00 92.62 360 GLY A CA 1
ATOM 2746 C C . GLY A 1 360 ? -18.134 0.267 -15.593 1.00 92.62 360 GLY A C 1
ATOM 2747 O O . GLY A 1 360 ? -18.971 1.120 -15.886 1.00 92.62 360 GLY A O 1
ATOM 2748 N N . ILE A 1 361 ? -16.894 0.612 -15.232 1.00 91.50 361 ILE A N 1
ATOM 2749 C CA . ILE A 1 361 ? -16.431 2.001 -15.093 1.00 91.50 361 ILE A CA 1
ATOM 2750 C C . ILE A 1 361 ? -15.619 2.422 -16.320 1.00 91.50 361 ILE A C 1
ATOM 2752 O O . ILE A 1 361 ? -14.674 1.745 -16.700 1.00 91.50 361 ILE A O 1
ATOM 2756 N N . GLY A 1 362 ? -15.910 3.605 -16.873 1.00 88.44 362 GLY A N 1
ATOM 2757 C CA . GLY A 1 362 ? -15.142 4.159 -17.998 1.00 88.44 362 GLY A CA 1
ATOM 2758 C C . GLY A 1 362 ? -15.600 3.643 -19.357 1.00 88.44 362 GLY A C 1
ATOM 2759 O O . GLY A 1 362 ? -14.779 3.324 -20.208 1.00 88.44 362 GLY A O 1
ATOM 2760 N N . GLY A 1 363 ? -16.919 3.529 -19.542 1.00 87.75 363 GLY A N 1
ATOM 2761 C CA . GLY A 1 363 ? -17.524 3.174 -20.829 1.00 87.75 363 GLY A CA 1
ATOM 2762 C C . GLY A 1 363 ? -17.498 1.681 -21.155 1.00 87.75 363 GLY A C 1
ATOM 2763 O O . GLY A 1 363 ? -18.063 1.278 -22.167 1.00 87.75 363 GLY A O 1
ATOM 2764 N N . VAL A 1 364 ? -16.895 0.852 -20.299 1.00 93.56 364 VAL A N 1
ATOM 2765 C CA . VAL A 1 364 ? -16.947 -0.610 -20.413 1.00 93.56 364 VAL A CA 1
ATOM 2766 C C . VAL A 1 364 ? -18.206 -1.162 -19.752 1.00 93.56 364 VAL A C 1
ATOM 2768 O O . VAL A 1 364 ? -18.631 -0.686 -18.700 1.00 93.56 364 VAL A O 1
ATOM 2771 N N . SER A 1 365 ? -18.801 -2.190 -20.353 1.00 93.00 365 SER A N 1
ATOM 2772 C CA . SER A 1 365 ? -19.866 -2.963 -19.716 1.00 93.00 365 SER A CA 1
ATOM 2773 C C . SER A 1 365 ? -19.307 -3.808 -18.573 1.00 93.00 365 SER A C 1
ATOM 2775 O O . SER A 1 365 ? -18.167 -4.271 -18.647 1.00 93.00 365 SER A O 1
ATOM 2777 N N . VAL A 1 366 ? -20.127 -4.054 -17.548 1.00 94.12 366 VAL A N 1
ATOM 2778 C CA . VAL A 1 366 ? -19.785 -4.992 -16.472 1.00 94.12 366 VAL A CA 1
ATOM 2779 C C . VAL A 1 366 ? -19.482 -6.366 -17.075 1.00 94.12 366 VAL A C 1
ATOM 2781 O O . VAL A 1 366 ? -20.348 -6.970 -17.706 1.00 94.12 366 VAL A O 1
ATOM 2784 N N . ASP A 1 367 ? -18.258 -6.849 -16.876 1.00 94.75 367 ASP A N 1
ATOM 2785 C CA . ASP A 1 367 ? -17.797 -8.161 -17.335 1.00 94.75 367 ASP A CA 1
ATOM 2786 C C . ASP A 1 367 ? -16.931 -8.808 -16.248 1.00 94.75 367 ASP A C 1
ATOM 2788 O O . ASP A 1 367 ? -15.712 -8.630 -16.169 1.00 94.75 367 ASP A O 1
ATOM 2792 N N . THR A 1 368 ? -17.593 -9.567 -15.377 1.00 92.25 368 THR A N 1
ATOM 2793 C CA . THR A 1 368 ? -16.956 -10.264 -14.257 1.00 92.25 368 THR A CA 1
ATOM 2794 C C . THR A 1 368 ? -16.008 -11.364 -14.725 1.00 92.25 368 THR A C 1
ATOM 2796 O O . THR A 1 368 ? -14.957 -11.554 -14.121 1.00 92.25 368 THR A O 1
ATOM 2799 N N . ARG A 1 369 ? -16.301 -12.048 -15.838 1.00 93.69 369 ARG A N 1
ATOM 2800 C CA . ARG A 1 369 ? -15.426 -13.100 -16.382 1.00 93.69 369 ARG A CA 1
ATOM 2801 C C . ARG A 1 369 ? -14.112 -12.508 -16.888 1.00 93.69 369 ARG A C 1
ATOM 2803 O O . ARG A 1 369 ? -13.034 -13.051 -16.622 1.00 93.69 369 ARG A O 1
ATOM 2810 N N . LYS A 1 370 ? -14.181 -11.385 -17.604 1.00 94.31 370 LYS A N 1
ATOM 2811 C CA . LYS A 1 370 ? -12.989 -10.667 -18.062 1.00 94.31 370 LYS A CA 1
ATOM 2812 C C . LYS A 1 370 ? -12.206 -10.097 -16.885 1.00 94.31 370 LYS A C 1
ATOM 2814 O O . LYS A 1 370 ? -10.988 -10.252 -16.861 1.00 94.31 370 LYS A O 1
ATOM 2819 N N . ALA A 1 371 ? -12.887 -9.528 -15.890 1.00 93.62 371 ALA A N 1
ATOM 2820 C CA . ALA A 1 371 ? -12.246 -9.050 -14.668 1.00 93.62 371 ALA A CA 1
ATOM 2821 C C . ALA A 1 371 ? -11.466 -10.158 -13.945 1.00 93.62 371 ALA A C 1
ATOM 2823 O O . ALA A 1 371 ? -10.283 -9.984 -13.665 1.00 93.62 371 ALA A O 1
ATOM 2824 N N . GLN A 1 372 ? -12.080 -11.326 -13.742 1.00 93.31 372 GLN A N 1
ATOM 2825 C CA . GLN A 1 372 ? -11.427 -12.498 -13.147 1.00 93.31 372 GLN A CA 1
ATOM 2826 C C . GLN A 1 372 ? -10.176 -12.913 -13.918 1.00 93.31 372 GLN A C 1
ATOM 2828 O O . GLN A 1 372 ? -9.117 -13.120 -13.331 1.00 93.31 372 GLN A O 1
ATOM 2833 N N . THR A 1 373 ? -10.278 -12.976 -15.246 1.00 95.31 373 THR A N 1
ATOM 2834 C CA . THR A 1 373 ? -9.142 -13.321 -16.109 1.00 95.31 373 THR A CA 1
ATOM 2835 C C . THR A 1 373 ? -7.990 -12.326 -15.941 1.00 95.31 373 THR A C 1
ATOM 2837 O O . THR A 1 373 ? -6.828 -12.724 -15.901 1.00 95.31 373 THR A O 1
ATOM 2840 N N . LEU A 1 374 ? -8.295 -11.030 -15.836 1.00 95.94 374 LEU A N 1
ATOM 2841 C CA . LEU A 1 374 ? -7.299 -9.978 -15.632 1.00 95.94 374 LEU A CA 1
ATOM 2842 C C . LEU A 1 374 ? -6.666 -10.044 -14.236 1.00 95.94 374 LEU A C 1
ATOM 2844 O O . LEU A 1 374 ? -5.447 -9.920 -14.129 1.00 95.94 374 LEU A O 1
ATOM 2848 N N . PHE A 1 375 ? -7.458 -10.306 -13.191 1.00 94.31 375 PHE A N 1
ATOM 2849 C CA . PHE A 1 375 ? -6.952 -10.500 -11.830 1.00 94.31 375 PHE A CA 1
ATOM 2850 C C . PHE A 1 375 ? -5.997 -11.692 -11.742 1.00 94.31 375 PHE A C 1
ATOM 2852 O O . PHE A 1 375 ? -4.899 -11.540 -11.209 1.00 94.31 375 PHE A O 1
ATOM 2859 N N . HIS A 1 376 ? -6.360 -12.838 -12.328 1.00 95.44 376 HIS A N 1
ATOM 2860 C CA . HIS A 1 376 ? -5.476 -14.005 -12.407 1.00 95.44 376 HIS A CA 1
ATOM 2861 C C . HIS A 1 376 ? -4.182 -13.693 -13.150 1.00 95.44 376 HIS A C 1
ATOM 2863 O O . HIS A 1 376 ? -3.111 -13.901 -12.594 1.00 95.44 376 HIS A O 1
ATOM 2869 N N . LYS A 1 377 ? -4.255 -13.091 -14.344 1.00 96.62 377 LYS A N 1
ATOM 2870 C CA . LYS A 1 377 ? -3.051 -12.712 -15.104 1.00 96.62 377 LYS A CA 1
ATOM 2871 C C . LYS A 1 377 ? -2.114 -11.792 -14.316 1.00 96.62 377 LYS A C 1
ATOM 2873 O O . LYS A 1 377 ? -0.904 -11.990 -14.358 1.00 96.62 377 LYS A O 1
ATOM 2878 N N . ALA A 1 378 ? -2.653 -10.799 -13.608 1.00 96.19 378 ALA A N 1
ATOM 2879 C CA . ALA A 1 378 ? -1.850 -9.896 -12.786 1.00 96.19 378 ALA A CA 1
ATOM 2880 C C . ALA A 1 378 ? -1.199 -10.629 -11.599 1.00 96.19 378 ALA A C 1
ATOM 2882 O O . ALA A 1 378 ? -0.002 -10.475 -11.355 1.00 96.19 378 ALA A O 1
ATOM 2883 N N . ALA A 1 379 ? -1.966 -11.464 -10.894 1.00 95.19 379 ALA A N 1
ATOM 2884 C CA . ALA A 1 379 ? -1.500 -12.183 -9.713 1.00 95.19 379 ALA A CA 1
ATOM 2885 C C . ALA A 1 379 ? -0.494 -13.300 -10.039 1.00 95.19 379 ALA A C 1
ATOM 2887 O O . ALA A 1 379 ? 0.501 -13.458 -9.325 1.00 95.19 379 ALA A O 1
ATOM 2888 N N . ASP A 1 380 ? -0.722 -14.042 -11.127 1.00 95.88 380 ASP A N 1
ATOM 2889 C CA . ASP A 1 380 ? 0.208 -15.039 -11.673 1.00 95.88 380 ASP A CA 1
ATOM 2890 C C . ASP A 1 380 ? 1.493 -14.382 -12.189 1.00 95.88 380 ASP A C 1
ATOM 2892 O O . ASP A 1 380 ? 2.572 -14.954 -12.055 1.00 95.88 380 ASP A O 1
ATOM 2896 N N . GLY A 1 381 ? 1.398 -13.152 -12.707 1.00 94.38 381 GLY A N 1
ATOM 2897 C CA . GLY A 1 381 ? 2.554 -12.325 -13.058 1.00 94.38 381 GLY A CA 1
ATOM 2898 C C . GLY A 1 381 ? 3.368 -11.832 -11.856 1.00 94.38 381 GLY A C 1
ATOM 2899 O O . GLY A 1 381 ? 4.433 -11.253 -12.052 1.00 94.38 381 GLY A O 1
ATOM 2900 N N . GLY A 1 382 ? 2.901 -12.061 -10.624 1.00 93.56 382 GLY A N 1
ATOM 2901 C CA . GLY A 1 382 ? 3.605 -11.680 -9.399 1.00 93.56 382 GLY A CA 1
ATOM 2902 C C . GLY A 1 382 ? 3.185 -10.333 -8.808 1.00 93.56 382 GLY A C 1
ATOM 2903 O O . GLY A 1 382 ? 3.847 -9.855 -7.890 1.00 93.56 382 GLY A O 1
ATOM 2904 N N . ASP A 1 383 ? 2.106 -9.706 -9.293 1.00 95.00 383 ASP A N 1
ATOM 2905 C CA . ASP A 1 383 ? 1.625 -8.459 -8.694 1.00 95.00 383 ASP A CA 1
ATOM 2906 C C . ASP A 1 383 ? 1.031 -8.714 -7.307 1.00 95.00 383 ASP A C 1
ATOM 2908 O O . ASP A 1 383 ? 0.019 -9.398 -7.142 1.00 95.00 383 ASP A O 1
ATOM 2912 N N . ILE A 1 384 ? 1.685 -8.139 -6.302 1.00 94.25 384 ILE A N 1
ATOM 2913 C CA . ILE A 1 384 ? 1.385 -8.353 -4.886 1.00 94.25 384 ILE A CA 1
ATOM 2914 C C . ILE A 1 384 ? -0.045 -7.896 -4.547 1.00 94.25 384 ILE A C 1
ATOM 2916 O O . ILE A 1 384 ? -0.770 -8.584 -3.822 1.00 94.25 384 ILE A O 1
ATOM 2920 N N . ASN A 1 385 ? -0.481 -6.764 -5.110 1.00 92.00 385 ASN A N 1
ATOM 2921 C CA . ASN A 1 385 ? -1.820 -6.218 -4.879 1.00 92.00 385 ASN A CA 1
ATOM 2922 C C . ASN A 1 385 ? -2.897 -7.073 -5.556 1.00 92.00 385 ASN A C 1
ATOM 2924 O O . ASN A 1 385 ? -3.977 -7.260 -4.993 1.00 92.00 385 ASN A O 1
ATOM 2928 N N . ALA A 1 386 ? -2.617 -7.633 -6.733 1.00 94.38 386 ALA A N 1
ATOM 2929 C CA . ALA A 1 386 ? -3.515 -8.547 -7.426 1.00 94.38 386 ALA A CA 1
ATOM 2930 C C . ALA A 1 386 ? -3.641 -9.886 -6.694 1.00 94.38 386 ALA A C 1
ATOM 2932 O O . ALA A 1 386 ? -4.752 -10.399 -6.563 1.00 94.38 386 ALA A O 1
ATOM 2933 N N . GLN A 1 387 ? -2.540 -10.421 -6.158 1.00 96.31 387 GLN A N 1
ATOM 2934 C CA . GLN A 1 387 ? -2.565 -11.614 -5.306 1.00 96.31 387 GLN A CA 1
ATOM 2935 C C . GLN A 1 387 ? -3.431 -11.383 -4.063 1.00 96.31 387 GLN A C 1
ATOM 2937 O O . GLN A 1 387 ? -4.314 -12.188 -3.772 1.00 96.31 387 GLN A O 1
ATOM 2942 N N . PHE A 1 388 ? -3.253 -10.257 -3.366 1.00 94.25 388 PHE A N 1
ATOM 2943 C CA . PHE A 1 388 ? -4.129 -9.891 -2.250 1.00 94.25 388 PHE A CA 1
ATOM 2944 C C . PHE A 1 388 ? -5.593 -9.743 -2.689 1.00 94.25 388 PHE A C 1
ATOM 2946 O O . PHE A 1 388 ? -6.486 -10.286 -2.040 1.00 94.25 388 PHE A O 1
ATOM 2953 N N . THR A 1 389 ? -5.839 -9.059 -3.810 1.00 92.06 389 THR A N 1
ATOM 2954 C CA . THR A 1 389 ? -7.191 -8.828 -4.340 1.00 92.06 389 THR A CA 1
ATOM 2955 C C . THR A 1 389 ? -7.898 -10.143 -4.650 1.00 92.06 389 THR A C 1
ATOM 2957 O O . THR A 1 389 ? -9.038 -10.319 -4.229 1.00 92.06 389 THR A O 1
ATOM 2960 N N . LEU A 1 390 ? -7.234 -11.099 -5.308 1.00 93.44 390 LEU A N 1
ATOM 2961 C CA . LEU A 1 390 ? -7.789 -12.439 -5.524 1.00 93.44 390 LEU A CA 1
ATOM 2962 C C . LEU A 1 390 ? -8.069 -13.159 -4.208 1.00 93.44 390 LEU A C 1
ATOM 2964 O O . LEU A 1 390 ? -9.129 -13.768 -4.076 1.00 93.44 390 LEU A O 1
ATOM 2968 N N . GLY A 1 391 ? -7.165 -13.055 -3.230 1.00 92.06 391 GLY A N 1
ATOM 2969 C CA . GLY A 1 391 ? -7.379 -13.593 -1.886 1.00 92.06 391 GLY A CA 1
ATOM 2970 C C . GLY A 1 391 ? -8.684 -13.089 -1.269 1.00 92.06 391 GLY A C 1
ATOM 2971 O O . GLY A 1 391 ? -9.501 -13.885 -0.805 1.00 92.06 391 GLY A O 1
ATOM 2972 N N . VAL A 1 392 ? -8.930 -11.777 -1.346 1.00 90.31 392 VAL A N 1
ATOM 2973 C CA . VAL A 1 392 ? -10.184 -11.166 -0.878 1.00 90.31 392 VAL A CA 1
ATOM 2974 C C . VAL A 1 392 ? -11.377 -11.655 -1.695 1.00 90.31 392 VAL A C 1
ATOM 2976 O O . VAL A 1 392 ? -12.368 -12.070 -1.105 1.00 90.31 392 VAL A O 1
ATOM 2979 N N . CYS A 1 393 ? -11.284 -11.677 -3.027 1.00 90.88 393 CYS A N 1
ATOM 2980 C CA . CYS A 1 393 ? -12.396 -12.100 -3.881 1.00 90.88 393 CYS A CA 1
ATOM 2981 C C . CYS A 1 393 ? -12.820 -13.547 -3.608 1.00 90.88 393 CYS A C 1
ATOM 2983 O O . CYS A 1 393 ? -14.011 -13.837 -3.546 1.00 90.88 393 CYS A O 1
ATOM 2985 N N . TYR A 1 394 ? -11.863 -14.452 -3.400 1.00 92.12 394 TYR A N 1
ATOM 2986 C CA . TYR A 1 394 ? -12.153 -15.832 -3.019 1.00 92.12 394 TYR A CA 1
ATOM 2987 C C . TYR A 1 394 ? -12.697 -15.956 -1.591 1.00 92.12 394 TYR A C 1
ATOM 2989 O O . TYR A 1 394 ? -13.469 -16.874 -1.325 1.00 92.12 394 TYR A O 1
ATOM 2997 N N . ALA A 1 395 ? -12.337 -15.053 -0.677 1.00 88.12 395 ALA A N 1
ATOM 2998 C CA . ALA A 1 395 ? -12.874 -15.050 0.682 1.00 88.12 395 ALA A CA 1
ATOM 2999 C C . ALA A 1 395 ? -14.312 -14.502 0.750 1.00 88.12 395 ALA A C 1
ATOM 3001 O O . ALA A 1 395 ? -15.114 -15.001 1.537 1.00 88.12 395 ALA A O 1
ATOM 3002 N N . THR A 1 396 ? -14.648 -13.485 -0.052 1.00 88.06 396 THR A N 1
ATOM 3003 C CA . THR A 1 396 ? -15.941 -12.776 0.022 1.00 88.06 396 THR A CA 1
ATOM 3004 C C . THR A 1 396 ? -16.935 -13.172 -1.066 1.00 88.06 396 THR A C 1
ATOM 3006 O O . THR A 1 396 ? -18.136 -12.969 -0.899 1.00 88.06 396 THR A O 1
ATOM 3009 N N . GLY A 1 397 ? -16.462 -13.752 -2.168 1.00 87.81 397 GLY A N 1
ATOM 3010 C CA . GLY A 1 397 ? -17.280 -14.075 -3.334 1.00 87.81 397 GLY A CA 1
ATOM 3011 C C . GLY A 1 397 ? -17.551 -12.876 -4.254 1.00 87.81 397 GLY A C 1
ATOM 3012 O O . GLY A 1 397 ? -18.541 -12.853 -4.988 1.00 87.81 397 GLY A O 1
ATOM 3013 N N . GLU A 1 398 ? -16.720 -11.834 -4.179 1.00 86.81 398 GLU A N 1
ATOM 3014 C CA . GLU A 1 398 ? -16.879 -10.613 -4.972 1.00 86.81 398 GLU A CA 1
ATOM 3015 C C . GLU A 1 398 ? -16.545 -10.811 -6.461 1.00 86.81 398 GLU A C 1
ATOM 3017 O O . GLU A 1 398 ? -15.848 -11.740 -6.868 1.00 86.81 398 GLU A O 1
ATOM 3022 N N . TYR A 1 399 ? -17.070 -9.914 -7.303 1.00 82.81 399 TYR A N 1
ATOM 3023 C CA . TYR A 1 399 ? -16.813 -9.872 -8.752 1.00 82.81 399 TYR A CA 1
ATOM 3024 C C . TYR A 1 399 ? -17.112 -11.187 -9.492 1.00 82.81 399 TYR A C 1
ATOM 3026 O O . TYR A 1 399 ? -16.461 -11.543 -10.477 1.00 82.81 399 TYR A O 1
ATOM 3034 N N . GLY A 1 400 ? -18.130 -11.912 -9.019 1.00 79.75 400 GLY A N 1
ATOM 3035 C CA . GLY A 1 400 ? -18.585 -13.172 -9.605 1.00 79.75 400 GLY A CA 1
ATOM 3036 C C . GLY A 1 400 ? -17.637 -14.348 -9.370 1.00 79.75 400 GLY A C 1
ATOM 3037 O O . GLY A 1 400 ? -17.797 -15.376 -10.029 1.00 79.75 400 GLY A O 1
ATOM 3038 N N . ILE A 1 401 ? -16.636 -14.198 -8.497 1.00 88.50 401 ILE A N 1
ATOM 3039 C CA . ILE A 1 401 ? -15.798 -15.305 -8.038 1.00 88.50 401 ILE A CA 1
ATOM 3040 C C . ILE A 1 401 ? -16.598 -16.062 -6.983 1.00 88.50 401 ILE A C 1
ATOM 3042 O O . ILE A 1 401 ? -17.138 -15.471 -6.058 1.00 88.50 401 ILE A O 1
ATOM 3046 N N . SER A 1 402 ? -16.706 -17.380 -7.114 1.00 88.56 402 SER A N 1
ATOM 3047 C CA . SER A 1 402 ? -17.318 -18.210 -6.077 1.00 88.56 402 SER A CA 1
ATOM 3048 C C . SER A 1 402 ? -16.412 -18.277 -4.849 1.00 88.56 402 SER A C 1
ATOM 3050 O O . SER A 1 402 ? -15.210 -18.514 -4.998 1.00 88.56 402 SER A O 1
ATOM 3052 N N . VAL A 1 403 ? -16.995 -18.129 -3.654 1.00 89.81 403 VAL A N 1
ATOM 3053 C CA . VAL A 1 403 ? -16.267 -18.253 -2.383 1.00 89.81 403 VAL A CA 1
ATOM 3054 C C . VAL A 1 403 ? -15.493 -19.571 -2.359 1.00 89.81 403 VAL A C 1
ATOM 3056 O O . VAL A 1 403 ? -16.070 -20.647 -2.522 1.00 89.81 403 VAL A O 1
ATOM 3059 N N . ASN A 1 404 ? -14.182 -19.478 -2.166 1.00 90.00 404 ASN A N 1
ATOM 3060 C CA . ASN A 1 404 ? -13.290 -20.615 -2.016 1.00 90.00 404 ASN A CA 1
ATOM 3061 C C . ASN A 1 404 ? -12.191 -20.259 -1.018 1.00 90.00 404 ASN A C 1
ATOM 3063 O O . ASN A 1 404 ? -11.176 -19.647 -1.343 1.00 90.00 404 ASN A O 1
ATOM 3067 N N . GLU A 1 405 ? -12.400 -20.686 0.216 1.00 86.19 405 GLU A N 1
ATOM 3068 C CA . GLU A 1 405 ? -11.510 -20.382 1.326 1.00 86.19 405 GLU A CA 1
ATOM 3069 C C . GLU A 1 405 ? -10.077 -20.907 1.128 1.00 86.19 405 GLU A C 1
ATOM 3071 O O . GLU A 1 405 ? -9.112 -20.233 1.490 1.00 86.19 405 GLU A O 1
ATOM 3076 N N . GLN A 1 406 ? -9.916 -22.075 0.497 1.00 88.81 406 GLN A N 1
ATOM 3077 C CA . GLN A 1 406 ? -8.595 -22.653 0.240 1.00 88.81 406 GLN A CA 1
ATOM 3078 C C . GLN A 1 406 ? -7.812 -21.829 -0.784 1.00 88.81 406 GLN A C 1
ATOM 3080 O O . GLN A 1 406 ? -6.615 -21.599 -0.605 1.00 88.81 406 GLN A O 1
ATOM 3085 N N . GLU A 1 407 ? -8.473 -21.365 -1.846 1.00 91.44 407 GLU A N 1
ATOM 3086 C CA . GLU A 1 407 ? -7.852 -20.458 -2.815 1.00 91.44 407 GLU A CA 1
ATOM 3087 C C . GLU A 1 407 ? -7.537 -19.102 -2.184 1.00 91.44 407 GLU A C 1
ATOM 3089 O O . GLU A 1 407 ? -6.440 -18.581 -2.389 1.00 91.44 407 GLU A O 1
ATOM 3094 N N . ALA A 1 408 ? -8.425 -18.572 -1.336 1.00 91.25 408 ALA A N 1
ATOM 3095 C CA . ALA A 1 408 ? -8.167 -17.333 -0.609 1.00 91.25 408 ALA A CA 1
ATOM 3096 C C . ALA A 1 408 ? -6.857 -17.409 0.192 1.00 91.25 408 ALA A C 1
ATOM 3098 O O . ALA A 1 408 ? -5.987 -16.549 0.049 1.00 91.25 408 ALA A O 1
ATOM 3099 N N . VAL A 1 409 ? -6.666 -18.481 0.969 1.00 91.19 409 VAL A N 1
ATOM 3100 C CA . VAL A 1 409 ? -5.437 -18.706 1.746 1.00 91.19 409 VAL A CA 1
ATOM 3101 C C . VAL A 1 409 ? -4.210 -18.843 0.848 1.00 91.19 409 VAL A C 1
ATOM 3103 O O . VAL A 1 409 ? -3.167 -18.277 1.175 1.00 91.19 409 VAL A O 1
ATOM 3106 N N . LYS A 1 410 ? -4.299 -19.557 -0.282 1.00 94.12 410 LYS A N 1
ATOM 3107 C CA . LYS A 1 410 ? -3.172 -19.684 -1.227 1.00 94.12 410 LYS A CA 1
ATOM 3108 C C . LYS A 1 410 ? -2.727 -18.322 -1.757 1.00 94.12 410 LYS A C 1
ATOM 3110 O O . LYS A 1 410 ? -1.530 -18.038 -1.781 1.00 94.12 410 LYS A O 1
ATOM 3115 N N . TRP A 1 411 ? -3.674 -17.479 -2.159 1.00 94.94 411 TRP A N 1
ATOM 3116 C CA . TRP A 1 411 ? -3.382 -16.152 -2.697 1.00 94.94 411 TRP A CA 1
ATOM 3117 C C . TRP A 1 411 ? -2.894 -15.176 -1.628 1.00 94.94 411 TRP A C 1
ATOM 3119 O O . TRP A 1 411 ? -1.901 -14.480 -1.855 1.00 94.94 411 TRP A O 1
ATOM 3129 N N . PHE A 1 412 ? -3.496 -15.187 -0.435 1.00 93.94 412 PHE A N 1
ATOM 3130 C CA . PHE A 1 412 ? -2.968 -14.426 0.696 1.00 93.94 412 PHE A CA 1
ATOM 3131 C C . PHE A 1 412 ? -1.553 -14.867 1.059 1.00 93.94 412 PHE A C 1
ATOM 3133 O O . PHE A 1 412 ? -0.718 -14.006 1.314 1.00 93.94 412 PHE A O 1
ATOM 3140 N N . ARG A 1 413 ? -1.249 -16.171 1.028 1.00 94.69 413 ARG A N 1
ATOM 3141 C CA . ARG A 1 413 ? 0.102 -16.691 1.282 1.00 94.69 413 ARG A CA 1
ATOM 3142 C C . ARG A 1 413 ? 1.123 -16.138 0.297 1.00 94.69 413 ARG A C 1
ATOM 3144 O O . ARG A 1 413 ? 2.101 -15.552 0.747 1.00 94.69 413 ARG A O 1
ATOM 3151 N N . LYS A 1 414 ? 0.857 -16.219 -1.011 1.00 95.94 414 LYS A N 1
ATOM 3152 C CA . LYS A 1 414 ? 1.743 -15.638 -2.039 1.00 95.94 414 LYS A CA 1
ATOM 3153 C C . LYS A 1 414 ? 1.997 -14.140 -1.808 1.00 95.94 414 LYS A C 1
ATOM 3155 O O . LYS A 1 414 ? 3.146 -13.695 -1.814 1.00 95.94 414 LYS A O 1
ATOM 3160 N N . ALA A 1 415 ? 0.936 -13.376 -1.531 1.00 95.69 415 ALA A N 1
ATOM 3161 C CA . ALA A 1 415 ? 1.049 -11.944 -1.259 1.00 95.69 415 ALA A CA 1
ATOM 3162 C C . ALA A 1 415 ? 1.833 -11.658 0.036 1.00 95.69 415 ALA A C 1
ATOM 3164 O O . ALA A 1 415 ? 2.674 -10.762 0.065 1.00 95.69 415 ALA A O 1
ATOM 3165 N N . ALA A 1 416 ? 1.586 -12.418 1.106 1.00 94.56 416 ALA A N 1
ATOM 3166 C CA . ALA A 1 416 ? 2.244 -12.254 2.402 1.00 94.56 416 ALA A CA 1
ATOM 3167 C C . ALA A 1 416 ? 3.740 -12.596 2.352 1.00 94.56 416 ALA A C 1
ATOM 3169 O O . ALA A 1 416 ? 4.552 -11.875 2.938 1.00 94.56 416 ALA A O 1
ATOM 3170 N N . GLU A 1 417 ? 4.101 -13.659 1.627 1.00 95.19 417 GLU A N 1
ATOM 3171 C CA . GLU A 1 417 ? 5.487 -14.053 1.341 1.00 95.19 417 GLU A CA 1
ATOM 3172 C C . GLU A 1 417 ? 6.218 -12.986 0.519 1.00 95.19 417 GLU A C 1
ATOM 3174 O O . GLU A 1 417 ? 7.397 -12.737 0.754 1.00 95.19 417 GLU A O 1
ATOM 3179 N N . SER A 1 418 ? 5.500 -12.287 -0.364 1.00 92.31 418 SER A N 1
ATOM 3180 C CA . SER A 1 418 ? 6.018 -11.141 -1.122 1.00 92.31 418 SER A CA 1
ATOM 3181 C C . SER A 1 418 ? 6.042 -9.827 -0.322 1.00 92.31 418 SER A C 1
ATOM 3183 O O . SER A 1 418 ? 6.374 -8.781 -0.871 1.00 92.31 418 SER A O 1
ATOM 3185 N N . GLY A 1 419 ? 5.694 -9.854 0.970 1.00 91.44 419 GLY A N 1
ATOM 3186 C CA . GLY A 1 419 ? 5.765 -8.690 1.857 1.00 91.44 419 GLY A CA 1
ATOM 3187 C C . GLY A 1 419 ? 4.466 -7.892 2.014 1.00 91.44 419 GLY A C 1
ATOM 3188 O O . GLY A 1 419 ? 4.495 -6.836 2.639 1.00 91.44 419 GLY A O 1
ATOM 3189 N N . HIS A 1 420 ? 3.323 -8.354 1.489 1.00 94.88 420 HIS A N 1
ATOM 3190 C CA . HIS A 1 420 ? 2.051 -7.636 1.644 1.00 94.88 420 HIS A CA 1
ATOM 3191 C C . HIS A 1 420 ? 1.545 -7.680 3.087 1.00 94.88 420 HIS A C 1
ATOM 3193 O O . HIS A 1 420 ? 1.070 -8.716 3.565 1.00 94.88 420 HIS A O 1
ATOM 3199 N N . THR A 1 421 ? 1.588 -6.538 3.762 1.00 94.19 421 THR A N 1
ATOM 3200 C CA . THR A 1 421 ? 1.284 -6.417 5.187 1.00 94.19 421 THR A CA 1
ATOM 3201 C C . THR A 1 421 ? -0.133 -6.880 5.558 1.00 94.19 421 THR A C 1
ATOM 3203 O O . THR A 1 421 ? -0.292 -7.667 6.492 1.00 94.19 421 THR A O 1
ATOM 3206 N N . ASP A 1 422 ? -1.169 -6.479 4.811 1.00 91.69 422 ASP A N 1
ATOM 3207 C CA . ASP A 1 422 ? -2.551 -6.888 5.124 1.00 91.69 422 ASP A CA 1
ATOM 3208 C C . ASP A 1 422 ? -2.764 -8.395 4.897 1.00 91.69 422 ASP A C 1
ATOM 3210 O O . ASP A 1 422 ? -3.564 -9.031 5.582 1.00 91.69 422 ASP A O 1
ATOM 3214 N N . SER A 1 423 ? -2.018 -9.000 3.964 1.00 93.88 423 SER A N 1
ATOM 3215 C CA . SER A 1 423 ? -2.071 -10.451 3.739 1.00 93.88 423 SER A CA 1
ATOM 3216 C C . SER A 1 423 ? -1.403 -11.212 4.877 1.00 93.88 423 SER A C 1
ATOM 3218 O O . SER A 1 423 ? -1.927 -12.238 5.307 1.00 93.88 423 SER A O 1
ATOM 3220 N N . GLN A 1 424 ? -0.274 -10.703 5.386 1.00 96.00 424 GLN A N 1
ATOM 3221 C CA . GLN A 1 424 ? 0.389 -11.246 6.575 1.00 96.00 424 GLN A CA 1
ATOM 3222 C C . GLN A 1 424 ? -0.567 -11.198 7.774 1.00 96.00 424 GLN A C 1
ATOM 3224 O O . GLN A 1 424 ? -0.769 -12.207 8.445 1.00 96.00 424 GLN A O 1
ATOM 3229 N N . TYR A 1 425 ? -1.241 -10.064 7.988 1.00 94.31 425 TYR A N 1
ATOM 3230 C CA . TYR A 1 425 ? -2.258 -9.939 9.031 1.00 94.31 425 TYR A CA 1
ATOM 3231 C C . TYR A 1 425 ? -3.406 -10.946 8.851 1.00 94.31 425 TYR A C 1
ATOM 3233 O O . TYR A 1 425 ? -3.721 -11.687 9.785 1.00 94.31 425 TYR A O 1
ATOM 3241 N N . ASN A 1 426 ? -3.998 -11.019 7.654 1.00 91.00 426 ASN A N 1
ATOM 3242 C CA . ASN A 1 426 ? -5.125 -11.914 7.379 1.00 91.00 426 ASN A CA 1
ATOM 3243 C C . ASN A 1 426 ? -4.761 -13.389 7.598 1.00 91.00 426 ASN A C 1
ATOM 3245 O O . ASN A 1 426 ? -5.514 -14.105 8.256 1.00 91.00 426 ASN A O 1
ATOM 3249 N N . LEU A 1 427 ? -3.595 -13.840 7.120 1.00 92.25 427 LEU A N 1
ATOM 3250 C CA . LEU A 1 427 ? -3.113 -15.203 7.377 1.00 92.25 427 LEU A CA 1
ATOM 3251 C C . LEU A 1 427 ? -2.902 -15.460 8.863 1.00 92.25 427 LEU A C 1
ATOM 3253 O O . LEU A 1 427 ? -3.311 -16.505 9.363 1.00 92.25 427 LEU A O 1
ATOM 3257 N N . GLY A 1 428 ? -2.301 -14.503 9.567 1.00 92.19 428 GLY A N 1
ATOM 3258 C CA . GLY A 1 428 ? -2.101 -14.582 11.006 1.00 92.19 428 GLY A CA 1
ATOM 3259 C C . GLY A 1 428 ? -3.414 -14.801 11.761 1.00 92.19 428 GLY A C 1
ATOM 3260 O O . GLY A 1 428 ? -3.521 -15.699 12.596 1.00 92.19 428 GLY A O 1
ATOM 3261 N N . VAL A 1 429 ? -4.456 -14.046 11.403 1.00 89.75 429 VAL A N 1
ATOM 3262 C CA . VAL A 1 429 ? -5.804 -14.194 11.974 1.00 89.75 429 VAL A CA 1
ATOM 3263 C C . VAL A 1 429 ? -6.454 -15.524 11.581 1.00 89.75 429 VAL A C 1
ATOM 3265 O O . VAL A 1 429 ? -7.133 -16.130 12.416 1.00 89.75 429 VAL A O 1
ATOM 3268 N N . TYR A 1 430 ? -6.267 -15.991 10.345 1.00 89.38 430 TYR A N 1
ATOM 3269 C CA . TYR A 1 430 ? -6.827 -17.264 9.881 1.00 89.38 430 TYR A CA 1
ATOM 3270 C C . TYR A 1 430 ? -6.220 -18.458 10.610 1.00 89.38 430 TYR A C 1
ATOM 3272 O O . TYR A 1 430 ? -6.976 -19.301 11.094 1.00 89.38 430 TYR A O 1
ATOM 3280 N N . TYR A 1 431 ? -4.898 -18.489 10.782 1.00 91.56 431 TYR A N 1
ATOM 3281 C CA . TYR A 1 431 ? -4.232 -19.527 11.568 1.00 91.56 431 TYR A CA 1
ATOM 3282 C C . TYR A 1 431 ? -4.547 -19.440 13.063 1.00 91.56 431 TYR A C 1
ATOM 3284 O O . TYR A 1 431 ? -4.652 -20.477 13.707 1.00 91.56 431 TYR A O 1
ATOM 3292 N N . ALA A 1 432 ? -4.760 -18.242 13.620 1.00 87.62 432 ALA A N 1
ATOM 3293 C CA . ALA A 1 432 ? -5.128 -18.094 15.032 1.00 87.62 432 ALA A CA 1
ATOM 3294 C C . ALA A 1 432 ? -6.504 -18.703 15.351 1.00 87.62 432 ALA A C 1
ATOM 3296 O O . ALA A 1 432 ? -6.713 -19.242 16.434 1.00 87.62 432 ALA A O 1
ATOM 3297 N N . HIS A 1 433 ? -7.452 -18.617 14.411 1.00 84.25 433 HIS A N 1
ATOM 3298 C CA . HIS A 1 433 ? -8.844 -19.026 14.633 1.00 84.25 433 HIS A CA 1
ATOM 3299 C C . HIS A 1 433 ? -9.253 -20.297 13.881 1.00 84.25 433 HIS A C 1
ATOM 3301 O O . HIS A 1 433 ? -10.402 -20.715 14.011 1.00 84.25 433 HIS A O 1
ATOM 3307 N N . GLY A 1 434 ? -8.365 -20.881 13.071 1.00 81.56 434 GLY A N 1
ATOM 3308 C CA . GLY A 1 434 ? -8.691 -22.027 12.219 1.00 81.56 434 GLY A CA 1
ATOM 3309 C C . GLY A 1 434 ? -9.809 -21.709 11.223 1.00 81.56 434 GLY A C 1
ATOM 3310 O O . GLY A 1 434 ? -10.768 -22.468 11.091 1.00 81.56 434 GLY A O 1
ATOM 3311 N N . LYS A 1 435 ? -9.742 -20.530 10.595 1.00 76.31 435 LYS A N 1
ATOM 3312 C CA . LYS A 1 435 ? -10.732 -20.061 9.612 1.00 76.31 435 LYS A CA 1
ATOM 3313 C C . LYS A 1 435 ? -10.256 -20.325 8.191 1.00 76.31 435 LYS A C 1
ATOM 3315 O O . LYS A 1 435 ? -9.073 -20.526 7.955 1.00 76.31 435 LYS A O 1
ATOM 3320 N N . CYS A 1 436 ? -11.168 -20.258 7.231 1.00 68.50 436 CYS A N 1
ATOM 3321 C CA . CYS A 1 436 ? -10.832 -20.326 5.815 1.00 68.50 436 CYS A CA 1
ATOM 3322 C C . CYS A 1 436 ? -10.115 -21.627 5.395 1.00 68.50 436 CYS A C 1
ATOM 3324 O O . CYS A 1 436 ? -9.162 -21.610 4.618 1.00 68.50 436 CYS A O 1
ATOM 3326 N N . GLY A 1 437 ? -10.558 -22.767 5.929 1.00 68.56 437 GLY A N 1
ATOM 3327 C CA . GLY A 1 437 ? -10.011 -24.082 5.588 1.00 68.56 437 GLY A CA 1
ATOM 3328 C C . GLY A 1 437 ? -8.592 -24.370 6.096 1.00 68.56 437 GLY A C 1
ATOM 3329 O O . GLY A 1 437 ? -8.073 -25.446 5.795 1.00 68.56 437 GLY A O 1
ATOM 3330 N N . VAL A 1 438 ? -7.964 -23.470 6.869 1.00 83.31 438 VAL A N 1
ATOM 3331 C CA . VAL A 1 438 ? -6.739 -23.789 7.621 1.00 83.31 438 VAL A CA 1
ATOM 3332 C C . VAL A 1 438 ? -7.074 -24.278 9.021 1.00 83.31 438 VAL A C 1
ATOM 3334 O O . VAL A 1 438 ? -8.015 -23.809 9.656 1.00 83.31 438 VAL A O 1
ATOM 3337 N N . GLN A 1 439 ? -6.287 -25.233 9.511 1.00 86.25 439 GLN A N 1
ATOM 3338 C CA . GLN A 1 439 ? -6.337 -25.624 10.915 1.00 86.25 439 GLN A CA 1
ATOM 3339 C C . GLN A 1 439 ? -5.695 -24.540 11.781 1.00 86.25 439 GLN A C 1
ATOM 3341 O O . GLN A 1 439 ? -4.877 -23.752 11.300 1.00 86.25 439 GLN A O 1
ATOM 3346 N N . VAL A 1 440 ? -6.076 -24.512 13.059 1.00 88.19 440 VAL A N 1
ATOM 3347 C CA . VAL A 1 440 ? -5.413 -23.650 14.038 1.00 88.19 440 VAL A CA 1
ATOM 3348 C C . VAL A 1 440 ? -3.930 -24.017 14.079 1.00 88.19 440 VAL A C 1
ATOM 3350 O O . VAL A 1 440 ? -3.584 -25.163 14.361 1.00 88.19 440 VAL A O 1
ATOM 3353 N N . ASP A 1 441 ? -3.072 -23.043 13.797 1.00 90.88 441 ASP A N 1
ATOM 3354 C CA . ASP A 1 441 ? -1.619 -23.170 13.895 1.00 90.88 441 ASP A CA 1
ATOM 3355 C C . ASP A 1 441 ? -1.085 -21.924 14.595 1.00 90.88 441 ASP A C 1
ATOM 3357 O O . ASP A 1 441 ? -0.875 -20.866 14.000 1.00 90.88 441 ASP A O 1
ATOM 3361 N N . GLU A 1 442 ? -0.893 -22.054 15.902 1.00 89.19 442 GLU A N 1
ATOM 3362 C CA . GLU A 1 442 ? -0.463 -20.958 16.763 1.00 89.19 442 GLU A CA 1
ATOM 3363 C C . GLU A 1 442 ? 0.902 -20.391 16.354 1.00 89.19 442 GLU A C 1
ATOM 3365 O O . GLU A 1 442 ? 1.125 -19.182 16.435 1.00 89.19 442 GLU A O 1
ATOM 3370 N N . ARG A 1 443 ? 1.805 -21.243 15.854 1.00 89.69 443 ARG A N 1
ATOM 3371 C CA . ARG A 1 443 ? 3.154 -20.835 15.451 1.00 89.69 443 ARG A CA 1
ATOM 3372 C C . ARG A 1 443 ? 3.113 -20.011 14.170 1.00 89.69 443 ARG A C 1
ATOM 3374 O O . ARG A 1 443 ? 3.771 -18.974 14.091 1.00 89.69 443 ARG A O 1
ATOM 3381 N N . GLN A 1 444 ? 2.343 -20.455 13.178 1.00 91.12 444 GLN A N 1
ATOM 3382 C CA . GLN A 1 444 ? 2.121 -19.687 11.951 1.00 91.12 444 GLN A CA 1
ATOM 3383 C C . GLN A 1 444 ? 1.382 -18.381 12.247 1.00 91.12 444 GLN A C 1
ATOM 3385 O O . GLN A 1 444 ? 1.762 -17.335 11.723 1.00 91.12 444 GLN A O 1
ATOM 3390 N N . ALA A 1 445 ? 0.365 -18.417 13.112 1.00 91.88 445 ALA A N 1
ATOM 3391 C CA . ALA A 1 445 ? -0.365 -17.224 13.525 1.00 91.88 445 ALA A CA 1
ATOM 3392 C C . ALA A 1 445 ? 0.573 -16.168 14.121 1.00 91.88 445 ALA A C 1
ATOM 3394 O O . ALA A 1 445 ? 0.548 -15.008 13.705 1.00 91.88 445 ALA A O 1
ATOM 3395 N N . GLN A 1 446 ? 1.438 -16.585 15.048 1.00 91.50 446 GLN A N 1
ATOM 3396 C CA . GLN A 1 446 ? 2.421 -15.717 15.684 1.00 91.50 446 GLN A CA 1
ATOM 3397 C C . GLN A 1 446 ? 3.412 -15.130 14.670 1.00 91.50 446 GLN A C 1
ATOM 3399 O O . GLN A 1 446 ? 3.632 -13.920 14.684 1.00 91.50 446 GLN A O 1
ATOM 3404 N N . ASP A 1 447 ? 4.004 -15.955 13.801 1.00 93.50 447 ASP A N 1
ATOM 3405 C CA . ASP A 1 447 ? 5.007 -15.499 12.828 1.00 93.50 447 ASP A CA 1
ATOM 3406 C C . ASP A 1 447 ? 4.417 -14.466 11.858 1.00 93.50 447 ASP A C 1
ATOM 3408 O O . ASP A 1 447 ? 4.967 -13.377 11.686 1.00 93.50 447 ASP A O 1
ATOM 3412 N N . TRP A 1 448 ? 3.244 -14.752 11.289 1.00 95.56 448 TRP A N 1
ATOM 3413 C CA . TRP A 1 448 ? 2.592 -13.840 10.350 1.00 95.56 448 TRP A CA 1
ATOM 3414 C C . TRP A 1 448 ? 2.117 -12.541 11.005 1.00 95.56 448 TRP A C 1
ATOM 3416 O O . TRP A 1 448 ? 2.336 -11.466 10.443 1.00 95.56 448 TRP A O 1
ATOM 3426 N N . LEU A 1 449 ? 1.526 -12.605 12.205 1.00 94.62 449 LEU A N 1
ATOM 3427 C CA . LEU A 1 449 ? 1.126 -11.398 12.936 1.00 94.62 449 LEU A CA 1
ATOM 3428 C C . LEU A 1 449 ? 2.331 -10.554 13.342 1.00 94.62 449 LEU A C 1
ATOM 3430 O O . LEU A 1 449 ? 2.262 -9.330 13.243 1.00 94.62 449 LEU A O 1
ATOM 3434 N N . LYS A 1 450 ? 3.435 -11.183 13.757 1.00 94.19 450 LYS A N 1
ATOM 3435 C CA . LYS A 1 450 ? 4.670 -10.477 14.109 1.00 94.19 450 LYS A CA 1
ATOM 3436 C C . LYS A 1 450 ? 5.245 -9.733 12.909 1.00 94.19 450 LYS A C 1
ATOM 3438 O O . LYS A 1 450 ? 5.499 -8.540 13.030 1.00 94.19 450 LYS A O 1
ATOM 3443 N N . ARG A 1 451 ? 5.345 -10.379 11.744 1.00 95.56 451 ARG A N 1
ATOM 3444 C CA . ARG A 1 451 ? 5.792 -9.720 10.503 1.00 95.56 451 ARG A CA 1
ATOM 3445 C C . ARG A 1 451 ? 4.882 -8.556 10.110 1.00 95.56 451 ARG A C 1
ATOM 3447 O O . ARG A 1 451 ? 5.373 -7.477 9.796 1.00 95.56 451 ARG A O 1
ATOM 3454 N N . ALA A 1 452 ? 3.561 -8.742 10.181 1.00 96.06 452 ALA A N 1
ATOM 3455 C CA . ALA A 1 452 ? 2.610 -7.674 9.878 1.00 96.06 452 ALA A CA 1
ATOM 3456 C C . ALA A 1 452 ? 2.761 -6.483 10.842 1.00 96.06 452 ALA A C 1
ATOM 3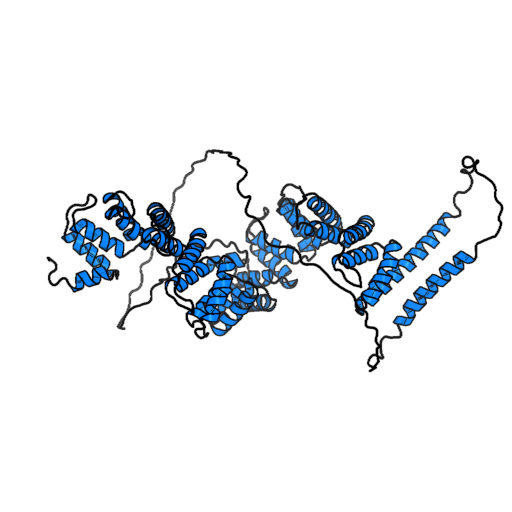458 O O . ALA A 1 452 ? 2.722 -5.329 10.419 1.00 96.06 452 ALA A O 1
ATOM 3459 N N . ALA A 1 453 ? 2.959 -6.757 12.133 1.00 94.25 453 ALA A N 1
ATOM 3460 C CA . ALA A 1 453 ? 3.178 -5.737 13.150 1.00 94.25 453 ALA A CA 1
ATOM 3461 C C . ALA A 1 453 ? 4.516 -5.005 12.953 1.00 94.25 453 ALA A C 1
ATOM 3463 O O . ALA A 1 453 ? 4.545 -3.780 12.999 1.00 94.25 453 ALA A O 1
ATOM 3464 N N . GLU A 1 454 ? 5.604 -5.715 12.657 1.00 93.06 454 GLU A N 1
ATOM 3465 C CA . GLU A 1 454 ? 6.908 -5.115 12.327 1.00 93.06 454 GLU A CA 1
ATOM 3466 C C . GLU A 1 454 ? 6.837 -4.238 11.065 1.00 93.06 454 GLU A C 1
ATOM 3468 O O . GLU A 1 454 ? 7.473 -3.188 11.007 1.00 93.06 454 GLU A O 1
ATOM 3473 N N . ASN A 1 455 ? 5.978 -4.601 10.107 1.00 92.44 455 ASN A N 1
ATOM 3474 C CA . ASN A 1 455 ? 5.669 -3.811 8.911 1.00 92.44 455 ASN A CA 1
ATOM 3475 C C . ASN A 1 455 ? 4.624 -2.700 9.146 1.00 92.44 455 ASN A C 1
ATOM 3477 O O . ASN A 1 455 ? 4.122 -2.109 8.188 1.00 92.44 455 ASN A O 1
ATOM 3481 N N . GLY A 1 456 ? 4.282 -2.397 10.402 1.00 91.69 456 GLY A N 1
ATOM 3482 C CA . GLY A 1 456 ? 3.442 -1.251 10.749 1.00 91.69 456 GLY A CA 1
ATOM 3483 C C . GLY A 1 456 ? 1.933 -1.502 10.715 1.00 91.69 456 GLY A C 1
ATOM 3484 O O . GLY A 1 456 ? 1.179 -0.540 10.656 1.00 91.69 456 GLY A O 1
ATOM 3485 N N . HIS A 1 457 ? 1.446 -2.746 10.750 1.00 95.69 457 HIS A N 1
ATOM 3486 C CA . HIS A 1 457 ? 0.001 -3.009 10.773 1.00 95.69 457 HIS A CA 1
ATOM 3487 C C . HIS A 1 457 ? -0.596 -2.866 12.177 1.00 95.69 457 HIS A C 1
ATOM 3489 O O . HIS A 1 457 ? -0.469 -3.765 13.015 1.00 95.69 457 HIS A O 1
ATOM 3495 N N . ALA A 1 458 ? -1.328 -1.778 12.416 1.00 94.56 458 ALA A N 1
ATOM 3496 C CA . ALA A 1 458 ? -1.923 -1.473 13.718 1.00 94.56 458 ALA A CA 1
ATOM 3497 C C . ALA A 1 458 ? -2.819 -2.599 14.280 1.00 94.56 458 ALA A C 1
ATOM 3499 O O . ALA A 1 458 ? -2.742 -2.915 15.465 1.00 94.56 458 ALA A O 1
ATOM 3500 N N . GLY A 1 459 ? -3.629 -3.256 13.440 1.00 93.62 459 GLY A N 1
ATOM 3501 C CA . GLY A 1 459 ? -4.479 -4.374 13.879 1.00 93.62 459 GLY A CA 1
ATOM 3502 C C . GLY A 1 459 ? -3.685 -5.630 14.260 1.00 93.62 459 GLY A C 1
ATOM 3503 O O . GLY A 1 459 ? -4.107 -6.406 15.113 1.00 93.62 459 GLY A O 1
ATOM 3504 N N . ALA A 1 460 ? -2.498 -5.818 13.672 1.00 95.38 460 ALA A N 1
ATOM 3505 C CA . ALA A 1 460 ? -1.628 -6.944 14.005 1.00 95.38 460 ALA A CA 1
ATOM 3506 C C . ALA A 1 460 ? -0.940 -6.690 15.348 1.00 95.38 460 ALA A C 1
ATOM 3508 O O . ALA A 1 460 ? -0.918 -7.576 16.199 1.00 95.38 460 ALA A O 1
ATOM 3509 N N . MET A 1 461 ? -0.465 -5.457 15.559 1.00 96.94 461 MET A N 1
ATOM 3510 C CA . MET A 1 461 ? 0.054 -4.991 16.846 1.00 96.94 461 MET A CA 1
ATOM 3511 C C . MET A 1 461 ? -0.991 -5.163 17.956 1.00 96.94 461 MET A C 1
ATOM 3513 O O . MET A 1 461 ? -0.692 -5.757 18.988 1.00 96.94 461 MET A O 1
ATOM 3517 N N . TYR A 1 462 ? -2.235 -4.729 17.729 1.00 96.69 462 TYR A N 1
ATOM 3518 C CA . TYR A 1 462 ? -3.327 -4.915 18.688 1.00 96.69 462 TYR A CA 1
ATOM 3519 C C . TYR A 1 462 ? -3.588 -6.398 18.998 1.00 96.69 462 TYR A C 1
ATOM 3521 O O . TYR A 1 462 ? -3.635 -6.777 20.168 1.00 96.69 462 TYR A O 1
ATOM 3529 N N . ASN A 1 463 ? -3.694 -7.261 17.983 1.00 94.56 463 ASN A N 1
ATOM 3530 C CA . ASN A 1 463 ? -3.929 -8.692 18.207 1.00 94.56 463 ASN A CA 1
ATOM 3531 C C . ASN A 1 463 ? -2.775 -9.358 18.969 1.00 94.56 463 ASN A C 1
ATOM 3533 O O . ASN A 1 463 ? -3.026 -10.149 19.878 1.00 94.56 463 ASN A O 1
ATOM 3537 N N . LEU A 1 464 ? -1.519 -9.009 18.666 1.00 94.44 464 LEU A N 1
ATOM 3538 C CA . LEU A 1 464 ? -0.366 -9.474 19.443 1.00 94.44 464 LEU A CA 1
ATOM 3539 C C . LEU A 1 464 ? -0.451 -9.010 20.896 1.00 94.44 464 LEU A C 1
ATOM 3541 O O . LEU A 1 464 ? -0.214 -9.810 21.799 1.00 94.44 464 LEU A O 1
ATOM 3545 N N . ALA A 1 465 ? -0.836 -7.755 21.136 1.00 95.31 465 ALA A N 1
ATOM 3546 C CA . ALA A 1 465 ? -1.021 -7.236 22.486 1.00 95.31 465 ALA A CA 1
ATOM 3547 C C . ALA A 1 465 ? -2.082 -8.028 23.266 1.00 95.31 465 ALA A C 1
ATOM 3549 O O . ALA A 1 465 ? -1.855 -8.411 24.416 1.00 95.31 465 ALA A O 1
ATOM 3550 N N . VAL A 1 466 ? -3.215 -8.340 22.630 1.00 93.75 466 VAL A N 1
ATOM 3551 C CA . VAL A 1 466 ? -4.279 -9.169 23.219 1.00 93.75 466 VAL A CA 1
ATOM 3552 C C . VAL A 1 466 ? -3.772 -10.585 23.510 1.00 93.75 466 VAL A C 1
ATOM 3554 O O . VAL A 1 466 ? -4.004 -11.107 24.604 1.00 93.75 466 VAL A O 1
ATOM 3557 N N . PHE A 1 467 ? -3.026 -11.196 22.588 1.00 92.81 467 PHE A N 1
ATOM 3558 C CA . PHE A 1 467 ? -2.480 -12.539 22.781 1.00 92.81 467 PHE A CA 1
ATOM 3559 C C . PHE A 1 467 ? -1.433 -12.596 23.896 1.00 92.81 467 PHE A C 1
ATOM 3561 O O . PHE A 1 467 ? -1.492 -13.511 24.718 1.00 92.81 467 PHE A O 1
ATOM 3568 N N . TYR A 1 468 ? -0.554 -11.597 24.019 1.00 94.69 468 TYR A N 1
ATOM 3569 C CA . TYR A 1 468 ? 0.347 -11.469 25.170 1.00 94.69 468 TYR A CA 1
ATOM 3570 C C . TYR A 1 468 ? -0.412 -11.193 26.472 1.00 94.69 468 TYR A C 1
ATOM 3572 O O . TYR A 1 468 ? -0.078 -11.767 27.504 1.00 94.69 468 TYR A O 1
ATOM 3580 N N . SER A 1 469 ? -1.463 -10.372 26.450 1.00 93.19 469 SER A N 1
ATOM 3581 C CA . SER A 1 469 ? -2.300 -10.090 27.626 1.00 93.19 469 SER A CA 1
ATOM 3582 C C . SER A 1 469 ? -2.983 -11.351 28.165 1.00 93.19 469 SER A C 1
ATOM 3584 O O . SER A 1 469 ? -3.173 -11.484 29.377 1.00 93.19 469 SER A O 1
ATOM 3586 N N . ASN A 1 470 ? -3.369 -12.266 27.276 1.00 90.38 470 ASN A N 1
ATOM 3587 C CA . ASN A 1 470 ? -4.174 -13.434 27.626 1.00 90.38 470 ASN A CA 1
ATOM 3588 C C . ASN A 1 470 ? -3.362 -14.736 27.696 1.00 90.38 470 ASN A C 1
ATOM 3590 O O . ASN A 1 470 ? -3.851 -15.709 28.263 1.00 90.38 470 ASN A O 1
ATOM 3594 N N . GLY A 1 471 ? -2.140 -14.758 27.157 1.00 89.12 471 GLY A N 1
ATOM 3595 C CA . GLY A 1 471 ? -1.346 -15.976 26.994 1.00 89.12 471 GLY A CA 1
ATOM 3596 C C . GLY A 1 471 ? -1.954 -16.939 25.968 1.00 89.12 471 GLY A C 1
ATOM 3597 O O . GLY A 1 471 ? -2.201 -18.098 26.288 1.00 89.12 471 GLY A O 1
ATOM 3598 N N . GLN A 1 472 ? -2.280 -16.438 24.773 1.00 86.81 472 GLN A N 1
ATOM 3599 C CA . GLN A 1 472 ? -2.937 -17.185 23.688 1.00 86.81 472 GLN A CA 1
ATOM 3600 C C . GLN A 1 472 ? -2.020 -17.333 22.466 1.00 86.81 472 GLN A C 1
ATOM 3602 O O . GLN A 1 472 ? -1.025 -16.620 22.350 1.00 86.81 472 GLN A O 1
ATOM 3607 N N . CYS A 1 473 ? -2.375 -18.221 21.530 1.00 77.94 473 CYS A N 1
ATOM 3608 C CA . CYS A 1 473 ? -1.617 -18.460 20.297 1.00 77.94 473 CYS A CA 1
ATOM 3609 C C . CYS A 1 473 ? -0.143 -18.811 20.569 1.00 77.94 473 CYS A C 1
ATOM 3611 O O . CYS A 1 473 ? 0.762 -18.225 19.977 1.00 77.94 473 CYS A O 1
ATOM 3613 N N . GLY A 1 474 ? 0.104 -19.730 21.507 1.00 78.12 474 GLY A N 1
ATOM 3614 C CA . GLY A 1 474 ? 1.452 -20.181 21.869 1.00 78.12 474 GLY A CA 1
ATOM 3615 C C . GLY A 1 474 ? 2.320 -19.142 22.595 1.00 78.12 474 GLY A C 1
ATOM 3616 O O . GLY A 1 474 ? 3.473 -19.428 22.921 1.00 78.12 474 GLY A O 1
ATOM 3617 N N . LEU A 1 475 ? 1.795 -17.943 22.873 1.00 86.62 475 LEU A N 1
ATOM 3618 C CA . LEU A 1 475 ? 2.498 -16.902 23.618 1.00 86.62 475 LEU A CA 1
ATOM 3619 C C . LEU A 1 475 ? 2.312 -17.075 25.123 1.00 86.62 475 LEU A C 1
ATOM 3621 O O . LEU A 1 475 ? 1.203 -17.260 25.620 1.00 86.62 475 LEU A O 1
ATOM 3625 N N . HIS A 1 476 ? 3.401 -16.918 25.874 1.00 89.44 476 HIS A N 1
ATOM 3626 C CA . HIS A 1 476 ? 3.303 -16.766 27.319 1.00 89.44 476 HIS A CA 1
ATOM 3627 C C . HIS A 1 476 ? 2.679 -15.419 27.672 1.00 89.44 476 HIS A C 1
ATOM 3629 O O . HIS A 1 476 ? 3.023 -14.384 27.093 1.00 89.44 476 HIS A O 1
ATOM 3635 N N . LYS A 1 477 ? 1.786 -15.438 28.667 1.00 93.81 477 LYS A N 1
ATOM 3636 C CA . LYS A 1 477 ? 1.159 -14.225 29.178 1.00 93.81 477 LYS A CA 1
ATOM 3637 C C . LYS A 1 477 ? 2.231 -13.238 29.655 1.00 93.81 477 LYS A C 1
ATOM 3639 O O . LYS A 1 477 ? 3.031 -13.571 30.526 1.00 93.81 477 LYS A O 1
ATOM 3644 N N . SER A 1 478 ? 2.223 -12.029 29.104 1.00 95.88 478 SER A N 1
ATOM 3645 C CA . SER A 1 478 ? 3.137 -10.946 29.459 1.00 95.88 478 SER A CA 1
ATOM 3646 C C . SER A 1 478 ? 2.449 -9.597 29.296 1.00 95.88 478 SER A C 1
ATOM 3648 O O . SER A 1 478 ? 2.255 -9.100 28.188 1.00 95.88 478 SER A O 1
ATOM 3650 N N . ASP A 1 479 ? 2.105 -8.984 30.424 1.00 93.50 479 ASP A N 1
ATOM 3651 C CA . ASP A 1 479 ? 1.465 -7.669 30.439 1.00 93.50 479 ASP A CA 1
ATOM 3652 C C . ASP A 1 479 ? 2.413 -6.553 29.972 1.00 93.50 479 ASP A C 1
ATOM 3654 O O . ASP A 1 479 ? 1.949 -5.551 29.436 1.00 93.50 479 ASP A O 1
ATOM 3658 N N . LEU A 1 480 ? 3.730 -6.735 30.135 1.00 94.81 480 LEU A N 1
ATOM 3659 C CA . LEU A 1 480 ? 4.744 -5.801 29.638 1.00 94.81 480 LEU A CA 1
ATOM 3660 C C . LEU A 1 480 ? 4.789 -5.807 28.103 1.00 94.81 480 LEU A C 1
ATOM 3662 O O . LEU A 1 480 ? 4.677 -4.756 27.483 1.00 94.81 480 LEU A O 1
ATOM 3666 N N . MET A 1 481 ? 4.861 -6.993 27.487 1.00 94.31 481 MET A N 1
ATOM 3667 C CA . MET A 1 481 ? 4.832 -7.108 26.022 1.00 94.31 481 MET A CA 1
ATOM 3668 C C . MET A 1 481 ? 3.491 -6.628 25.457 1.00 94.31 481 MET A C 1
ATOM 3670 O O . MET A 1 481 ? 3.448 -5.981 24.414 1.00 94.31 481 MET A O 1
ATOM 3674 N N . ALA A 1 482 ? 2.384 -6.919 26.150 1.00 95.88 482 ALA A N 1
ATOM 3675 C CA . ALA A 1 482 ? 1.073 -6.415 25.761 1.00 95.88 482 ALA A CA 1
ATOM 3676 C C . ALA A 1 482 ? 1.035 -4.882 25.758 1.00 95.88 482 ALA A C 1
ATOM 3678 O O . ALA A 1 482 ? 0.539 -4.287 24.806 1.00 95.88 482 ALA A O 1
ATOM 3679 N N . LEU A 1 483 ? 1.594 -4.243 26.789 1.00 96.62 483 LEU A N 1
ATOM 3680 C CA . LEU A 1 483 ? 1.690 -2.789 26.879 1.00 96.62 483 LEU A CA 1
ATOM 3681 C C . LEU A 1 483 ? 2.489 -2.189 25.714 1.00 96.62 483 LEU A C 1
ATOM 3683 O O . LEU A 1 483 ? 2.019 -1.231 25.106 1.00 96.62 483 LEU A O 1
ATOM 3687 N N . GLU A 1 484 ? 3.657 -2.744 25.382 1.00 95.56 484 GLU A N 1
ATOM 3688 C CA . GLU A 1 484 ? 4.487 -2.261 24.266 1.00 95.56 484 GLU A CA 1
ATOM 3689 C C . GLU A 1 484 ? 3.718 -2.283 22.937 1.00 95.56 484 GLU A C 1
ATOM 3691 O O . GLU A 1 484 ? 3.702 -1.298 22.192 1.00 95.56 484 GLU A O 1
ATOM 3696 N N . TRP A 1 485 ? 3.009 -3.379 22.664 1.00 96.56 485 TRP A N 1
ATOM 3697 C CA . TRP A 1 485 ? 2.217 -3.516 21.444 1.00 96.56 485 TRP A CA 1
ATOM 3698 C C . TRP A 1 485 ? 0.941 -2.664 21.448 1.00 96.56 485 TRP A C 1
ATOM 3700 O O . TRP A 1 485 ? 0.604 -2.086 20.411 1.00 96.56 485 TRP A O 1
ATOM 3710 N N . TYR A 1 486 ? 0.254 -2.517 22.590 1.00 97.56 486 TYR A N 1
ATOM 3711 C CA . TYR A 1 486 ? -0.856 -1.565 22.717 1.00 97.56 486 TYR A CA 1
ATOM 3712 C C . TYR A 1 486 ? -0.381 -0.136 22.471 1.00 97.56 486 TYR A C 1
ATOM 3714 O O . TYR A 1 486 ? -1.045 0.601 21.746 1.00 97.56 486 TYR A O 1
ATOM 3722 N N . TYR A 1 487 ? 0.783 0.238 23.007 1.00 96.25 487 TYR A N 1
ATOM 3723 C CA . TYR A 1 487 ? 1.388 1.544 22.775 1.00 96.25 487 TYR A CA 1
ATOM 3724 C C . TYR A 1 487 ? 1.641 1.776 21.282 1.00 96.25 487 TYR A C 1
ATOM 3726 O O . TYR A 1 487 ? 1.173 2.777 20.735 1.00 96.25 487 TYR A O 1
ATOM 3734 N N . ALA A 1 488 ? 2.292 0.831 20.598 1.00 96.19 488 ALA A N 1
ATOM 3735 C CA . ALA A 1 488 ? 2.568 0.929 19.165 1.00 96.19 488 ALA A CA 1
ATOM 3736 C C . ALA A 1 488 ? 1.285 1.069 18.319 1.00 96.19 488 ALA A C 1
ATOM 3738 O O . ALA A 1 488 ? 1.195 1.966 17.478 1.00 96.19 488 ALA A O 1
ATOM 3739 N N . ALA A 1 489 ? 0.265 0.243 18.577 1.00 97.12 489 ALA A N 1
ATOM 3740 C CA . ALA A 1 489 ? -1.011 0.293 17.860 1.00 97.12 489 ALA A CA 1
ATOM 3741 C C . ALA A 1 489 ? -1.799 1.589 18.137 1.00 97.12 489 ALA A C 1
ATOM 3743 O O . ALA A 1 489 ? -2.360 2.195 17.219 1.00 97.12 489 ALA A O 1
ATOM 3744 N N . ALA A 1 490 ? -1.821 2.050 19.391 1.00 96.69 490 ALA A N 1
ATOM 3745 C CA . ALA A 1 490 ? -2.545 3.251 19.803 1.00 96.69 490 ALA A CA 1
ATOM 3746 C C . ALA A 1 490 ? -1.992 4.526 19.145 1.00 96.69 490 ALA A C 1
ATOM 3748 O O . ALA A 1 490 ? -2.771 5.398 18.742 1.00 96.69 490 ALA A O 1
ATOM 3749 N N . HIS A 1 491 ? -0.667 4.612 18.975 1.00 95.44 491 HIS A N 1
ATOM 3750 C CA . HIS A 1 491 ? -0.001 5.732 18.296 1.00 95.44 491 HIS A CA 1
ATOM 3751 C C . HIS A 1 491 ? -0.302 5.789 16.796 1.00 95.44 491 HIS A C 1
ATOM 3753 O O . HIS A 1 491 ? -0.226 6.859 16.197 1.00 95.44 491 HIS A O 1
ATOM 3759 N N . GLN A 1 492 ? -0.711 4.669 16.198 1.00 93.56 492 GLN A N 1
ATOM 3760 C CA . GLN A 1 492 ? -1.201 4.619 14.820 1.00 93.56 492 GLN A CA 1
ATOM 3761 C C . GLN A 1 492 ? -2.707 4.889 14.698 1.00 93.56 492 GLN A C 1
ATOM 3763 O O . GLN A 1 492 ? -3.265 4.807 13.605 1.00 93.56 492 GLN A O 1
ATOM 3768 N N . GLY A 1 493 ? -3.378 5.221 15.804 1.00 93.56 493 GLY A N 1
ATOM 3769 C CA . GLY A 1 493 ? -4.801 5.545 15.802 1.00 93.56 493 GLY A CA 1
ATOM 3770 C C . GLY A 1 493 ? -5.732 4.346 15.972 1.00 93.56 493 GLY A C 1
ATOM 3771 O O . GLY A 1 493 ? -6.925 4.496 15.726 1.00 93.56 493 GLY A O 1
ATOM 3772 N N . HIS A 1 494 ? -5.234 3.168 16.371 1.00 96.62 494 HIS A N 1
ATOM 3773 C CA . HIS A 1 494 ? -6.098 2.007 16.600 1.00 96.62 494 HIS A CA 1
ATOM 3774 C C . HIS A 1 494 ? -6.947 2.201 17.859 1.00 96.62 494 HIS A C 1
ATOM 3776 O O . HIS A 1 494 ? -6.435 2.171 18.978 1.00 96.62 494 HIS A O 1
ATOM 3782 N N . THR A 1 495 ? -8.251 2.359 17.673 1.00 96.56 495 THR A N 1
ATOM 3783 C CA . THR A 1 495 ? -9.218 2.749 18.705 1.00 96.56 495 THR A CA 1
ATOM 3784 C C . THR A 1 495 ? -9.229 1.810 19.918 1.00 96.56 495 THR A C 1
ATOM 3786 O O . THR A 1 495 ? -9.039 2.253 21.049 1.00 96.56 495 THR A O 1
ATOM 3789 N N . GLU A 1 496 ? -9.323 0.500 19.704 1.00 96.06 496 GLU A N 1
ATOM 3790 C CA . GLU A 1 496 ? -9.353 -0.495 20.785 1.00 96.06 496 GLU A CA 1
ATOM 3791 C C . GLU A 1 496 ? -8.002 -0.605 21.512 1.00 96.06 496 GLU A C 1
ATOM 3793 O O . GLU A 1 496 ? -7.944 -0.912 22.704 1.00 96.06 496 GLU A O 1
ATOM 3798 N N . ALA A 1 497 ? -6.892 -0.323 20.818 1.00 97.06 497 ALA A N 1
ATOM 3799 C CA . ALA A 1 497 ? -5.577 -0.260 21.443 1.00 97.06 497 ALA A CA 1
ATOM 3800 C C . ALA A 1 497 ? -5.435 0.991 22.315 1.00 97.06 497 ALA A C 1
ATOM 3802 O O . ALA A 1 497 ? -4.838 0.906 23.382 1.00 97.06 497 ALA A O 1
ATOM 3803 N N . GLN A 1 498 ? -6.008 2.128 21.900 1.00 98.25 498 GLN A N 1
ATOM 3804 C CA . GLN A 1 498 ? -6.059 3.346 22.717 1.00 98.25 498 GLN A CA 1
ATOM 3805 C C . GLN A 1 498 ? -6.850 3.109 24.003 1.00 98.25 498 GLN A C 1
ATOM 3807 O O . GLN A 1 498 ? -6.376 3.478 25.076 1.00 98.25 498 GLN A O 1
ATOM 3812 N N . TYR A 1 499 ? -8.000 2.433 23.917 1.00 97.44 499 TYR A N 1
ATOM 3813 C CA . TYR A 1 499 ? -8.766 2.029 25.097 1.00 97.44 499 TYR A CA 1
ATOM 3814 C C . TYR A 1 499 ? -7.938 1.124 26.023 1.00 97.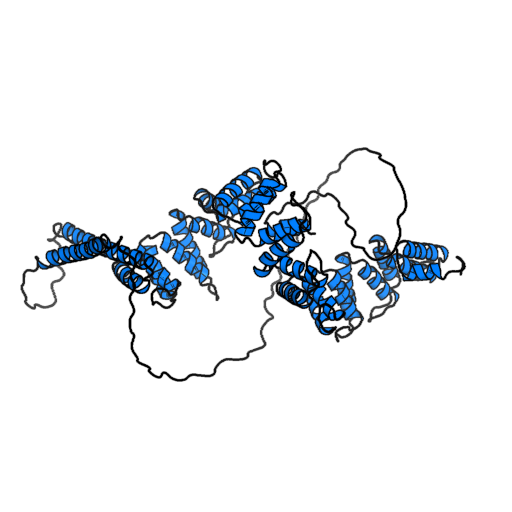44 499 TYR A C 1
ATOM 3816 O O . TYR A 1 499 ? -7.808 1.401 27.213 1.00 97.44 499 TYR A O 1
ATOM 3824 N N . ASN A 1 500 ? -7.315 0.067 25.494 1.00 97.19 500 ASN A N 1
ATOM 3825 C CA . ASN A 1 500 ? -6.528 -0.853 26.321 1.00 97.19 500 ASN A CA 1
ATOM 3826 C C . ASN A 1 500 ? -5.261 -0.210 26.904 1.00 97.19 500 ASN A C 1
ATOM 3828 O O . ASN A 1 500 ? -4.881 -0.522 28.032 1.00 97.19 500 ASN A O 1
ATOM 3832 N N . LEU A 1 501 ? -4.632 0.719 26.183 1.00 96.88 501 LEU A N 1
ATOM 3833 C CA . LEU A 1 501 ? -3.518 1.510 26.698 1.00 96.88 501 LEU A CA 1
ATOM 3834 C C . LEU A 1 501 ? -3.973 2.431 27.837 1.00 96.88 501 LEU A C 1
ATOM 3836 O O . LEU A 1 501 ? -3.286 2.527 28.854 1.00 96.88 501 LEU A O 1
ATOM 3840 N N . ALA A 1 502 ? -5.150 3.050 27.710 1.00 96.00 502 ALA A N 1
ATOM 3841 C CA . ALA A 1 502 ? -5.754 3.832 28.784 1.00 96.00 502 ALA A CA 1
ATOM 3842 C C . ALA A 1 502 ? -5.997 2.978 30.037 1.00 96.00 502 ALA A C 1
ATOM 3844 O O . ALA A 1 502 ? -5.631 3.386 31.138 1.00 96.00 502 ALA A O 1
ATOM 3845 N N . VAL A 1 503 ? -6.513 1.754 29.870 1.00 94.81 503 VAL A N 1
ATOM 3846 C CA . VAL A 1 503 ? -6.671 0.785 30.969 1.00 94.81 503 VAL A CA 1
ATOM 3847 C C . VAL A 1 503 ? -5.320 0.450 31.614 1.00 94.81 503 VAL A C 1
ATOM 3849 O O . VAL A 1 503 ? -5.237 0.342 32.840 1.00 94.81 503 VAL A O 1
ATOM 3852 N N . CYS A 1 504 ? -4.246 0.300 30.831 1.00 94.88 504 CYS A N 1
ATOM 3853 C CA . CYS A 1 504 ? -2.908 0.075 31.379 1.00 94.88 504 CYS A CA 1
ATOM 3854 C C . CYS A 1 504 ? -2.446 1.246 32.258 1.00 94.88 504 CYS A C 1
ATOM 3856 O O . CYS A 1 504 ? -1.977 1.000 33.369 1.00 94.88 504 CYS A O 1
ATOM 3858 N N . TYR A 1 505 ? -2.623 2.495 31.815 1.00 94.50 505 TYR A N 1
ATOM 3859 C CA . TYR A 1 505 ? -2.297 3.682 32.618 1.00 94.50 505 TYR A CA 1
ATOM 3860 C C . TYR A 1 505 ? -3.196 3.832 33.854 1.00 94.50 505 TYR A C 1
ATOM 3862 O O . TYR A 1 505 ? -2.714 4.224 34.915 1.00 94.50 505 TYR A O 1
ATOM 3870 N N . GLU A 1 506 ? -4.477 3.466 33.757 1.00 92.44 506 GLU A N 1
ATOM 3871 C CA . GLU A 1 506 ? -5.426 3.505 34.879 1.00 92.44 506 GLU A CA 1
ATOM 3872 C C . GLU A 1 506 ? -5.058 2.493 35.976 1.00 92.44 506 GLU A C 1
ATOM 3874 O O . GLU A 1 506 ? -5.180 2.781 37.166 1.00 92.44 506 GLU A O 1
ATOM 3879 N N . THR A 1 507 ? -4.614 1.298 35.581 1.00 91.50 507 THR A N 1
ATOM 3880 C CA . THR A 1 507 ? -4.409 0.161 36.497 1.00 91.50 507 THR A CA 1
ATOM 3881 C C . THR A 1 507 ? -2.946 -0.099 36.858 1.00 91.50 507 THR A C 1
ATOM 3883 O O . THR A 1 507 ? -2.678 -0.859 37.787 1.00 91.50 507 THR A O 1
ATOM 3886 N N . GLY A 1 508 ? -1.995 0.506 36.142 1.00 91.44 508 GLY A N 1
ATOM 3887 C CA . GLY A 1 508 ? -0.565 0.196 36.250 1.00 91.44 508 GLY A CA 1
ATOM 3888 C C . GLY A 1 508 ? -0.180 -1.145 35.609 1.00 91.44 508 GLY A C 1
ATOM 3889 O O . GLY A 1 508 ? 0.867 -1.724 35.918 1.00 91.44 508 GLY A O 1
ATOM 3890 N N . ARG A 1 509 ? -1.035 -1.690 34.734 1.00 91.88 509 ARG A N 1
ATOM 3891 C CA . ARG A 1 509 ? -0.803 -2.983 34.078 1.00 91.88 509 ARG A CA 1
ATOM 3892 C C . ARG A 1 509 ? 0.403 -2.909 33.141 1.00 91.88 509 ARG A C 1
ATOM 3894 O O . ARG A 1 509 ? 0.543 -1.965 32.373 1.00 91.88 509 ARG A O 1
ATOM 3901 N N . GLY A 1 510 ? 1.256 -3.932 33.187 1.00 88.00 510 GLY A N 1
ATOM 3902 C CA . GLY A 1 510 ? 2.528 -3.949 32.454 1.00 88.00 510 GLY A CA 1
ATOM 3903 C C . GLY A 1 510 ? 3.685 -3.295 33.213 1.00 88.00 510 GLY A C 1
ATOM 3904 O O . GLY A 1 510 ? 4.752 -3.112 32.642 1.00 88.00 510 GLY A O 1
ATOM 3905 N N . GLY A 1 511 ? 3.499 -2.967 34.498 1.00 89.38 511 GLY A N 1
ATOM 3906 C CA . GLY A 1 511 ? 4.558 -2.429 35.360 1.00 89.38 511 GLY A CA 1
ATOM 3907 C C . GLY A 1 511 ? 4.770 -0.921 35.230 1.00 89.38 511 GLY A C 1
ATOM 3908 O O . GLY A 1 511 ? 5.739 -0.396 35.776 1.00 89.38 511 GLY A O 1
ATOM 3909 N N . ILE A 1 512 ? 3.874 -0.217 34.532 1.00 93.19 512 ILE A N 1
ATOM 3910 C CA . ILE A 1 512 ? 3.886 1.245 34.473 1.00 93.19 512 ILE A CA 1
ATOM 3911 C C . ILE A 1 512 ? 3.271 1.859 35.724 1.00 93.19 512 ILE A C 1
ATOM 3913 O O . ILE A 1 512 ? 2.408 1.279 36.384 1.00 93.19 512 ILE A O 1
ATOM 3917 N N . LYS A 1 513 ? 3.721 3.071 36.047 1.00 91.50 513 LYS A N 1
ATOM 3918 C CA . LYS A 1 513 ? 3.120 3.861 37.115 1.00 91.50 513 LYS A CA 1
ATOM 3919 C C . LYS A 1 513 ? 1.690 4.227 36.716 1.00 91.50 513 LYS A C 1
ATOM 3921 O O . LYS A 1 513 ? 1.466 4.665 35.593 1.00 91.50 513 LYS A O 1
ATOM 3926 N N . VAL A 1 514 ? 0.758 4.073 37.656 1.00 91.19 514 VAL A N 1
ATOM 3927 C CA . VAL A 1 514 ? -0.612 4.566 37.491 1.00 91.19 514 VAL A CA 1
ATOM 3928 C C . VAL A 1 514 ? -0.566 6.066 37.209 1.00 91.19 514 VAL A C 1
ATOM 3930 O O . VAL A 1 514 ? 0.003 6.830 37.995 1.00 91.19 514 VAL A O 1
ATOM 3933 N N . ASP A 1 515 ? -1.166 6.463 36.094 1.00 90.69 515 ASP A N 1
ATOM 3934 C CA . ASP A 1 515 ? -1.205 7.836 35.606 1.00 90.69 515 ASP A CA 1
ATOM 3935 C C . ASP A 1 515 ? -2.605 8.114 35.056 1.00 90.69 515 ASP A C 1
ATOM 3937 O O . ASP A 1 515 ? -2.968 7.696 33.954 1.00 90.69 515 ASP A O 1
ATOM 3941 N N . GLY A 1 516 ? -3.429 8.779 35.866 1.00 88.75 516 GLY A N 1
ATOM 3942 C CA . GLY A 1 516 ? -4.787 9.108 35.461 1.00 88.75 516 GLY A CA 1
ATOM 3943 C C . GLY A 1 516 ? -4.827 10.081 34.288 1.00 88.75 516 GLY A C 1
ATOM 3944 O O . GLY A 1 516 ? -5.749 9.991 33.481 1.00 88.75 516 GLY A O 1
ATOM 3945 N N . ASP A 1 517 ? -3.867 11.009 34.195 1.00 90.19 517 ASP A N 1
ATOM 3946 C CA . ASP A 1 517 ? -3.880 12.056 33.170 1.00 90.19 517 ASP A CA 1
ATOM 3947 C C . ASP A 1 517 ? -3.669 11.417 31.801 1.00 90.19 517 ASP A C 1
ATOM 3949 O O . ASP A 1 517 ? -4.444 11.650 30.870 1.00 90.19 517 ASP A O 1
ATOM 3953 N N . GLN A 1 518 ? -2.692 10.511 31.717 1.00 92.69 518 GLN A N 1
ATOM 3954 C CA . GLN A 1 518 ? -2.479 9.687 30.532 1.00 92.69 518 GLN A CA 1
ATOM 3955 C C . GLN A 1 518 ? -3.667 8.762 30.250 1.00 92.69 518 GLN A C 1
ATOM 3957 O O . GLN A 1 518 ? -4.088 8.653 29.098 1.00 92.69 518 GLN A O 1
ATOM 3962 N N . ALA A 1 519 ? -4.257 8.129 31.269 1.00 93.75 519 ALA A N 1
ATOM 3963 C CA . ALA A 1 519 ? -5.432 7.280 31.071 1.00 93.75 519 ALA A CA 1
ATOM 3964 C C . ALA A 1 519 ? -6.601 8.059 30.440 1.00 93.75 519 ALA A C 1
ATOM 3966 O O . ALA A 1 519 ? -7.163 7.626 29.435 1.00 93.75 519 ALA A O 1
ATOM 3967 N N . VAL A 1 520 ? -6.938 9.236 30.978 1.00 93.06 520 VAL A N 1
ATOM 3968 C CA . VAL A 1 520 ? -8.009 10.093 30.446 1.00 93.06 520 VAL A CA 1
ATOM 3969 C C . VAL A 1 520 ? -7.681 10.574 29.036 1.00 93.06 520 VAL A C 1
ATOM 3971 O O . VAL A 1 520 ? -8.554 10.524 28.171 1.00 93.06 520 VAL A O 1
ATOM 3974 N N . GLU A 1 521 ? -6.440 10.984 28.763 1.00 94.88 521 GLU A N 1
ATOM 3975 C CA . GLU A 1 521 ? -6.023 11.397 27.418 1.00 94.88 521 GLU A CA 1
ATOM 3976 C C . GLU A 1 521 ? -6.256 10.283 26.383 1.00 94.88 521 GLU A C 1
ATOM 3978 O O . GLU A 1 521 ? -6.828 10.523 25.314 1.00 94.88 521 GLU A O 1
ATOM 3983 N N . TRP A 1 522 ? -5.863 9.049 26.702 1.00 96.94 522 TRP A N 1
ATOM 3984 C CA . TRP A 1 522 ? -6.051 7.905 25.809 1.00 96.94 522 TRP A CA 1
ATOM 3985 C C . TRP A 1 522 ? -7.516 7.472 25.691 1.00 96.94 522 TRP A C 1
ATOM 3987 O O . TRP A 1 522 ? -7.957 7.170 24.581 1.00 96.94 522 TRP A O 1
ATOM 3997 N N . TYR A 1 523 ? -8.306 7.527 26.768 1.00 96.50 523 TYR A N 1
ATOM 3998 C CA . TYR A 1 523 ? -9.751 7.291 26.689 1.00 96.50 523 TYR A CA 1
ATOM 3999 C C . TYR A 1 523 ? -10.468 8.343 25.831 1.00 96.50 523 TYR A C 1
ATOM 4001 O O . TYR A 1 523 ? -11.371 7.999 25.069 1.00 96.50 523 TYR A O 1
ATOM 4009 N N . LEU A 1 524 ? -10.060 9.615 25.896 1.00 95.62 524 LEU A N 1
ATOM 4010 C CA . LEU A 1 524 ? -10.603 10.670 25.034 1.00 95.62 524 LEU A CA 1
ATOM 4011 C C . LEU A 1 524 ? -10.297 10.399 23.556 1.00 95.62 524 LEU A C 1
ATOM 4013 O O . LEU A 1 524 ? -11.182 10.559 22.714 1.00 95.62 524 LEU A O 1
ATOM 4017 N N . LYS A 1 525 ? -9.076 9.946 23.239 1.00 97.06 525 LYS A N 1
ATOM 4018 C CA . LYS A 1 525 ? -8.703 9.527 21.876 1.00 97.06 525 LYS A CA 1
ATOM 4019 C C . LYS A 1 525 ? -9.543 8.333 21.406 1.00 97.06 525 LYS A C 1
ATOM 4021 O O . LYS A 1 525 ? -10.093 8.392 20.308 1.00 97.06 525 LYS A O 1
ATOM 4026 N N . ALA A 1 526 ? -9.726 7.319 22.254 1.00 96.94 526 ALA A N 1
ATOM 4027 C CA . ALA A 1 526 ? -10.557 6.155 21.942 1.00 96.94 526 ALA A CA 1
ATOM 4028 C C . ALA A 1 526 ? -12.027 6.548 21.695 1.00 96.94 526 ALA A C 1
ATOM 4030 O O . ALA A 1 526 ? -12.606 6.161 20.680 1.00 96.94 526 ALA A O 1
ATOM 4031 N N . SER A 1 527 ? -12.609 7.402 22.546 1.00 96.19 527 SER A N 1
ATOM 4032 C CA . SER A 1 527 ? -13.965 7.940 22.351 1.00 96.19 527 SER A CA 1
ATOM 4033 C C . SER A 1 527 ? -14.086 8.753 21.059 1.00 96.19 527 SER A C 1
ATOM 4035 O O . SER A 1 527 ? -15.072 8.613 20.337 1.00 96.19 527 SER A O 1
ATOM 4037 N N . ALA A 1 528 ? -13.085 9.570 20.711 1.00 95.06 528 ALA A N 1
ATOM 4038 C CA . ALA A 1 528 ? -13.065 10.282 19.431 1.00 95.06 528 ALA A CA 1
ATOM 4039 C C . ALA A 1 528 ? -12.996 9.322 18.226 1.00 95.06 528 ALA A C 1
ATOM 4041 O O . ALA A 1 528 ? -13.512 9.641 17.156 1.00 95.06 528 ALA A O 1
ATOM 4042 N N . GLY A 1 529 ? -12.402 8.140 18.415 1.00 91.62 529 GLY A N 1
ATOM 4043 C CA . GLY A 1 529 ? -12.425 7.021 17.473 1.00 91.62 529 GLY A CA 1
ATOM 4044 C C . GLY A 1 529 ? -13.738 6.225 17.446 1.00 91.62 529 GLY A C 1
ATOM 4045 O O . GLY A 1 529 ? -13.858 5.314 16.632 1.00 91.62 529 GLY A O 1
ATOM 4046 N N . GLY A 1 530 ? -14.719 6.565 18.289 1.00 92.44 530 GLY A N 1
ATOM 4047 C CA . GLY A 1 530 ? -16.017 5.890 18.375 1.00 92.44 530 GLY A CA 1
ATOM 4048 C C . GLY A 1 530 ? -16.089 4.755 19.401 1.00 92.44 530 GLY A C 1
ATOM 4049 O O . GLY A 1 530 ? -17.070 4.011 19.399 1.00 92.44 530 GLY A O 1
ATOM 4050 N N . ASP A 1 531 ? -15.090 4.607 20.277 1.00 94.12 531 ASP A N 1
ATOM 4051 C CA . ASP A 1 531 ? -15.143 3.632 21.368 1.00 94.12 531 ASP A CA 1
ATOM 4052 C C . ASP A 1 531 ? -16.134 4.083 22.446 1.00 94.12 531 ASP A C 1
ATOM 4054 O O . ASP A 1 531 ? -15.880 5.004 23.225 1.00 94.12 531 ASP A O 1
ATOM 4058 N N . SER A 1 532 ? -17.294 3.437 22.477 1.00 93.88 532 SER A N 1
ATOM 4059 C CA . SER A 1 532 ? -18.356 3.789 23.418 1.00 93.88 532 SER A CA 1
ATOM 4060 C C . SER A 1 532 ? -18.110 3.267 24.843 1.00 93.88 532 SER A C 1
ATOM 4062 O O . SER A 1 532 ? -18.670 3.806 25.799 1.00 93.88 532 SER A O 1
ATOM 4064 N N . ASP A 1 533 ? -17.239 2.266 25.020 1.00 94.25 533 ASP A N 1
ATOM 4065 C CA . ASP A 1 533 ? -16.834 1.788 26.346 1.00 94.25 533 ASP A CA 1
ATOM 4066 C C . ASP A 1 533 ? -15.876 2.786 27.012 1.00 94.25 533 ASP A C 1
ATOM 4068 O O . ASP A 1 533 ? -15.967 3.014 28.222 1.00 94.25 533 ASP A O 1
ATOM 4072 N N . ALA A 1 534 ? -15.025 3.463 26.235 1.00 95.69 534 ALA A N 1
ATOM 4073 C CA . ALA A 1 534 ? -14.199 4.577 26.689 1.00 95.69 534 ALA A CA 1
ATOM 4074 C C . ALA A 1 534 ? -15.055 5.712 27.270 1.00 95.69 534 ALA A C 1
ATOM 4076 O O . ALA A 1 534 ? -14.700 6.289 28.296 1.00 95.69 534 ALA A O 1
ATOM 4077 N N . GLU A 1 535 ? -16.211 6.004 26.667 1.00 96.19 535 GLU A N 1
ATOM 4078 C CA . GLU A 1 535 ? -17.149 7.031 27.148 1.00 96.19 535 GLU A CA 1
ATOM 4079 C C . GLU A 1 535 ? -17.726 6.667 28.519 1.00 96.19 535 GLU A C 1
ATOM 4081 O O . GLU A 1 535 ? -17.753 7.496 29.433 1.00 96.19 535 GLU A O 1
ATOM 4086 N N . VAL A 1 536 ? -18.110 5.400 28.707 1.00 95.69 536 VAL A N 1
ATOM 4087 C CA . VAL A 1 536 ? -18.554 4.886 30.011 1.00 95.69 536 VAL A CA 1
ATOM 4088 C C . VAL A 1 536 ? -17.415 4.929 31.035 1.00 95.69 536 VAL A C 1
ATOM 4090 O O . VAL A 1 536 ? -17.638 5.309 32.189 1.00 95.69 536 VAL A O 1
ATOM 4093 N N . ARG A 1 537 ? -16.184 4.573 30.643 1.00 94.88 537 ARG A N 1
ATOM 4094 C CA . ARG A 1 537 ? -15.004 4.648 31.524 1.00 94.88 537 ARG A CA 1
ATOM 4095 C C . ARG A 1 537 ? -14.704 6.078 31.959 1.00 94.88 537 ARG A C 1
ATOM 4097 O O . ARG A 1 537 ? -14.542 6.296 33.158 1.00 94.88 537 ARG A O 1
ATOM 4104 N N . LEU A 1 538 ? -14.724 7.046 31.044 1.00 94.00 538 LEU A N 1
ATOM 4105 C CA . LEU A 1 538 ? -14.561 8.470 31.359 1.00 94.00 538 LEU A CA 1
ATOM 4106 C C . LEU A 1 538 ? -15.614 8.942 32.362 1.00 94.00 538 LEU A C 1
ATOM 4108 O O . LEU A 1 538 ? -15.266 9.544 33.379 1.00 94.00 538 LEU A O 1
ATOM 4112 N N . GLY A 1 539 ? -16.886 8.596 32.141 1.00 94.12 539 GLY A N 1
ATOM 4113 C CA . GLY A 1 539 ? -17.955 8.908 33.090 1.00 94.12 539 GLY A CA 1
ATOM 4114 C C . GLY A 1 539 ? -17.700 8.320 34.483 1.00 94.12 539 GLY A C 1
ATOM 4115 O O . GLY A 1 539 ? -17.844 9.013 35.490 1.00 94.12 539 GLY A O 1
ATOM 4116 N N . ASN A 1 540 ? -17.232 7.072 34.562 1.00 93.06 540 ASN A N 1
ATOM 4117 C CA . ASN A 1 540 ? -16.898 6.421 35.833 1.00 93.06 540 ASN A CA 1
ATOM 4118 C C . ASN A 1 540 ? -15.683 7.054 36.539 1.00 93.06 540 ASN A C 1
ATOM 4120 O O . ASN A 1 540 ? -15.679 7.155 37.772 1.00 93.06 540 ASN A O 1
ATOM 4124 N N . ILE A 1 541 ? -14.669 7.503 35.792 1.00 91.94 541 ILE A N 1
ATOM 4125 C CA . ILE A 1 541 ? -13.510 8.224 36.345 1.00 91.94 541 ILE A CA 1
ATOM 4126 C C . ILE A 1 541 ? -13.981 9.532 36.991 1.00 91.94 541 ILE A C 1
ATOM 4128 O O . ILE A 1 541 ? -13.715 9.751 38.174 1.00 91.94 541 ILE A O 1
ATOM 4132 N N . TYR A 1 542 ? -14.774 10.340 36.280 1.00 91.75 542 TYR A N 1
ATOM 4133 C CA . TYR A 1 542 ? -15.317 11.594 36.815 1.00 91.75 542 TYR A CA 1
ATOM 4134 C C . TYR A 1 542 ? -16.282 11.380 37.993 1.00 91.75 542 TYR A C 1
ATOM 4136 O O . TYR A 1 542 ? -16.226 12.121 38.975 1.00 91.75 542 TYR A O 1
ATOM 4144 N N . ALA A 1 543 ? -17.123 10.340 37.954 1.00 91.25 543 ALA A N 1
ATOM 4145 C CA . ALA A 1 543 ? -18.061 10.032 39.037 1.00 91.25 543 ALA A CA 1
ATOM 4146 C C . ALA A 1 543 ? -17.355 9.603 40.331 1.00 91.25 543 ALA A C 1
ATOM 4148 O O . ALA A 1 543 ? -17.826 9.898 41.433 1.00 91.25 543 ALA A O 1
ATOM 4149 N N . SER A 1 544 ? -16.246 8.871 40.208 1.00 88.12 544 SER A N 1
ATOM 4150 C CA . SER A 1 544 ? -15.522 8.316 41.353 1.00 88.12 544 SER A CA 1
ATOM 4151 C C . SER A 1 544 ? -14.396 9.215 41.866 1.00 88.12 544 SER A C 1
ATOM 4153 O O . SER A 1 544 ? -14.035 9.091 43.035 1.00 88.12 544 SER A O 1
ATOM 4155 N N . GLY A 1 545 ? -13.853 10.109 41.031 1.00 83.81 545 GLY A N 1
ATOM 4156 C CA . GLY A 1 545 ? -12.658 10.895 41.353 1.00 83.81 545 GLY A CA 1
ATOM 4157 C C . GLY A 1 545 ? -11.411 10.027 41.573 1.00 83.81 545 GLY A C 1
ATOM 4158 O O . GLY A 1 545 ? -10.544 10.361 42.379 1.00 83.81 545 GLY A O 1
ATOM 4159 N N . LYS A 1 546 ? -11.352 8.848 40.940 1.00 78.44 546 LYS A N 1
ATOM 4160 C CA . LYS A 1 546 ? -10.210 7.927 41.048 1.00 78.44 546 LYS A CA 1
ATOM 4161 C C . LYS A 1 546 ? -9.053 8.365 40.144 1.00 78.44 546 LYS A C 1
ATOM 4163 O O . LYS A 1 546 ? -9.213 9.195 39.257 1.00 78.44 546 LYS A O 1
ATOM 4168 N N . CYS A 1 547 ? -7.873 7.795 40.399 1.00 66.25 547 CYS A N 1
ATOM 4169 C CA . CYS A 1 547 ? -6.650 8.026 39.621 1.00 66.25 547 CYS A CA 1
ATOM 4170 C C . CYS A 1 547 ? -6.145 9.483 39.629 1.00 66.25 547 CYS A C 1
ATOM 4172 O O . CYS A 1 547 ? -5.513 9.920 38.678 1.00 66.25 547 CYS A O 1
ATOM 4174 N N . GLY A 1 548 ? -6.395 10.228 40.713 1.00 67.94 548 GLY A N 1
ATOM 4175 C CA . GLY A 1 548 ? -5.898 11.600 40.883 1.00 67.94 548 GLY A CA 1
ATOM 4176 C C . GLY A 1 548 ? -6.791 12.687 40.277 1.00 67.94 548 GLY A C 1
ATOM 4177 O O . GLY A 1 548 ? -6.452 13.862 40.378 1.00 67.94 548 GLY A O 1
ATOM 4178 N N . PHE A 1 549 ? -7.944 12.319 39.708 1.00 75.56 549 PHE A N 1
ATOM 4179 C CA . PHE A 1 549 ? -8.886 13.269 39.121 1.00 75.56 549 PHE A CA 1
ATOM 4180 C C . PHE A 1 549 ? -9.856 13.848 40.151 1.00 75.56 549 PHE A C 1
ATOM 4182 O O . PHE A 1 549 ? -10.392 13.105 40.979 1.00 75.56 549 PHE A O 1
ATOM 4189 N N . PRO A 1 550 ? -10.161 15.157 40.081 1.00 80.94 550 PRO A N 1
ATOM 4190 C CA . PRO A 1 550 ? -11.217 15.726 40.894 1.00 80.94 550 PRO A CA 1
ATOM 4191 C C . PRO A 1 550 ? -12.552 15.101 40.492 1.00 80.94 550 PRO A C 1
ATOM 4193 O O . PRO A 1 550 ? -12.895 14.999 39.312 1.00 80.94 550 PRO A O 1
ATOM 4196 N N . LYS A 1 551 ? -13.308 14.685 41.504 1.00 89.19 551 LYS A N 1
ATOM 4197 C CA . LYS A 1 551 ? -14.656 14.162 41.329 1.00 89.19 551 LYS A CA 1
ATOM 4198 C C . LYS A 1 551 ? -15.553 15.241 40.709 1.00 89.19 551 LYS A C 1
ATOM 4200 O O . LYS A 1 551 ? -15.709 16.314 41.287 1.00 89.19 551 LYS A O 1
ATOM 4205 N N . ASP A 1 552 ? -16.164 14.929 39.572 1.00 92.69 552 ASP A N 1
ATOM 4206 C CA . ASP A 1 552 ? -17.066 15.809 38.823 1.00 92.69 552 ASP A CA 1
ATOM 4207 C C . ASP A 1 552 ? -18.270 14.994 38.335 1.00 92.69 552 ASP A C 1
ATOM 4209 O O . ASP A 1 552 ? -18.306 14.427 37.243 1.00 92.69 552 ASP A O 1
ATOM 4213 N N . GLU A 1 553 ? -19.272 14.882 39.200 1.00 93.00 553 GLU A N 1
ATOM 4214 C CA . GLU A 1 553 ? -20.451 14.069 38.913 1.00 93.00 553 GLU A CA 1
ATOM 4215 C C . GLU A 1 553 ? -21.314 14.647 37.776 1.00 93.00 553 GLU A C 1
ATOM 4217 O O . GLU A 1 553 ? -22.051 13.893 37.142 1.00 93.00 553 GLU A O 1
ATOM 4222 N N . VAL A 1 554 ? -21.229 15.955 37.496 1.00 94.62 554 VAL A N 1
ATOM 4223 C CA . VAL A 1 554 ? -21.978 16.593 36.398 1.00 94.62 554 VAL A CA 1
ATOM 4224 C C . VAL A 1 554 ? -21.377 16.175 35.060 1.00 94.62 554 VAL A C 1
ATOM 4226 O O . VAL A 1 554 ? -22.100 15.670 34.199 1.00 94.62 554 VAL A O 1
ATOM 4229 N N . LYS A 1 555 ? -20.048 16.260 34.913 1.00 93.44 555 LYS A N 1
ATOM 4230 C CA . LYS A 1 555 ? -19.362 15.722 33.726 1.00 93.44 555 LYS A CA 1
ATOM 4231 C C . LYS A 1 555 ? -19.563 14.224 33.568 1.00 93.44 555 LYS A C 1
ATOM 4233 O O . LYS A 1 555 ? -19.685 13.741 32.446 1.00 93.44 555 LYS A O 1
ATOM 4238 N N . ALA A 1 556 ? -19.630 13.474 34.668 1.00 95.00 556 ALA A N 1
ATOM 4239 C CA . ALA A 1 556 ? -19.935 12.050 34.593 1.00 95.00 556 ALA A CA 1
ATOM 4240 C C . ALA A 1 556 ? -21.286 11.786 33.907 1.00 95.00 556 ALA A C 1
ATOM 4242 O O . ALA A 1 556 ? -21.373 10.931 33.026 1.00 95.00 556 ALA A O 1
ATOM 4243 N N . VAL A 1 557 ? -22.324 12.555 34.257 1.00 96.12 557 VAL A N 1
ATOM 4244 C CA . VAL A 1 557 ? -23.645 12.474 33.612 1.00 96.12 557 VAL A CA 1
ATOM 4245 C C . VAL A 1 557 ? -23.571 12.832 32.126 1.00 96.12 557 VAL A C 1
ATOM 4247 O O . VAL A 1 557 ? -24.210 12.154 31.320 1.00 96.12 557 VAL A O 1
ATOM 4250 N N . GLU A 1 558 ? -22.800 13.853 31.745 1.00 96.12 558 GLU A N 1
ATOM 4251 C CA . GLU A 1 558 ? -22.588 14.215 30.333 1.00 96.12 558 GLU A CA 1
ATOM 4252 C C . GLU A 1 558 ? -21.977 13.054 29.539 1.00 96.12 558 GLU A C 1
ATOM 4254 O O . GLU A 1 558 ? -22.500 12.684 28.486 1.00 96.12 558 GLU A O 1
ATOM 4259 N N . TRP A 1 559 ? -20.938 12.410 30.076 1.00 96.25 559 TRP A N 1
ATOM 4260 C CA . TRP A 1 559 ? -20.310 11.246 29.445 1.00 96.25 559 TRP A CA 1
ATOM 4261 C C . TRP A 1 559 ? -21.236 10.031 29.367 1.00 96.25 559 TRP A C 1
ATOM 4263 O O . TRP A 1 559 ? -21.276 9.368 28.332 1.00 96.25 559 TRP A O 1
ATOM 4273 N N . PHE A 1 560 ? -22.034 9.752 30.402 1.00 96.94 560 PHE A N 1
ATOM 4274 C CA . PHE A 1 560 ? -23.011 8.659 30.340 1.00 96.94 560 PHE A CA 1
ATOM 4275 C C . PHE A 1 560 ? -24.114 8.919 29.309 1.00 96.94 560 PHE A C 1
ATOM 4277 O O . PHE A 1 560 ? -24.528 7.988 28.619 1.00 96.94 560 PHE A O 1
ATOM 4284 N N . ARG A 1 561 ? -24.566 10.171 29.153 1.00 96.38 561 ARG A N 1
ATOM 4285 C CA . ARG A 1 561 ? -25.500 10.551 28.078 1.00 96.38 561 ARG A CA 1
ATOM 4286 C C . ARG A 1 561 ? -24.871 10.367 26.703 1.00 96.38 561 ARG A C 1
ATOM 4288 O O . ARG A 1 561 ? -25.505 9.773 25.838 1.00 96.38 561 ARG A O 1
ATOM 4295 N N . LYS A 1 562 ? -23.616 10.782 26.530 1.00 95.88 562 LYS A N 1
ATOM 4296 C CA . LYS A 1 562 ? -22.878 10.571 25.281 1.00 95.88 562 LYS A CA 1
ATOM 4297 C C . LYS A 1 562 ? -22.749 9.081 24.936 1.00 95.88 562 LYS A C 1
ATOM 4299 O O . LYS A 1 562 ? -23.076 8.683 23.826 1.00 95.88 562 LYS A O 1
ATOM 4304 N N . ALA A 1 563 ? -22.405 8.238 25.911 1.00 95.81 563 ALA A N 1
ATOM 4305 C CA . ALA A 1 563 ? -22.349 6.787 25.723 1.00 95.81 563 ALA A CA 1
ATOM 4306 C C . ALA A 1 563 ? -23.702 6.196 25.277 1.00 95.81 563 ALA A C 1
ATOM 4308 O O . ALA A 1 563 ? -23.746 5.292 24.442 1.00 95.81 563 ALA A O 1
ATOM 4309 N N . ILE A 1 564 ? -24.816 6.723 25.799 1.00 95.50 564 ILE A N 1
ATOM 4310 C CA . ILE A 1 564 ? -26.174 6.344 25.379 1.00 95.50 564 ILE A CA 1
ATOM 4311 C C . ILE A 1 564 ? -26.452 6.755 23.927 1.00 95.50 564 ILE A C 1
ATOM 4313 O O . ILE A 1 564 ? -27.037 5.963 23.184 1.00 95.50 564 ILE A O 1
ATOM 4317 N N . GLU A 1 565 ? -26.038 7.957 23.518 1.00 94.62 565 GLU A N 1
ATOM 4318 C CA . GLU A 1 565 ? -26.148 8.440 22.132 1.00 94.62 565 GLU A CA 1
ATOM 4319 C C . GLU A 1 565 ? -25.338 7.563 21.167 1.00 94.62 565 GLU A C 1
ATOM 4321 O O . GLU A 1 565 ? -25.825 7.226 20.087 1.00 94.62 565 GLU A O 1
ATOM 4326 N N . SER A 1 566 ? -24.166 7.093 21.601 1.00 91.81 566 SER A N 1
ATOM 4327 C CA . SER A 1 566 ? -23.340 6.096 20.905 1.00 91.81 566 SER A CA 1
ATOM 4328 C C . SER A 1 566 ? -23.930 4.673 20.936 1.00 91.81 566 SER A C 1
ATOM 4330 O O . SER A 1 566 ? -23.379 3.756 20.331 1.00 91.81 566 SER A O 1
ATOM 4332 N N . GLY A 1 567 ? -25.057 4.460 21.627 1.00 90.81 567 GLY A N 1
ATOM 4333 C CA . GLY A 1 567 ? -25.767 3.182 21.699 1.00 90.81 567 GLY A CA 1
ATOM 4334 C C . GLY A 1 567 ? -25.263 2.202 22.765 1.00 90.81 567 GLY A C 1
ATOM 4335 O O . GLY A 1 567 ? -25.747 1.068 22.800 1.00 90.81 567 GLY A O 1
ATOM 4336 N N . ASN A 1 568 ? -24.347 2.609 23.650 1.00 93.56 568 ASN A N 1
ATOM 4337 C CA . ASN A 1 568 ? -23.758 1.746 24.675 1.00 93.56 568 ASN A CA 1
ATOM 4338 C C . ASN A 1 568 ? -24.746 1.447 25.814 1.00 93.56 568 ASN A C 1
ATOM 4340 O O . ASN A 1 568 ? -25.298 2.348 26.452 1.00 93.56 568 ASN A O 1
ATOM 4344 N N . SER A 1 569 ? -24.947 0.164 26.113 1.00 93.81 569 SER A N 1
ATOM 4345 C CA . SER A 1 569 ? -25.868 -0.296 27.158 1.00 93.81 569 SER A CA 1
ATOM 4346 C C . SER A 1 569 ? -25.376 0.008 28.581 1.00 93.81 569 SER A C 1
ATOM 4348 O O . SER A 1 569 ? -26.190 0.219 29.478 1.00 93.81 569 SER A O 1
ATOM 4350 N N . GLY A 1 570 ? -24.061 0.081 28.801 1.00 93.69 570 GLY A N 1
ATOM 4351 C CA . GLY A 1 570 ? -23.460 0.470 30.078 1.00 93.69 570 GLY A CA 1
ATOM 4352 C C . GLY A 1 570 ? -23.733 1.931 30.444 1.00 93.69 570 GLY A C 1
ATOM 4353 O O . GLY A 1 570 ? -23.944 2.233 31.617 1.00 93.69 570 GLY A O 1
ATOM 4354 N N . GLY A 1 571 ? -23.837 2.821 29.450 1.00 94.81 571 GLY A N 1
ATOM 4355 C CA . GLY A 1 571 ? -24.230 4.220 29.660 1.00 94.81 571 GLY A CA 1
ATOM 4356 C C . GLY A 1 571 ? -25.616 4.352 30.301 1.00 94.81 571 GLY A C 1
ATOM 4357 O O . GLY A 1 571 ? -25.783 5.116 31.253 1.00 94.81 571 GLY A O 1
ATOM 4358 N N . TYR A 1 572 ? -26.587 3.543 29.851 1.00 95.50 572 TYR A N 1
ATOM 4359 C CA . TYR A 1 572 ? -27.929 3.479 30.450 1.00 95.50 572 TYR A CA 1
ATOM 4360 C C . TYR A 1 572 ? -27.874 3.061 31.920 1.00 95.50 572 TYR A C 1
ATOM 4362 O O . TYR A 1 572 ? -28.490 3.711 32.763 1.00 95.50 572 TYR A O 1
ATOM 4370 N N . PHE A 1 573 ? -27.109 2.012 32.235 1.00 95.19 573 PHE A N 1
ATOM 4371 C CA . PHE A 1 573 ? -26.966 1.528 33.607 1.00 95.19 573 PHE A CA 1
ATOM 4372 C C . PHE A 1 573 ? -26.320 2.581 34.513 1.00 95.19 573 PHE A C 1
ATOM 4374 O O . PHE A 1 573 ? -26.872 2.912 35.561 1.00 95.19 573 PHE A O 1
ATOM 4381 N N . CYS A 1 574 ? -25.192 3.163 34.098 1.00 95.00 574 CYS A N 1
ATOM 4382 C CA . CYS A 1 574 ? -24.499 4.183 34.880 1.00 95.00 574 CYS A CA 1
ATOM 4383 C C . CYS A 1 574 ? -25.365 5.433 35.100 1.00 95.00 574 CYS A C 1
ATOM 4385 O O . CYS A 1 574 ? -25.429 5.937 36.221 1.00 95.00 574 CYS A O 1
ATOM 4387 N N . LEU A 1 575 ? -26.092 5.903 34.080 1.00 95.00 575 LEU A N 1
ATOM 4388 C CA . LEU A 1 575 ? -27.016 7.028 34.236 1.00 95.00 575 LEU A CA 1
ATOM 4389 C C . LEU A 1 575 ? -28.197 6.680 35.155 1.00 95.00 575 LEU A C 1
ATOM 4391 O O . LEU A 1 575 ? -28.593 7.505 35.979 1.00 95.00 575 LEU A O 1
ATOM 4395 N N . GLY A 1 576 ? -28.728 5.457 35.058 1.00 93.50 576 GLY A N 1
ATOM 4396 C CA . GLY A 1 576 ? -29.738 4.938 35.980 1.00 93.50 576 GLY A CA 1
ATOM 4397 C C . GLY A 1 576 ? -29.254 4.979 37.429 1.00 93.50 576 GLY A C 1
ATOM 4398 O O . GLY A 1 576 ? -29.960 5.490 38.299 1.00 93.50 576 GLY A O 1
ATOM 4399 N N . MET A 1 577 ? -28.015 4.558 37.688 1.00 92.94 577 MET A N 1
ATOM 4400 C CA . MET A 1 577 ? -27.406 4.637 39.021 1.00 92.94 577 MET A CA 1
ATOM 4401 C C . MET A 1 577 ? -27.252 6.082 39.524 1.00 92.94 577 MET A C 1
ATOM 4403 O O . MET A 1 577 ? -27.429 6.334 40.715 1.00 92.94 577 MET A O 1
ATOM 4407 N N . MET A 1 578 ? -26.977 7.052 38.644 1.00 94.44 578 MET A N 1
ATOM 4408 C CA . MET A 1 578 ? -26.918 8.470 39.033 1.00 94.44 578 MET A CA 1
ATOM 4409 C C . MET A 1 578 ? -28.292 9.005 39.471 1.00 94.44 578 MET A C 1
ATOM 4411 O O . MET A 1 578 ? -28.363 9.729 40.463 1.00 94.44 578 MET A O 1
ATOM 4415 N N . TYR A 1 579 ? -29.378 8.598 38.799 1.00 93.69 579 TYR A N 1
ATOM 4416 C CA . TYR A 1 579 ? -30.758 8.919 39.200 1.00 93.69 579 TYR A CA 1
ATOM 4417 C C . TYR A 1 579 ? -31.182 8.227 40.504 1.00 93.69 579 TYR A C 1
ATOM 4419 O O . TYR A 1 579 ? -31.807 8.865 41.351 1.00 93.69 579 TYR A O 1
ATOM 4427 N N . ALA A 1 580 ? -30.797 6.961 40.710 1.00 91.38 580 ALA A N 1
ATOM 4428 C CA . ALA A 1 580 ? -31.076 6.229 41.954 1.00 91.38 580 ALA A CA 1
ATOM 4429 C C . ALA A 1 580 ? -30.414 6.862 43.182 1.00 91.38 580 ALA A C 1
ATOM 4431 O O . ALA A 1 580 ? -30.902 6.701 44.297 1.00 91.38 580 ALA A O 1
ATOM 4432 N N . LEU A 1 581 ? -29.293 7.559 42.985 1.00 90.94 581 LEU A N 1
ATOM 4433 C CA . LEU A 1 581 ? -28.527 8.190 44.056 1.00 90.94 581 LEU A CA 1
ATOM 4434 C C . LEU A 1 581 ? -28.747 9.708 44.150 1.00 90.94 581 LEU A C 1
ATOM 4436 O O . LEU A 1 581 ? -28.205 10.320 45.067 1.00 90.94 581 LEU A O 1
ATOM 4440 N N . GLY A 1 582 ? -29.491 10.321 43.219 1.00 91.69 582 GLY A N 1
ATOM 4441 C CA . GLY A 1 582 ? -29.660 11.779 43.145 1.00 91.69 582 GLY A CA 1
ATOM 4442 C C . GLY A 1 582 ? -28.336 12.537 42.973 1.00 91.69 582 GLY A C 1
ATOM 4443 O O . GLY A 1 582 ? -28.103 13.542 43.642 1.00 91.69 582 GLY A O 1
ATOM 4444 N N . LYS A 1 583 ? -27.427 12.011 42.141 1.00 91.56 583 LYS A N 1
ATOM 4445 C CA . LYS A 1 583 ? -26.052 12.513 41.951 1.00 91.56 583 LYS A CA 1
ATOM 4446 C C . LYS A 1 583 ? -25.868 13.272 40.639 1.00 91.56 583 LYS A C 1
ATOM 4448 O O . LYS A 1 583 ? -26.655 13.127 39.706 1.00 91.56 583 LYS A O 1
ATOM 4453 N N . GLY A 1 584 ? -24.801 14.068 40.544 1.00 86.75 584 GLY A N 1
ATOM 4454 C CA . GLY A 1 584 ? -24.439 14.762 39.296 1.00 86.75 584 GLY A CA 1
ATOM 4455 C C . GLY A 1 584 ? -25.442 15.815 38.830 1.00 86.75 584 GLY A C 1
ATOM 4456 O O . GLY A 1 584 ? -25.645 15.988 37.632 1.00 86.75 584 GLY A O 1
ATOM 4457 N N . GLY A 1 585 ? -26.100 16.495 39.775 1.00 88.38 585 GLY A N 1
ATOM 4458 C CA . GLY A 1 585 ? -27.125 17.503 39.480 1.00 88.38 585 GLY A CA 1
ATOM 4459 C C . GLY A 1 585 ? -28.466 16.917 39.025 1.00 88.38 585 GLY A C 1
ATOM 4460 O O . GLY A 1 585 ? -29.339 17.661 38.581 1.00 88.38 585 GLY A O 1
ATOM 4461 N N . LEU A 1 586 ? -28.642 15.596 39.122 1.00 91.81 586 LEU A N 1
ATOM 4462 C CA . LEU A 1 586 ? -29.903 14.922 38.838 1.00 91.81 586 LEU A CA 1
ATOM 4463 C C . LEU A 1 586 ? -30.746 14.786 40.113 1.00 91.81 586 LEU A C 1
ATOM 4465 O O . LEU A 1 586 ? -30.193 14.520 41.181 1.00 91.81 586 LEU A O 1
ATOM 4469 N N . PRO A 1 587 ? -32.081 14.927 40.020 1.00 91.12 587 PRO A N 1
ATOM 4470 C CA . PRO A 1 587 ? -32.956 14.624 41.142 1.00 91.12 587 PRO A CA 1
ATOM 4471 C C . PRO A 1 587 ? -32.911 13.128 41.463 1.00 91.12 587 PRO A C 1
ATOM 4473 O O . PRO A 1 587 ? -32.719 12.295 40.575 1.00 91.12 587 PRO A O 1
ATOM 4476 N N . LEU A 1 588 ? -33.130 12.799 42.736 1.00 94.50 588 LEU A N 1
ATOM 4477 C CA . LEU A 1 588 ? -33.399 11.430 43.158 1.00 94.50 588 LEU A CA 1
ATOM 4478 C C . LEU A 1 588 ? -34.707 10.961 42.500 1.00 94.50 588 LEU A C 1
ATOM 4480 O O . LEU A 1 588 ? -35.781 11.443 42.857 1.00 94.50 588 LEU A O 1
ATOM 4484 N N . ASP A 1 589 ? -34.610 10.047 41.537 1.00 93.00 589 ASP A N 1
ATOM 4485 C CA . ASP A 1 589 ? -35.737 9.581 40.718 1.00 93.00 589 ASP A CA 1
ATOM 4486 C C . ASP A 1 589 ? -35.625 8.064 40.511 1.00 93.00 589 ASP A C 1
ATOM 4488 O O . ASP A 1 589 ? -34.993 7.572 39.569 1.00 93.00 589 ASP A O 1
ATOM 4492 N N . LYS A 1 590 ? -36.200 7.311 41.458 1.00 89.38 590 LYS A N 1
ATOM 4493 C CA . LYS A 1 590 ? -36.176 5.843 41.442 1.00 89.38 590 LYS A CA 1
ATOM 4494 C C . LYS A 1 590 ? -36.918 5.251 40.231 1.00 89.38 590 LYS A C 1
ATOM 4496 O O . LYS A 1 590 ? -36.310 4.411 39.570 1.00 89.38 590 LYS A O 1
ATOM 4501 N N . PRO A 1 591 ? -38.145 5.687 39.865 1.00 91.31 591 PRO A N 1
ATOM 4502 C CA . PRO A 1 591 ? -38.829 5.160 38.680 1.00 91.31 591 PRO A CA 1
ATOM 4503 C C . PRO A 1 591 ? -38.005 5.323 37.400 1.00 91.31 591 PRO A C 1
ATOM 4505 O O . PRO A 1 591 ? -37.806 4.366 36.652 1.00 91.31 591 PRO A O 1
ATOM 4508 N N . LYS A 1 592 ? -37.429 6.512 37.184 1.00 92.56 592 LYS A N 1
ATOM 4509 C CA . LYS A 1 592 ? -36.583 6.758 36.013 1.00 92.56 592 LYS A CA 1
ATOM 4510 C C . LYS A 1 592 ? -35.294 5.942 36.034 1.00 92.56 592 LYS A C 1
ATOM 4512 O O . LYS A 1 592 ? -34.808 5.534 34.977 1.00 92.56 592 LYS A O 1
ATOM 4517 N N . SER A 1 593 ? -34.727 5.708 37.217 1.00 92.00 593 SER A N 1
ATOM 4518 C CA . SER A 1 593 ? -33.584 4.811 37.380 1.00 92.00 593 SER A CA 1
ATOM 4519 C C . SER A 1 593 ? -33.918 3.386 36.932 1.00 92.00 593 SER A C 1
ATOM 4521 O O . SER A 1 593 ? -33.201 2.835 36.093 1.00 92.00 593 SER A O 1
ATOM 4523 N N . VAL A 1 594 ? -35.034 2.828 37.415 1.00 91.00 594 VAL A N 1
ATOM 4524 C CA . VAL A 1 594 ? -35.509 1.483 37.054 1.00 91.00 594 VAL A CA 1
ATOM 4525 C C . VAL A 1 594 ? -35.732 1.369 35.546 1.00 91.00 594 VAL A C 1
ATOM 4527 O O . VAL A 1 594 ? -35.257 0.413 34.931 1.00 91.00 594 VAL A O 1
ATOM 4530 N N . ASP A 1 595 ? -36.358 2.368 34.920 1.00 92.88 595 ASP A N 1
ATOM 4531 C CA . ASP A 1 595 ? -36.564 2.399 33.466 1.00 92.88 595 ASP A CA 1
ATOM 4532 C C . ASP A 1 595 ? -35.243 2.357 32.681 1.00 92.88 595 ASP A C 1
ATOM 4534 O O . ASP A 1 595 ? -35.124 1.654 31.673 1.00 92.88 595 ASP A O 1
ATOM 4538 N N . LEU A 1 596 ? -34.230 3.107 33.124 1.00 93.62 596 LEU A N 1
ATOM 4539 C CA . LEU A 1 596 ? -32.911 3.122 32.487 1.00 93.62 596 LEU A CA 1
ATOM 4540 C C . LEU A 1 596 ? -32.158 1.802 32.692 1.00 93.62 596 LEU A C 1
ATOM 4542 O O . LEU A 1 596 ? -31.552 1.298 31.744 1.00 93.62 596 LEU A O 1
ATOM 4546 N N . ILE A 1 597 ? -32.221 1.212 33.887 1.00 92.69 597 ILE A N 1
ATOM 4547 C CA . ILE A 1 597 ? -31.599 -0.086 34.186 1.00 92.69 597 ILE A CA 1
ATOM 4548 C C . ILE A 1 597 ? -32.275 -1.201 33.377 1.00 92.69 597 ILE A C 1
ATOM 4550 O O . ILE A 1 597 ? -31.581 -2.029 32.786 1.00 92.69 597 ILE A O 1
ATOM 4554 N N . ARG A 1 598 ? -33.607 -1.187 33.246 1.00 92.19 598 ARG A N 1
ATOM 4555 C CA . ARG A 1 598 ? -34.342 -2.139 32.399 1.00 92.19 598 ARG A CA 1
ATOM 4556 C C . ARG A 1 598 ? -33.935 -2.017 30.931 1.00 92.19 598 ARG A C 1
ATOM 4558 O O . ARG A 1 598 ? -33.603 -3.024 30.313 1.00 92.19 598 ARG A O 1
ATOM 4565 N N . LYS A 1 599 ? -33.834 -0.794 30.400 1.00 94.00 599 LYS A N 1
ATOM 4566 C CA . LYS A 1 599 ? -33.314 -0.551 29.039 1.00 94.00 599 LYS A CA 1
ATOM 4567 C C . LYS A 1 599 ? -31.883 -1.057 28.857 1.00 94.00 599 LYS A C 1
ATOM 4569 O O . LYS A 1 599 ? -31.550 -1.580 27.795 1.00 94.00 599 LYS A O 1
ATOM 4574 N N . ALA A 1 600 ? -31.028 -0.921 29.872 1.00 94.38 600 ALA A N 1
ATOM 4575 C CA . ALA A 1 600 ? -29.680 -1.485 29.838 1.00 94.38 600 ALA A CA 1
ATOM 4576 C C . ALA A 1 600 ? -29.715 -3.022 29.751 1.00 94.38 600 ALA A C 1
ATOM 4578 O O . ALA A 1 600 ? -28.959 -3.602 28.970 1.00 94.38 600 ALA A O 1
ATOM 4579 N N . ALA A 1 601 ? -30.607 -3.675 30.504 1.00 92.50 601 ALA A N 1
ATOM 4580 C CA . ALA A 1 601 ? -30.788 -5.128 30.490 1.00 92.50 601 ALA A CA 1
ATOM 4581 C C . ALA A 1 601 ? -31.341 -5.644 29.149 1.00 92.50 601 ALA A C 1
ATOM 4583 O O . ALA A 1 601 ? -30.810 -6.613 28.603 1.00 92.50 601 ALA A O 1
ATOM 4584 N N . GLU A 1 602 ? -32.342 -4.962 28.583 1.00 92.88 602 GLU A N 1
ATOM 4585 C CA . GLU A 1 602 ? -32.900 -5.240 27.247 1.00 92.88 602 GLU A CA 1
ATOM 4586 C C . GLU A 1 602 ? -31.834 -5.125 26.152 1.00 92.88 602 GLU A C 1
ATOM 4588 O O . GLU A 1 602 ? -31.799 -5.919 25.213 1.00 92.88 602 GLU A O 1
ATOM 4593 N N . LYS A 1 603 ? -30.916 -4.164 26.298 1.00 91.31 603 LYS A N 1
ATOM 4594 C CA . LYS A 1 603 ? -29.758 -3.987 25.411 1.00 91.31 603 LYS A CA 1
ATOM 4595 C C . LYS A 1 603 ? -28.592 -4.936 25.714 1.00 91.31 603 LYS A C 1
ATOM 4597 O O . LYS A 1 603 ? -27.542 -4.808 25.091 1.00 91.31 603 LYS A O 1
ATOM 4602 N N . GLY A 1 604 ? -28.758 -5.883 26.636 1.00 89.50 604 GLY A N 1
ATOM 4603 C CA . GLY A 1 604 ? -27.784 -6.941 26.893 1.00 89.50 604 GLY A CA 1
ATOM 4604 C C . GLY A 1 604 ? -26.695 -6.609 27.913 1.00 89.50 604 GLY A C 1
ATOM 4605 O O . GLY A 1 604 ? -25.694 -7.320 27.960 1.00 89.50 604 GLY A O 1
ATOM 4606 N N . TYR A 1 605 ? -26.837 -5.554 28.727 1.00 90.88 605 TYR A N 1
ATOM 4607 C CA . TYR A 1 605 ? -25.839 -5.238 29.754 1.00 90.88 605 TYR A CA 1
ATOM 4608 C C . TYR A 1 605 ? -25.888 -6.267 30.903 1.00 90.88 605 TYR A C 1
ATOM 4610 O O . TYR A 1 605 ? -26.877 -6.292 31.643 1.00 90.88 605 TYR A O 1
ATOM 4618 N N . PRO A 1 606 ? -24.835 -7.083 31.127 1.00 88.75 606 PRO A N 1
ATOM 4619 C CA . PRO A 1 606 ? -24.926 -8.247 32.016 1.00 88.75 606 PRO A CA 1
ATOM 4620 C C . PRO A 1 606 ? -25.240 -7.902 33.474 1.00 88.75 606 PRO A C 1
ATOM 4622 O O . PRO A 1 606 ? -25.981 -8.618 34.143 1.00 88.75 606 PRO A O 1
ATOM 4625 N N . THR A 1 607 ? -24.687 -6.799 33.984 1.00 88.75 607 THR A N 1
ATOM 4626 C CA . THR A 1 607 ? -24.938 -6.365 35.365 1.00 88.75 607 THR A CA 1
ATOM 4627 C C . THR A 1 607 ? -26.385 -5.914 35.547 1.00 88.75 607 THR A C 1
ATOM 4629 O O . THR A 1 607 ? -26.979 -6.218 36.573 1.00 88.75 607 THR A O 1
ATOM 4632 N N . ALA A 1 608 ? -26.974 -5.249 34.546 1.00 88.38 608 ALA A N 1
ATOM 4633 C CA . ALA A 1 608 ? -28.380 -4.853 34.595 1.00 88.38 608 ALA A CA 1
ATOM 4634 C C . ALA A 1 608 ? -29.314 -6.061 34.474 1.00 88.38 608 ALA A C 1
ATOM 4636 O O . ALA A 1 608 ? -30.304 -6.119 35.190 1.00 88.38 608 ALA A O 1
ATOM 4637 N N . GLN A 1 609 ? -28.986 -7.044 33.626 1.00 89.44 609 GLN A N 1
ATOM 4638 C CA . GLN A 1 609 ? -29.758 -8.289 33.524 1.00 89.44 609 GLN A CA 1
ATOM 4639 C C . GLN A 1 609 ? -29.822 -9.012 34.868 1.00 89.44 609 GLN A C 1
ATOM 4641 O O . GLN A 1 609 ? -30.909 -9.324 35.334 1.00 89.44 609 GLN A O 1
ATOM 4646 N N . ARG A 1 610 ? -28.679 -9.162 35.550 1.00 86.88 610 ARG A N 1
ATOM 4647 C CA . ARG A 1 610 ? -28.642 -9.732 36.905 1.00 86.88 610 ARG A CA 1
ATOM 4648 C C . ARG A 1 610 ? -29.458 -8.922 37.906 1.00 86.88 610 ARG A C 1
ATOM 4650 O O . ARG A 1 610 ? -30.111 -9.507 38.757 1.00 86.88 610 ARG A O 1
ATOM 4657 N N . PHE A 1 611 ? -29.406 -7.594 37.811 1.00 82.62 611 PHE A N 1
ATOM 4658 C CA . PHE A 1 611 ? -30.163 -6.709 38.693 1.00 82.62 611 PHE A CA 1
ATOM 4659 C C . PHE A 1 611 ? -31.675 -6.906 38.517 1.00 82.62 611 PHE A C 1
ATOM 4661 O O . PHE A 1 611 ? -32.397 -7.025 39.497 1.00 82.62 611 PHE A O 1
ATOM 4668 N N . VAL A 1 612 ? -32.141 -7.014 37.269 1.00 83.56 612 VAL A N 1
ATOM 4669 C CA . VAL A 1 612 ? -33.553 -7.265 36.941 1.00 83.56 612 VAL A CA 1
ATOM 4670 C C . VAL A 1 612 ? -33.978 -8.693 37.302 1.00 83.56 612 VAL A C 1
ATOM 4672 O O . VAL A 1 612 ? -35.086 -8.883 37.781 1.00 83.56 612 VAL A O 1
ATOM 4675 N N . GLU A 1 613 ? -33.114 -9.694 37.114 1.00 80.44 613 GLU A N 1
ATOM 4676 C CA . GLU A 1 613 ? -33.389 -11.095 37.483 1.00 80.44 613 GLU A CA 1
ATOM 4677 C C . GLU A 1 613 ? -33.482 -11.311 39.002 1.00 80.44 613 GLU A C 1
ATOM 4679 O O . GLU A 1 613 ? -34.190 -12.210 39.451 1.00 80.44 613 GLU A O 1
ATOM 4684 N N . GLN A 1 614 ? -32.752 -10.519 39.794 1.00 75.31 614 GLN A N 1
ATOM 4685 C CA . GLN A 1 614 ? -32.744 -10.600 41.260 1.00 75.31 614 GLN A CA 1
ATOM 4686 C C . GLN A 1 614 ? -33.819 -9.733 41.926 1.00 75.31 614 GLN A C 1
ATOM 4688 O O . GLN A 1 614 ? -34.109 -9.944 43.104 1.00 75.31 614 GLN A O 1
ATOM 4693 N N . ALA A 1 615 ? -34.411 -8.781 41.201 1.00 66.00 615 ALA A N 1
ATOM 4694 C CA . ALA A 1 615 ? -35.505 -7.959 41.698 1.00 66.00 615 ALA A CA 1
ATOM 4695 C C . ALA A 1 615 ? -36.797 -8.796 41.760 1.00 66.00 615 ALA A C 1
ATOM 4697 O O . ALA A 1 615 ? -37.431 -9.068 40.742 1.00 66.00 615 ALA A O 1
ATOM 4698 N N . VAL A 1 616 ? -37.161 -9.244 42.967 1.00 54.94 616 VAL A N 1
ATOM 4699 C CA . VAL A 1 616 ? -38.391 -10.019 43.234 1.00 54.94 616 VAL A CA 1
ATOM 4700 C C . VAL A 1 616 ? -39.634 -9.113 43.234 1.00 54.94 616 VAL A C 1
ATOM 4702 O O . VAL A 1 616 ? -40.731 -9.598 42.964 1.00 54.94 616 VAL A O 1
ATOM 4705 N N . ASP A 1 617 ? -39.457 -7.804 43.446 1.00 56.47 617 ASP A N 1
ATOM 4706 C CA . ASP A 1 617 ? -40.504 -6.778 43.400 1.00 56.47 617 ASP A CA 1
ATOM 4707 C C . ASP A 1 617 ? -39.981 -5.534 42.642 1.00 56.47 617 ASP A C 1
ATOM 4709 O O . ASP A 1 617 ? -38.840 -5.136 42.876 1.00 56.47 617 ASP A O 1
ATOM 4713 N N . PRO A 1 618 ? -40.738 -4.900 41.722 1.00 48.06 618 PRO A N 1
ATOM 4714 C CA . PRO A 1 618 ? -40.281 -3.709 40.992 1.00 48.06 618 PRO A CA 1
ATOM 4715 C C . PRO A 1 618 ? -40.052 -2.453 41.854 1.00 48.06 618 PRO A C 1
ATOM 4717 O O . PRO A 1 618 ? -39.546 -1.461 41.322 1.00 48.06 618 PRO A O 1
ATOM 4720 N N . GLU A 1 619 ? -40.475 -2.464 43.125 1.00 49.56 619 GLU A N 1
ATOM 4721 C CA . GLU A 1 619 ? -40.369 -1.336 44.067 1.00 49.56 619 GLU A CA 1
ATOM 4722 C C . GLU A 1 619 ? -39.190 -1.425 45.063 1.00 49.56 619 GLU A C 1
ATOM 4724 O O . GLU A 1 619 ? -38.823 -0.388 45.633 1.00 49.56 619 GLU A O 1
ATOM 4729 N N . ASP A 1 620 ? -38.585 -2.606 45.238 1.00 47.88 620 ASP A N 1
ATOM 4730 C CA . ASP A 1 620 ? -37.388 -2.846 46.073 1.00 47.88 620 ASP A CA 1
ATOM 4731 C C . ASP A 1 620 ? -36.085 -2.589 45.292 1.00 47.88 620 ASP A C 1
ATOM 4733 O O . ASP A 1 620 ? -35.147 -1.988 45.881 1.00 47.88 620 ASP A O 1
#

Secondary structure (DSSP, 8-state):
-HHHHHHHHTT---PPP-----------------------------------------------------------------------------------SS-HHHHHHHHHHHHHHHHHHHHHHTT---------S---SS-SSS--SSSHHHHHHHHHHHHHHHHHHHHHHHHHHHTT-HHHHHHHHHHHHHTT-HHHHHHHHHHHHHT-TTPPP-HHHHHHHHHHHHHTT-HHHHHHHHHHHHH--SS--THHHHHHHHHHHHHHHTT-HHHHHHHHHHHHHT-TTPPP-HHHHHHHHHHHHHTT-HHHHHHHHHHHHHT-TTPPP-HHHHHHHHHHHHHTT-HHHHHHHHHHHHHT-SSPPP-HHHHHHHHHHHHHTT-HHHHHHHHHHHHHTGGGPPP-HHHHHHHHHHHHHTT-HHHHHHHHHHHHHT-TTPPP-HHHHHHHHHHHHHTT-HHHHHHHHHHHHHT-TTPPP-HHHHHHHHHHHHHTT-HHHHHHHHHHHHHTTTSPPP-HHHHHHHHHHHHHTT-HHHHHHHHHHHHHT-TTPPP-HHHHHHHHHHHHHTT-HHHHHHHHHHHHHT-TT----HHHHHHHHHHHHHTT-HHHHHHHHH-SSTT-

pLDDT: mean 75.28, std 28.25, range [19.34, 98.25]

Organism: Porphyridium purpureum (NCBI:txid35688)

InterPro domains:
  IPR006597 Sel1-like repeat [PF08238] (164-196)
  IPR006597 Sel1-like repeat [PF08238] (198-234)
  IPR006597 Sel1-like repeat [PF08238] (236-272)
  IPR006597 Sel1-like repeat [PF08238] (274-309)
  IPR006597 Sel1-like repeat [PF08238] (311-346)
  IPR006597 Sel1-like repeat [PF08238] (348-383)
  IPR006597 Sel1-like repeat [PF08238] (385-420)
  IPR006597 Sel1-like repeat [PF08238] (422-457)
  IPR006597 Sel1-like repeat [PF08238] (460-494)
  IPR006597 Sel1-like repeat [PF08238] (496-531)
  IPR006597 Sel1-like repeat [PF08238] (532-568)
  IPR006597 Sel1-like repeat [PF08238] (575-605)
  IPR006597 Sel1-like repeat [SM00671] (198-234)
  IPR006597 Sel1-like repeat [SM00671] (235-272)
  IPR006597 Sel1-like repeat [SM00671] (273-309)
  IPR006597 Sel1-like repeat [SM00671] (310-346)
  IPR006597 Sel1-like repeat [SM00671] (347-383)
  IPR006597 Sel1-like repeat [SM00671] (384-420)
  IPR006597 Sel1-like repeat [SM00671] (421-457)
  IPR006597 Sel1-like repeat [SM00671] (458-494)

Radius of gyration: 37.92 Å; chains: 1; bounding box: 115×70×97 Å